Protein AF-A0A2B4RDD8-F1 (afdb_monomer_lite)

Organism: Stylophora pistillata (NCBI:txid50429)

pLDDT: mean 72.05, std 30.5, range [23.44, 98.94]

Sequence (584 aa):
MAAVLSEESHFKDTNEIQEEGDDEIEDIQEAGGDPVSKKKKKKKKKKKDAEDLQNGENTNGTSAKKKKKKKKKPAGAKTGEGESQSNQKINYLQPDKLKMLRFKGRGIIIIDSMEHLARLRESYSDLVDWTLVQVQALATHCVVFFGNTLNSGNVLLHPAANCQGSLTKMCKWDGSSSMNKQQTDPPTVAVSELFPDGNFPIGQIMSYKDYNLWRETSEEKRALDRAQSDMYSDVRQAAEAHRQVLRPDRQVLRPDRQVLRPDRQVLRPDRQVLRPDRQVLRPDRQVLRPDRQVSRPDRQVSRPDRQEASRKLINENKLEAGLAFPTGCSLNHCAAHYTPNAGDKTVLRYDDVCKIDFGTHVNGRIIDCAFTVSFNPKYDNLLAAVKDATNTGIREAGIDVRLCDVGEAIQEVMESYEVELDGKTYQVKPIRNLNGHSVAPYRIHAGKTVPIVKGGEAIKMEENEFFAIETFGSTGKGMVHDDMDCSHYMKNFEVGHVPLRVPRAKQLLNVINENFGTLAFCRRWLDRLGQTKYLLALKNLCDAGVVDSYPPLCDIKGCYTAQFEHTILLRPTVKEVISRGDDY

Radius of gyration: 38.6 Å; chains: 1; bounding box: 143×100×100 Å

InterPro domains:
  IPR000994 Peptidase M24 [PF00557] (320-473)
  IPR001714 Peptidase M24, methionine aminopeptidase [PR00599] (327-340)
  IPR001714 Peptidase M24, methionine aminopeptidase [PR00599] (352-368)
  IPR001714 Peptidase M24, methionine aminopeptidase [PR00599] (428-440)
  IPR001714 Peptidase M24, methionine aminopeptidase [PR00599] (459-471)
  IPR002468 Peptidase M24A, methionine aminopeptidase, subfamily 2 [MF_03175] (19-584)
  IPR002468 Peptidase M24A, methionine aminopeptidase, subfamily 2 [TIGR00501] (321-579)
  IPR002468 Peptidase M24A, methionine aminopeptidase, subfamily 2 [cd01088] (232-580)
  IPR018349 Peptidase M24A, methionine aminopeptidase, subfamily 2, binding site [PS01202] (352-368)
  IPR036005 Creatinase/aminopeptidase-like [G3DSA:3.90.230.10] (181-584)
  IPR036005 Creatinase/aminopeptidase-like [SSF55920] (183-583)
  IPR036388 Winged helix-like DNA-binding domain superfamily [G3DSA:1.10.10.10] (479-556)
  IPR036390 Winged helix DNA-binding domain superfamily [SSF46785] (481-554)
  IPR050247 Methionine Aminopeptidase Type 2 [PTHR45777] (14-584)

Foldseek 3Di:
DDDDDDDDDDDDDDDDDDDDDDDDDDDDDDDDDDDDDDDDDDDDDDDDDDDDDDDDDDDDDDDDDDDDDDDDDDDDDDDDDDDDDDDDDDDDDDDDDWDWDDDPQKIKTKAQDVVVVVVCCVVCVPPADPVQWDWDDDPGIIIIIHDRDPPDDDDDDDDDDDDDDDDDDDDDDDPDDPPQDDADVLGQAALCSNCVVLPADFFDFFFDDDVQQCLQVDPVLVVQLVVCVVVRSFLSLFLVLVQSLVVVVVPVDDFFADLFDFPCDDDDDDDDDDDDDDDDDDDDDDDDDDDPPPPPPPPCPPRDTSQVSSCSHQVDDFQQWHWQADWAWAWFQFADQDDDAPPDDDTHHQAIWTKTWTWIGGQQNIWTWIFIDHNDCLCVQVRVLQVVLLVQLLNQAAFFGFLLVSLASSQVSNQVTWGDDPRDIARWAWLQPDFKAWGDRLRRHPDGTRGNHHPDDRDGDHAFIKIKRKTKIKSFPSHWDFDDDFWKKFFDPVDDDDDDPDVLLVVVVVVCCRRRNGGMYTNSVCVVVVDPPCPVSVVSCCVRNGMPIDGGIGGDPPMGMTMGIFIWTHRSRTIGSSNDDPPD

Secondary structure (DSSP, 8-state):
-----------------------------------------------------------------------------------------PPP--S----EEEETTEEEEEES-HHHHHHHHHHTTTTS-GGGEEEEE-SS-EEEEE-S---S-----PPPP--------PPP------PPPPPPSS--S-HHHH-TTS-PPP-EEEPPPGGGGGGGT-HHHHHHHHTTHHHHHHHHHHHHHHHHHHTTGGGT--TTEESS-------PPP------------------PPP-----------PPPHHHHHHHHHT-BTTTEEEEEEEEEEETTEEES--PPTT---EE-TT--EEEEEEEEETTEEEP-EEEE-SSGGGHHHHHHHHHHHHHHHHH--TT-BHHHHHHHHHHHHHT-EEEETTEEEE-EE-TT--EEEEBTTBS--S-EE-SSTT---PBP-TT-EEEEEEEEESS-S--EE-S---EEEE-TT-------SHHHHHHHHHHHHHTTTSEEEHHHHHHTT--S-HHHHHHHHTTTSEEEE--EE-SBTB-EEEEEEEEEE-SS-EEETT--S--

Structure (mmCIF, N/CA/C/O backbone):
data_AF-A0A2B4RDD8-F1
#
_entry.id   AF-A0A2B4RDD8-F1
#
loop_
_atom_site.group_PDB
_atom_site.id
_atom_site.type_symbol
_atom_site.label_atom_id
_atom_site.label_alt_id
_atom_site.label_comp_id
_atom_site.label_asym_id
_atom_site.label_entity_id
_atom_site.label_seq_id
_atom_site.pdbx_PDB_ins_code
_atom_site.Cartn_x
_atom_site.Cartn_y
_atom_site.Cartn_z
_atom_site.occupancy
_atom_site.B_iso_or_equiv
_atom_site.auth_seq_id
_atom_site.auth_comp_id
_atom_site.auth_asym_id
_atom_site.auth_atom_id
_atom_site.pdbx_PDB_model_num
ATOM 1 N N . MET A 1 1 ? -70.885 -24.812 17.408 1.00 31.91 1 MET A N 1
ATOM 2 C CA . MET A 1 1 ? -70.340 -26.145 17.061 1.00 31.91 1 MET A CA 1
ATOM 3 C C . MET A 1 1 ? -68.833 -26.053 17.286 1.00 31.91 1 MET A C 1
ATOM 5 O O . MET A 1 1 ? -68.261 -25.072 16.839 1.00 31.91 1 MET A O 1
ATOM 9 N N . ALA A 1 2 ? -68.302 -26.772 18.282 1.00 31.30 2 ALA A N 1
ATOM 10 C CA . ALA A 1 2 ? -67.505 -28.001 18.089 1.00 31.30 2 ALA A CA 1
ATOM 11 C C . ALA A 1 2 ? -66.156 -27.696 17.381 1.00 31.30 2 ALA A C 1
ATOM 13 O O . ALA A 1 2 ? -66.201 -27.425 16.187 1.00 31.30 2 ALA A O 1
ATOM 14 N N . ALA A 1 3 ? -64.975 -27.549 18.014 1.00 31.55 3 ALA A N 1
ATOM 15 C CA . ALA A 1 3 ? -64.325 -28.114 19.231 1.00 31.55 3 ALA A CA 1
ATOM 16 C C . ALA A 1 3 ? -63.527 -29.423 18.993 1.00 31.55 3 ALA A C 1
ATOM 18 O O . ALA A 1 3 ? -63.803 -30.091 18.003 1.00 31.55 3 ALA A O 1
ATOM 19 N N . VAL A 1 4 ? -62.628 -29.785 19.944 1.00 31.38 4 VAL A N 1
ATOM 20 C CA . VAL A 1 4 ? -61.870 -31.075 20.069 1.00 31.38 4 VAL A CA 1
ATOM 21 C C . VAL A 1 4 ? -60.728 -31.281 19.035 1.00 31.38 4 VAL A C 1
ATOM 23 O O . VAL A 1 4 ? -60.937 -30.941 17.877 1.00 31.38 4 VAL A O 1
ATOM 26 N N . LEU A 1 5 ? -59.513 -31.826 19.279 1.00 31.44 5 LEU A N 1
ATOM 27 C CA . LEU A 1 5 ? -58.561 -32.138 20.405 1.00 31.44 5 LEU A CA 1
ATOM 28 C C . LEU A 1 5 ? -57.138 -32.174 19.732 1.00 31.44 5 LEU A C 1
ATOM 30 O O . LEU A 1 5 ? -57.090 -32.327 18.514 1.00 31.44 5 LEU A O 1
ATOM 34 N N . SER A 1 6 ? -55.946 -31.883 20.288 1.00 29.84 6 SER A N 1
ATOM 35 C CA . SER A 1 6 ? -55.178 -32.229 21.515 1.00 29.84 6 SER A CA 1
ATOM 36 C C . SER A 1 6 ? -54.492 -33.614 21.552 1.00 29.84 6 SER A C 1
ATOM 38 O O . SER A 1 6 ? -55.196 -34.612 21.603 1.00 29.84 6 SER A O 1
ATOM 40 N N . GLU A 1 7 ? -53.149 -33.628 21.614 1.00 31.08 7 GLU A N 1
ATOM 41 C CA . GLU A 1 7 ? -52.206 -34.607 22.232 1.00 31.08 7 GLU A CA 1
ATOM 42 C C . GLU A 1 7 ? -50.776 -34.139 21.836 1.00 31.08 7 GLU A C 1
ATOM 44 O O . GLU A 1 7 ? -50.572 -33.810 20.670 1.00 31.08 7 GLU A O 1
ATOM 49 N N . GLU A 1 8 ? -49.740 -33.890 22.653 1.00 33.06 8 GLU A N 1
ATOM 50 C CA . GLU A 1 8 ? -49.274 -34.220 24.023 1.00 33.06 8 GLU A CA 1
ATOM 51 C C . GLU A 1 8 ? -48.470 -35.520 24.258 1.00 33.06 8 GLU A C 1
ATOM 53 O O . GLU A 1 8 ? -49.013 -36.615 24.312 1.00 33.06 8 GLU A O 1
ATOM 58 N N . SER A 1 9 ? -47.171 -35.342 24.560 1.00 31.41 9 SER A N 1
ATOM 59 C CA . SER A 1 9 ? -46.384 -36.134 25.528 1.00 31.41 9 SER A CA 1
ATOM 60 C C . SER A 1 9 ? -45.128 -35.325 25.936 1.00 31.41 9 SER A C 1
ATOM 62 O O . SER A 1 9 ? -44.251 -35.099 25.107 1.00 31.41 9 SER A O 1
ATOM 64 N N . HIS A 1 10 ? -45.100 -34.653 27.092 1.00 32.22 10 HIS A N 1
ATOM 65 C CA . HIS A 1 10 ? -44.707 -35.178 28.415 1.00 32.22 10 HIS A CA 1
ATOM 66 C C . HIS A 1 10 ? -43.215 -35.551 28.581 1.00 32.22 10 HIS A C 1
ATOM 68 O O . HIS A 1 10 ? -42.804 -36.646 28.212 1.00 32.22 10 HIS A O 1
ATOM 74 N N . PHE A 1 11 ? -42.454 -34.701 29.287 1.00 27.23 11 PHE A N 1
ATOM 75 C CA . PHE A 1 11 ? -42.032 -34.984 30.674 1.00 27.23 11 PHE A CA 1
ATOM 76 C C . PHE A 1 11 ? -41.749 -33.661 31.430 1.00 27.23 11 PHE A C 1
ATOM 78 O O . PHE A 1 11 ? -41.699 -32.604 30.799 1.00 27.23 11 PHE A O 1
ATOM 85 N N . LYS A 1 12 ? -41.625 -33.697 32.764 1.00 32.91 12 LYS A N 1
ATOM 86 C CA . LYS A 1 12 ? -41.454 -32.528 33.658 1.00 32.91 12 LYS A CA 1
ATOM 87 C C . LYS A 1 12 ? -40.328 -32.758 34.697 1.00 32.91 12 LYS A C 1
ATOM 89 O O . LYS A 1 12 ? -39.667 -33.789 34.655 1.00 32.91 12 LYS A O 1
ATOM 94 N N . ASP A 1 13 ? -40.220 -31.812 35.638 1.00 30.89 13 ASP A N 1
ATOM 95 C CA . ASP A 1 13 ? -39.716 -31.951 37.018 1.00 30.89 13 ASP A CA 1
ATOM 96 C C . ASP A 1 13 ? -38.188 -31.854 37.239 1.00 30.89 13 ASP A C 1
ATOM 98 O O . ASP A 1 13 ? -37.417 -32.466 36.508 1.00 30.89 13 ASP A O 1
ATOM 102 N N . THR A 1 14 ? -37.655 -31.150 38.260 1.00 31.36 14 THR A N 1
ATOM 103 C CA . THR A 1 14 ? -38.072 -29.912 38.994 1.00 31.36 14 THR A CA 1
ATOM 104 C C . THR A 1 14 ? -36.918 -29.445 39.925 1.00 31.36 14 THR A C 1
ATOM 106 O O . THR A 1 14 ? -35.969 -30.200 40.117 1.00 31.36 14 THR A O 1
ATOM 109 N N . ASN A 1 15 ? -37.069 -28.268 40.564 1.00 30.94 15 ASN A N 1
ATOM 110 C CA . ASN A 1 15 ? -36.268 -27.688 41.673 1.00 30.94 15 ASN A CA 1
ATOM 111 C C . ASN A 1 15 ? -34.892 -27.108 41.257 1.00 30.94 15 ASN A C 1
ATOM 113 O O . ASN A 1 15 ? -34.145 -27.740 40.518 1.00 30.94 15 ASN A O 1
ATOM 117 N N . GLU A 1 16 ? -34.560 -25.833 41.517 1.00 32.12 16 GLU A N 1
ATOM 118 C CA . GLU A 1 16 ? -34.458 -25.072 42.795 1.00 32.12 16 GLU A CA 1
ATOM 119 C C . GLU A 1 16 ? -33.207 -25.486 43.598 1.00 32.12 16 GLU A C 1
ATOM 121 O O . GLU A 1 16 ? -33.097 -26.628 44.027 1.00 32.12 16 GLU A O 1
ATOM 126 N N . ILE A 1 17 ? -32.123 -24.693 43.571 1.00 34.94 17 ILE A N 1
ATOM 127 C CA . ILE A 1 17 ? -31.852 -23.429 44.309 1.00 34.94 17 ILE A CA 1
ATOM 128 C C . ILE A 1 17 ? -31.482 -23.681 45.779 1.00 34.94 17 ILE A C 1
ATOM 130 O O . ILE A 1 17 ? -32.344 -24.033 46.577 1.00 34.94 17 ILE A O 1
ATOM 134 N N . GLN A 1 18 ? -30.231 -23.360 46.135 1.00 29.47 18 GLN A N 1
ATOM 135 C CA . GLN A 1 18 ? -29.892 -22.556 47.320 1.00 29.47 18 GLN A CA 1
ATOM 136 C C . GLN A 1 18 ? -28.464 -21.983 47.211 1.00 29.47 18 GLN A C 1
ATOM 138 O O . GLN A 1 18 ? -27.670 -22.450 46.393 1.00 29.47 18 GLN A O 1
ATOM 143 N N . GLU A 1 19 ? -28.201 -20.917 47.970 1.00 35.78 19 GLU A N 1
ATOM 144 C CA . GLU A 1 19 ? -26.936 -20.165 48.028 1.00 35.78 19 GLU A CA 1
ATOM 145 C C . GLU A 1 19 ? -26.158 -20.512 49.323 1.00 35.78 19 GLU A C 1
ATOM 147 O O . GLU A 1 19 ? -26.447 -21.530 49.947 1.00 35.78 19 GLU A O 1
ATOM 152 N N . GLU A 1 20 ? -25.222 -19.641 49.731 1.00 31.05 20 GLU A N 1
ATOM 153 C CA . GLU A 1 20 ? -24.336 -19.740 50.912 1.00 31.05 20 GLU A CA 1
ATOM 154 C C . GLU A 1 20 ? -23.203 -20.794 50.785 1.00 31.05 20 GLU A C 1
ATOM 156 O O . GLU A 1 20 ? -23.366 -21.852 50.184 1.00 31.05 20 GLU A O 1
ATOM 161 N N . GLY A 1 21 ? -21.988 -20.551 51.289 1.00 30.67 21 GLY A N 1
ATOM 162 C CA . GLY A 1 21 ? -21.450 -19.353 51.950 1.00 30.67 21 GLY A CA 1
ATOM 163 C C . GLY A 1 21 ? -19.913 -19.396 52.019 1.00 30.67 21 GLY A C 1
ATOM 164 O O . GLY A 1 21 ? -19.303 -20.376 51.587 1.00 30.67 21 GLY A O 1
ATOM 165 N N . ASP A 1 22 ? -19.295 -18.324 52.513 1.00 34.75 22 ASP A N 1
ATOM 166 C CA . ASP A 1 22 ? -17.836 -18.183 52.632 1.00 34.75 22 ASP A CA 1
ATOM 167 C C . ASP A 1 22 ? -17.225 -19.090 53.719 1.00 34.75 22 ASP A C 1
ATOM 169 O O . ASP A 1 22 ? -17.889 -19.395 54.707 1.00 34.75 22 ASP A O 1
ATOM 173 N N . ASP A 1 23 ? -15.940 -19.446 53.577 1.00 34.34 23 ASP A N 1
ATOM 174 C CA . ASP A 1 23 ? -14.963 -19.328 54.677 1.00 34.34 23 ASP A CA 1
ATOM 175 C C . ASP A 1 23 ? -13.503 -19.452 54.176 1.00 34.34 23 ASP A C 1
ATOM 177 O O . ASP A 1 23 ? -13.244 -19.735 53.001 1.00 34.34 23 ASP A O 1
ATOM 181 N N . GLU A 1 24 ? -12.545 -19.151 55.056 1.00 35.78 24 GLU A N 1
ATOM 182 C CA . GLU A 1 24 ? -11.187 -18.685 54.717 1.00 35.78 24 GLU A CA 1
ATOM 183 C C . GLU A 1 24 ? -10.046 -19.676 55.108 1.00 35.78 24 GLU A C 1
ATOM 185 O O . GLU A 1 24 ? -10.283 -20.758 55.640 1.00 35.78 24 GLU A O 1
ATOM 190 N N . ILE A 1 25 ? -8.790 -19.229 54.921 1.00 33.75 25 ILE A N 1
ATOM 191 C CA . ILE A 1 25 ? -7.595 -19.518 55.755 1.00 33.75 25 ILE A CA 1
ATOM 192 C C . ILE A 1 25 ? -6.594 -20.671 55.412 1.00 33.75 25 ILE A C 1
ATOM 194 O O . ILE A 1 25 ? -6.899 -21.859 55.375 1.00 33.75 25 ILE A O 1
ATOM 198 N N . GLU A 1 26 ? -5.334 -20.209 55.309 1.00 30.89 26 GLU A N 1
ATOM 199 C CA . GLU A 1 26 ? -4.005 -20.792 55.621 1.00 30.89 26 GLU A CA 1
ATOM 200 C C . GLU A 1 26 ? -3.138 -21.657 54.672 1.00 30.89 26 GLU A C 1
ATOM 202 O O . GLU A 1 26 ? -3.561 -22.534 53.920 1.00 30.89 26 GLU A O 1
ATOM 207 N N . ASP A 1 27 ? -1.839 -21.331 54.770 1.00 36.41 27 ASP A N 1
ATOM 208 C CA . ASP A 1 27 ? -0.660 -21.915 54.129 1.00 36.41 27 ASP A CA 1
ATOM 209 C C . ASP A 1 27 ? -0.299 -23.316 54.657 1.00 36.41 27 ASP A C 1
ATOM 211 O O . ASP A 1 27 ? -0.648 -23.694 55.771 1.00 36.41 27 ASP A O 1
ATOM 215 N N . ILE A 1 28 ? 0.596 -24.007 53.937 1.00 33.19 28 ILE A N 1
ATOM 216 C CA . ILE A 1 28 ? 1.720 -24.715 54.574 1.00 33.19 28 ILE A CA 1
ATOM 217 C C . ILE A 1 28 ? 2.930 -24.749 53.627 1.00 33.19 28 ILE A C 1
ATOM 219 O O . ILE A 1 28 ? 2.812 -25.019 52.431 1.00 33.19 28 ILE A O 1
ATOM 223 N N . GLN A 1 29 ? 4.112 -24.478 54.179 1.00 32.00 29 GLN A N 1
ATOM 224 C CA . GLN A 1 29 ? 5.408 -24.644 53.513 1.00 32.00 29 GLN A CA 1
ATOM 225 C C . GLN A 1 29 ? 5.980 -26.027 53.849 1.00 32.00 29 GLN A C 1
ATOM 227 O O . GLN A 1 29 ? 5.830 -26.457 54.986 1.00 32.00 29 GLN A O 1
ATOM 232 N N . GLU A 1 30 ? 6.723 -26.663 52.933 1.00 32.88 30 GLU A N 1
ATOM 233 C CA . GLU A 1 30 ? 8.101 -27.119 53.214 1.00 32.88 30 GLU A CA 1
ATOM 234 C C . GLU A 1 30 ? 8.819 -27.671 51.963 1.00 32.88 30 GLU A C 1
ATOM 236 O O . GLU A 1 30 ? 8.282 -27.657 50.854 1.00 32.88 30 GLU A O 1
ATOM 241 N N . ALA A 1 31 ? 10.089 -28.065 52.117 1.00 31.67 31 ALA A N 1
ATOM 242 C CA . ALA A 1 31 ? 11.038 -28.289 51.027 1.00 31.67 31 ALA A CA 1
ATOM 243 C C . ALA A 1 31 ? 11.600 -29.724 50.951 1.00 31.67 31 ALA A C 1
ATOM 245 O O . ALA A 1 31 ? 11.681 -30.430 51.952 1.00 31.67 31 ALA A O 1
ATOM 246 N N . GLY A 1 32 ? 12.158 -30.083 49.784 1.00 28.05 32 GLY A N 1
ATOM 247 C CA . GLY A 1 32 ? 13.335 -30.964 49.710 1.00 28.05 32 GLY A CA 1
ATOM 248 C C . GLY A 1 32 ? 13.289 -32.167 48.752 1.00 28.05 32 GLY A C 1
ATOM 249 O O . GLY A 1 32 ? 12.265 -32.812 48.574 1.00 28.05 32 GLY A O 1
ATOM 250 N N . GLY A 1 33 ? 14.467 -32.526 48.218 1.00 26.83 33 GLY A N 1
ATOM 251 C CA . GLY A 1 33 ? 14.812 -33.931 47.924 1.00 26.83 33 GLY A CA 1
ATOM 252 C C . GLY A 1 33 ? 14.659 -34.470 46.490 1.00 26.83 33 GLY A C 1
ATOM 253 O O . GLY A 1 33 ? 13.816 -35.321 46.232 1.00 26.83 33 GLY A O 1
ATOM 254 N N . ASP A 1 34 ? 15.573 -34.099 45.591 1.00 28.66 34 ASP A N 1
ATOM 255 C CA . ASP A 1 34 ? 15.957 -34.899 44.399 1.00 28.66 34 ASP A CA 1
ATOM 256 C C . ASP A 1 34 ? 16.951 -36.030 44.844 1.00 28.66 34 ASP A C 1
ATOM 258 O O . ASP A 1 34 ? 17.437 -35.933 45.979 1.00 28.66 34 ASP A O 1
ATOM 262 N N . PRO A 1 35 ? 17.400 -37.046 44.046 1.00 54.00 35 PRO A N 1
ATOM 263 C CA . PRO A 1 35 ? 17.024 -37.482 42.683 1.00 54.00 35 PRO A CA 1
ATOM 264 C C . PRO A 1 35 ? 16.955 -39.041 42.468 1.00 54.00 35 PRO A C 1
ATOM 266 O O . PRO A 1 35 ? 17.085 -39.841 43.388 1.00 54.00 35 PRO A O 1
ATOM 269 N N . VAL A 1 36 ? 16.930 -39.478 41.187 1.00 32.50 36 VAL A N 1
ATOM 270 C CA . VAL A 1 36 ? 17.495 -40.756 40.630 1.00 32.50 36 VAL A CA 1
ATOM 271 C C . VAL A 1 36 ? 16.603 -42.032 40.557 1.00 32.50 36 VAL A C 1
ATOM 273 O O . VAL A 1 36 ? 16.660 -42.896 41.426 1.00 32.50 36 VAL A O 1
ATOM 276 N N . SER A 1 37 ? 16.040 -42.369 39.372 1.00 29.56 37 SER A N 1
ATOM 277 C CA . SER A 1 37 ? 16.716 -43.266 38.380 1.00 29.56 37 SER A CA 1
ATOM 278 C C . SER A 1 37 ? 15.906 -43.868 37.195 1.00 29.56 37 SER A C 1
ATOM 280 O O . SER A 1 37 ? 14.907 -44.544 37.373 1.00 29.56 37 SER A O 1
ATOM 282 N N . LYS A 1 38 ? 16.549 -43.847 36.005 1.00 29.31 38 LYS A N 1
ATOM 283 C CA . LYS A 1 38 ? 16.664 -44.926 34.970 1.00 29.31 38 LYS A CA 1
ATOM 284 C C . LYS A 1 38 ? 15.347 -45.555 34.429 1.00 29.31 38 LYS A C 1
ATOM 286 O O . LYS A 1 38 ? 14.663 -46.295 35.119 1.00 29.31 38 LYS A O 1
ATOM 291 N N . LYS A 1 39 ? 15.132 -45.583 33.103 1.00 28.38 39 LYS A N 1
ATOM 292 C CA . LYS A 1 39 ? 15.902 -46.430 32.151 1.00 28.38 39 LYS A CA 1
ATOM 293 C C . LYS A 1 39 ? 15.709 -46.009 30.668 1.00 28.38 39 LYS A C 1
ATOM 295 O O . LYS A 1 39 ? 14.583 -46.038 30.212 1.00 28.38 39 LYS A O 1
ATOM 300 N N . LYS A 1 40 ? 16.838 -45.863 29.931 1.00 30.88 40 LYS A N 1
ATOM 301 C CA . LYS A 1 40 ? 17.223 -46.538 28.638 1.00 30.88 40 LYS A CA 1
ATOM 302 C C . LYS A 1 40 ? 16.296 -46.359 27.403 1.00 30.88 40 LYS A C 1
ATOM 304 O O . LYS A 1 40 ? 15.097 -46.331 27.554 1.00 30.88 40 LYS A O 1
ATOM 309 N N . LYS A 1 41 ? 16.703 -46.371 26.119 1.00 30.61 41 LYS A N 1
ATOM 310 C CA . LYS A 1 41 ? 17.912 -46.588 25.249 1.00 30.61 41 LYS A CA 1
ATOM 311 C C . LYS A 1 41 ? 17.470 -46.024 23.856 1.00 30.61 41 LYS A C 1
ATOM 313 O O . LYS A 1 41 ? 16.273 -45.997 23.629 1.00 30.61 41 LYS A O 1
ATOM 318 N N . LYS A 1 42 ? 18.236 -45.666 22.810 1.00 29.73 42 LYS A N 1
ATOM 319 C CA . LYS A 1 42 ? 19.656 -45.504 22.369 1.00 29.73 42 LYS A CA 1
ATOM 320 C C . LYS A 1 42 ? 19.565 -44.512 21.144 1.00 29.73 42 LYS A C 1
ATOM 322 O O . LYS A 1 42 ? 18.470 -44.053 20.868 1.00 29.73 42 LYS A O 1
ATOM 327 N N . LYS A 1 43 ? 20.556 -44.110 20.329 1.00 28.30 43 LYS A N 1
ATOM 328 C CA . LYS A 1 43 ? 21.964 -44.481 20.057 1.00 28.30 43 LYS A CA 1
ATOM 329 C C . LYS A 1 43 ? 22.849 -43.210 20.019 1.00 28.30 43 LYS A C 1
ATOM 331 O O . LYS A 1 43 ? 22.414 -42.172 19.546 1.00 28.30 43 LYS A O 1
ATOM 336 N N . LYS A 1 44 ? 24.123 -43.334 20.415 1.00 29.98 44 LYS A N 1
ATOM 337 C CA . LYS A 1 44 ? 25.218 -42.365 20.174 1.00 29.98 44 LYS A CA 1
ATOM 338 C C . LYS A 1 44 ? 26.509 -43.137 19.843 1.00 29.98 44 LYS A C 1
ATOM 340 O O . LYS A 1 44 ? 26.795 -44.124 20.520 1.00 29.98 44 LYS A O 1
ATOM 345 N N . LYS A 1 45 ? 27.314 -42.643 18.898 1.00 29.25 45 LYS A N 1
ATOM 346 C CA . LYS A 1 45 ? 28.796 -42.718 18.845 1.00 29.25 45 LYS A CA 1
ATOM 347 C C . LYS A 1 45 ? 29.246 -41.442 18.100 1.00 29.25 45 LYS A C 1
ATOM 349 O O . LYS A 1 45 ? 28.614 -41.127 17.104 1.00 29.25 45 LYS A O 1
ATOM 354 N N . LYS A 1 46 ? 30.087 -40.550 18.654 1.00 32.81 46 LYS A N 1
ATOM 355 C CA . LYS A 1 46 ? 31.492 -40.665 19.148 1.00 32.81 46 LYS A CA 1
ATOM 356 C C . LYS A 1 46 ? 32.494 -40.733 17.980 1.00 32.81 46 LYS A C 1
ATOM 358 O O . LYS A 1 46 ? 32.228 -41.496 17.063 1.00 32.81 46 LYS A O 1
ATOM 363 N N . LYS A 1 47 ? 33.655 -40.058 18.012 1.00 31.88 47 LYS A N 1
ATOM 364 C CA . LYS A 1 47 ? 34.323 -39.201 19.040 1.00 31.88 47 LYS A CA 1
ATOM 365 C C . LYS A 1 47 ? 35.266 -38.210 18.288 1.00 31.88 47 LYS A C 1
ATOM 367 O O . LYS A 1 47 ? 35.740 -38.589 17.230 1.00 31.88 47 LYS A O 1
ATOM 372 N N . LYS A 1 48 ? 35.358 -36.926 18.668 1.00 29.91 48 LYS A N 1
ATOM 373 C CA . LYS A 1 48 ? 36.374 -36.259 19.538 1.00 29.91 48 LYS A CA 1
ATOM 374 C C . LYS A 1 48 ? 37.831 -36.172 19.020 1.00 29.91 48 LYS A C 1
ATOM 376 O O . LYS A 1 48 ? 38.477 -37.205 18.904 1.00 29.91 48 LYS A O 1
ATOM 381 N N . ASP A 1 49 ? 38.263 -34.914 18.852 1.00 29.53 49 ASP A N 1
ATOM 382 C CA . ASP A 1 49 ? 39.532 -34.230 19.210 1.00 29.53 49 ASP A CA 1
ATOM 383 C C . ASP A 1 49 ? 40.901 -34.947 19.232 1.00 29.53 49 ASP A C 1
ATOM 385 O O . ASP A 1 49 ? 41.063 -35.959 19.912 1.00 29.53 49 ASP A O 1
ATOM 389 N N . ALA A 1 50 ? 41.913 -34.284 18.640 1.00 30.02 50 ALA A N 1
ATOM 390 C CA . ALA A 1 50 ? 43.042 -33.646 19.354 1.00 30.02 50 ALA A CA 1
ATOM 391 C C . ALA A 1 50 ? 43.871 -32.727 18.412 1.00 30.02 50 ALA A C 1
ATOM 393 O O . ALA A 1 50 ? 43.815 -32.886 17.192 1.00 30.02 50 ALA A O 1
ATOM 394 N N . GLU A 1 51 ? 44.625 -31.782 18.979 1.00 30.53 51 GLU A N 1
ATOM 395 C CA . GLU A 1 51 ? 45.630 -30.931 18.309 1.00 30.53 51 GLU A CA 1
ATOM 396 C C . GLU A 1 51 ? 47.038 -31.550 18.490 1.00 30.53 51 GLU A C 1
ATOM 398 O O . GLU A 1 51 ? 47.241 -32.248 19.483 1.00 30.53 51 GLU A O 1
ATOM 403 N N . ASP A 1 52 ? 47.996 -31.347 17.566 1.00 30.77 52 ASP A N 1
ATOM 404 C CA . ASP A 1 52 ? 49.114 -30.399 17.788 1.00 30.77 52 ASP A CA 1
ATOM 405 C C . ASP A 1 52 ? 50.131 -30.264 16.612 1.00 30.77 52 ASP A C 1
ATOM 407 O O . ASP A 1 52 ? 50.134 -31.015 15.639 1.00 30.77 52 ASP A O 1
ATOM 411 N N . LEU A 1 53 ? 50.969 -29.237 16.761 1.00 29.66 53 LEU A N 1
ATOM 412 C CA . LEU A 1 53 ? 52.050 -28.612 15.978 1.00 29.66 53 LEU A CA 1
ATOM 413 C C . LEU A 1 53 ? 53.105 -29.410 15.143 1.00 29.66 53 LEU A C 1
ATOM 415 O O . LEU A 1 53 ? 53.564 -30.489 15.497 1.00 29.66 53 LEU A O 1
ATOM 419 N N . GLN A 1 54 ? 53.652 -28.652 14.165 1.00 29.42 54 GLN A N 1
ATOM 420 C CA . GLN A 1 54 ? 55.052 -28.568 13.655 1.00 29.42 54 GLN A CA 1
ATOM 421 C C . GLN A 1 54 ? 55.582 -29.358 12.419 1.00 29.42 54 GLN A C 1
ATOM 423 O O . GLN A 1 54 ? 55.781 -30.563 12.432 1.00 29.42 54 GLN A O 1
ATOM 428 N N . ASN A 1 55 ? 55.994 -28.546 11.425 1.00 26.64 55 ASN A N 1
ATOM 429 C CA . ASN A 1 55 ? 57.249 -28.542 10.637 1.00 26.64 55 ASN A CA 1
ATOM 430 C C . ASN A 1 55 ? 57.703 -29.758 9.789 1.00 26.64 55 ASN A C 1
ATOM 432 O O . ASN A 1 55 ? 58.027 -30.824 10.299 1.00 26.64 55 ASN A O 1
ATOM 436 N N . GLY A 1 56 ? 57.942 -29.504 8.491 1.00 26.89 56 GLY A N 1
ATOM 437 C CA . GLY A 1 56 ? 58.726 -30.361 7.585 1.00 26.89 56 GLY A CA 1
ATOM 438 C C . GLY A 1 56 ? 58.868 -29.757 6.176 1.00 26.89 56 GLY A C 1
ATOM 439 O O . GLY A 1 56 ? 57.867 -29.439 5.539 1.00 26.89 56 GLY A O 1
ATOM 440 N N . GLU A 1 57 ? 60.098 -29.560 5.690 1.00 29.03 57 GLU A N 1
ATOM 441 C CA . GLU A 1 57 ? 60.401 -28.876 4.417 1.00 29.03 57 GLU A CA 1
ATOM 442 C C . GLU A 1 57 ? 60.600 -29.841 3.230 1.00 29.03 57 GLU A C 1
ATOM 444 O O . GLU A 1 57 ? 61.134 -30.933 3.416 1.00 29.03 57 GLU A O 1
ATOM 449 N N . ASN A 1 58 ? 60.253 -29.398 2.007 1.00 28.31 58 ASN A N 1
ATOM 450 C CA . ASN A 1 58 ? 61.062 -29.434 0.758 1.00 28.31 58 ASN A CA 1
ATOM 451 C C . ASN A 1 58 ? 60.160 -29.082 -0.457 1.00 28.31 58 ASN A C 1
ATOM 453 O O . ASN A 1 58 ? 59.129 -29.718 -0.639 1.00 28.31 58 ASN A O 1
ATOM 457 N N . THR A 1 59 ? 60.317 -27.970 -1.195 1.00 29.00 59 THR A N 1
ATOM 458 C CA . THR A 1 59 ? 61.403 -27.464 -2.086 1.00 29.00 59 THR A CA 1
ATOM 459 C C . THR A 1 59 ? 61.276 -27.900 -3.561 1.00 29.00 59 THR A C 1
ATOM 461 O O . THR A 1 59 ? 60.649 -28.902 -3.888 1.00 29.00 59 THR A O 1
ATOM 464 N N . ASN A 1 60 ? 61.897 -27.099 -4.443 1.00 29.70 60 ASN A N 1
ATOM 465 C CA . ASN A 1 60 ? 61.865 -27.084 -5.920 1.00 29.70 60 ASN A CA 1
ATOM 466 C C . ASN A 1 60 ? 60.659 -26.368 -6.583 1.00 29.70 60 ASN A C 1
ATOM 468 O O . ASN A 1 60 ? 59.510 -26.620 -6.253 1.00 29.70 60 ASN A O 1
ATOM 472 N N . GLY A 1 61 ? 60.857 -25.477 -7.568 1.00 28.83 61 GLY A N 1
ATOM 473 C CA . GLY A 1 61 ? 62.132 -24.887 -8.001 1.00 28.83 61 GLY A CA 1
ATOM 474 C C . GLY A 1 61 ? 62.132 -24.253 -9.400 1.00 28.83 61 GLY A C 1
ATOM 475 O O . GLY A 1 61 ? 61.949 -24.947 -10.392 1.00 28.83 61 GLY A O 1
ATOM 476 N N . THR A 1 62 ? 62.527 -22.973 -9.471 1.00 29.23 62 THR A N 1
ATOM 477 C CA . THR A 1 62 ? 62.879 -22.197 -10.690 1.00 29.23 62 THR A CA 1
ATOM 478 C C . THR A 1 62 ? 61.701 -21.740 -11.588 1.00 29.23 62 THR A C 1
ATOM 480 O O . THR A 1 62 ? 60.633 -22.330 -11.566 1.00 29.23 62 THR A O 1
ATOM 483 N N . SER A 1 63 ? 61.791 -20.647 -12.365 1.00 28.47 63 SER A N 1
ATOM 484 C CA . SER A 1 63 ? 62.902 -19.692 -12.553 1.00 28.47 63 SER A CA 1
ATOM 485 C C . SER A 1 63 ? 62.410 -18.255 -12.821 1.00 28.47 63 SER A C 1
ATOM 487 O O . SER A 1 63 ? 61.247 -18.039 -13.146 1.00 28.47 63 SER A O 1
ATOM 489 N N . ALA A 1 64 ? 63.290 -17.253 -12.697 1.00 33.66 64 ALA A N 1
ATOM 490 C CA . ALA A 1 64 ? 62.924 -15.827 -12.691 1.00 33.66 64 ALA A CA 1
ATOM 491 C C . ALA A 1 64 ? 63.652 -14.980 -13.754 1.00 33.66 64 ALA A C 1
ATOM 493 O O . ALA A 1 64 ? 64.725 -15.346 -14.231 1.00 33.66 64 ALA A O 1
ATOM 494 N N . LYS A 1 65 ? 63.135 -13.771 -14.043 1.00 27.69 65 LYS A N 1
ATOM 495 C CA . LYS A 1 65 ? 63.896 -12.676 -14.686 1.00 27.69 65 LYS A CA 1
ATOM 496 C C . LYS A 1 65 ? 63.445 -11.292 -14.188 1.00 27.69 65 LYS A C 1
ATOM 498 O O . LYS A 1 65 ? 62.295 -10.903 -14.341 1.00 27.69 65 LYS A O 1
ATOM 503 N N . LYS A 1 66 ? 64.387 -10.527 -13.619 1.00 31.77 66 LYS A N 1
ATOM 504 C CA . LYS A 1 66 ? 64.268 -9.102 -13.235 1.00 31.77 66 LYS A CA 1
ATOM 505 C C . LYS A 1 66 ? 65.300 -8.284 -14.021 1.00 31.77 66 LYS A C 1
ATOM 507 O O . LYS A 1 66 ? 66.425 -8.746 -14.192 1.00 31.77 66 LYS A O 1
ATOM 512 N N . LYS A 1 67 ? 64.992 -7.029 -14.370 1.00 27.17 67 LYS A N 1
ATOM 513 C CA . LYS A 1 67 ? 66.002 -5.980 -14.634 1.00 27.17 67 LYS A CA 1
ATOM 514 C C . LYS A 1 67 ? 65.583 -4.649 -13.995 1.00 27.17 67 LYS A C 1
ATOM 516 O O . LYS A 1 67 ? 64.401 -4.343 -13.901 1.00 27.17 67 LYS A O 1
ATOM 521 N N . LYS A 1 68 ? 66.570 -3.889 -13.504 1.00 31.17 68 LYS A N 1
ATOM 522 C CA . LYS A 1 68 ? 66.420 -2.597 -12.804 1.00 31.17 68 LYS A CA 1
ATOM 523 C C . LYS A 1 68 ? 67.736 -1.808 -12.925 1.00 31.17 68 LYS A C 1
ATOM 525 O O . LYS A 1 68 ? 68.784 -2.395 -12.672 1.00 31.17 68 LYS A O 1
ATOM 530 N N . LYS A 1 69 ? 67.693 -0.508 -13.245 1.00 29.31 69 LYS A N 1
ATOM 531 C CA . LYS A 1 69 ? 68.733 0.539 -13.021 1.00 29.31 69 LYS A CA 1
ATOM 532 C C . LYS A 1 69 ? 68.031 1.907 -13.244 1.00 29.31 69 LYS A C 1
ATOM 534 O O . LYS A 1 69 ? 67.172 1.959 -14.110 1.00 29.31 69 LYS A O 1
ATOM 539 N N . LYS A 1 70 ? 68.124 2.954 -12.397 1.00 29.86 70 LYS A N 1
ATOM 540 C CA . LYS A 1 70 ? 69.279 3.728 -11.849 1.00 29.86 70 LYS A CA 1
ATOM 541 C C . LYS A 1 70 ? 69.984 4.556 -12.950 1.00 29.86 70 LYS A C 1
ATOM 543 O O . LYS A 1 70 ? 70.297 3.969 -13.973 1.00 29.86 70 LYS A O 1
ATOM 548 N N . LYS A 1 71 ? 70.338 5.850 -12.787 1.00 30.28 71 LYS A N 1
ATOM 549 C CA . LYS A 1 71 ? 70.236 6.836 -11.662 1.00 30.28 71 LYS A CA 1
ATOM 550 C C . LYS A 1 71 ? 70.687 8.240 -12.167 1.00 30.28 71 LYS A C 1
ATOM 552 O O . LYS A 1 71 ? 71.568 8.236 -13.017 1.00 30.28 71 LYS A O 1
ATOM 557 N N . LYS A 1 72 ? 70.241 9.372 -11.570 1.00 27.27 72 LYS A N 1
ATOM 558 C CA . LYS A 1 72 ? 71.046 10.567 -11.120 1.00 27.27 72 LYS A CA 1
ATOM 559 C C . LYS A 1 72 ? 70.240 11.894 -11.013 1.00 27.27 72 LYS A C 1
ATOM 561 O O . LYS A 1 72 ? 69.374 12.156 -11.833 1.00 27.27 72 LYS A O 1
ATOM 566 N N . LYS A 1 73 ? 70.611 12.730 -10.025 1.00 30.73 73 LYS A N 1
ATOM 567 C CA . LYS A 1 73 ? 70.488 14.213 -9.962 1.00 30.73 73 LYS A CA 1
ATOM 568 C C . LYS A 1 73 ? 71.917 14.810 -9.935 1.00 30.73 73 LYS A C 1
ATOM 570 O O . LYS A 1 73 ? 72.855 14.041 -9.689 1.00 30.73 73 LYS A O 1
ATOM 575 N N . PRO A 1 74 ? 72.091 16.122 -10.179 1.00 41.06 74 PRO A N 1
ATOM 576 C CA . PRO A 1 74 ? 72.452 17.069 -9.098 1.00 41.06 74 PRO A CA 1
ATOM 577 C C . PRO A 1 74 ? 71.668 18.410 -9.211 1.00 41.06 74 PRO A C 1
ATOM 579 O O . PRO A 1 74 ? 70.607 18.419 -9.824 1.00 41.06 74 PRO A O 1
ATOM 582 N N . ALA A 1 75 ? 72.130 19.545 -8.662 1.00 29.55 75 ALA A N 1
ATOM 583 C CA . ALA A 1 75 ? 72.086 19.912 -7.231 1.00 29.55 75 ALA A CA 1
ATOM 584 C C . ALA A 1 75 ? 72.397 21.422 -7.010 1.00 29.55 75 ALA A C 1
ATOM 586 O O . ALA A 1 75 ? 73.212 21.978 -7.738 1.00 29.55 75 ALA A O 1
ATOM 587 N N . GLY A 1 76 ? 71.833 22.036 -5.956 1.00 28.08 76 GLY A N 1
ATOM 588 C CA . GLY A 1 76 ? 72.152 23.402 -5.476 1.00 28.08 76 GLY A CA 1
ATOM 589 C C . GLY A 1 76 ? 71.231 24.527 -5.995 1.00 28.08 76 GLY A C 1
ATOM 590 O O . GLY A 1 76 ? 70.570 24.336 -7.008 1.00 28.08 76 GLY A O 1
ATOM 591 N N . ALA A 1 77 ? 71.130 25.700 -5.348 1.00 28.89 77 ALA A N 1
ATOM 592 C CA . ALA A 1 77 ? 71.536 26.108 -3.985 1.00 28.89 77 ALA A CA 1
ATOM 593 C C . ALA A 1 77 ? 70.845 27.445 -3.573 1.00 28.89 77 ALA A C 1
ATOM 595 O O . ALA A 1 77 ? 70.363 28.135 -4.458 1.00 28.89 77 ALA A O 1
ATOM 596 N N . LYS A 1 78 ? 70.822 27.754 -2.253 1.00 26.86 78 LYS A N 1
ATOM 597 C CA . LYS A 1 78 ? 70.870 29.068 -1.522 1.00 26.86 78 LYS A CA 1
ATOM 598 C C . LYS A 1 78 ? 70.471 30.395 -2.238 1.00 26.86 78 LYS A C 1
ATOM 600 O O . LYS A 1 78 ? 70.811 30.571 -3.393 1.00 26.86 78 LYS A O 1
ATOM 605 N N . THR A 1 79 ? 69.934 31.464 -1.625 1.00 26.08 79 THR A N 1
ATOM 606 C CA . THR A 1 79 ? 69.466 31.883 -0.265 1.00 26.08 79 THR A CA 1
ATOM 607 C C . THR A 1 79 ? 68.841 33.288 -0.423 1.00 26.08 79 THR A C 1
ATOM 609 O O . THR A 1 79 ? 69.263 33.996 -1.334 1.00 26.08 79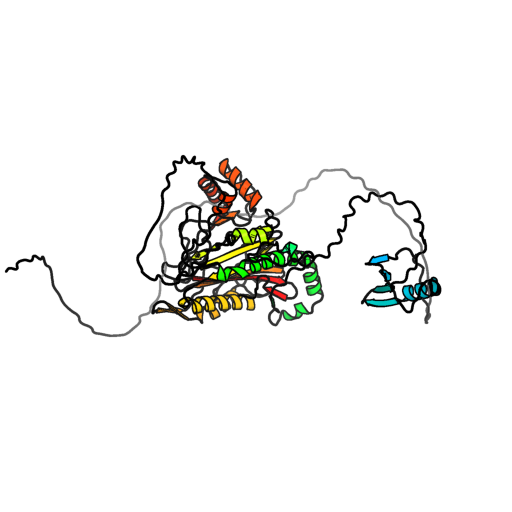 THR A O 1
ATOM 612 N N . GLY A 1 80 ? 67.963 33.756 0.476 1.00 27.31 80 GLY A N 1
ATOM 613 C CA . GLY A 1 80 ? 67.624 35.190 0.553 1.00 27.31 80 GLY A CA 1
ATOM 614 C C . GLY A 1 80 ? 66.345 35.518 1.330 1.00 27.31 80 GLY A C 1
ATOM 615 O O . GLY A 1 80 ? 65.352 34.807 1.208 1.00 27.31 80 GLY A O 1
ATOM 616 N N . GLU A 1 81 ? 66.390 36.599 2.107 1.00 26.23 81 GLU A N 1
ATOM 617 C CA . GLU A 1 81 ? 65.260 37.232 2.804 1.00 26.23 81 GLU A CA 1
ATOM 618 C C . GLU A 1 81 ? 64.799 38.476 2.015 1.00 26.23 81 GLU A C 1
ATOM 620 O O . GLU A 1 81 ? 65.555 38.993 1.189 1.00 26.23 81 GLU A O 1
ATOM 625 N N . GLY A 1 82 ? 63.588 38.984 2.265 1.00 25.59 82 GLY A N 1
ATOM 626 C CA . GLY A 1 82 ? 63.117 40.246 1.677 1.00 25.59 82 GLY A CA 1
ATOM 627 C C . GLY A 1 82 ? 61.594 40.383 1.647 1.00 25.59 82 GLY A C 1
ATOM 628 O O . GLY A 1 82 ? 60.884 39.426 1.344 1.00 25.59 82 GLY A O 1
ATOM 629 N N . GLU A 1 83 ? 61.092 41.573 1.975 1.00 25.78 83 GLU A N 1
ATOM 630 C CA . GLU A 1 83 ? 59.660 41.873 2.095 1.00 25.78 83 GLU A CA 1
ATOM 631 C C . GLU A 1 83 ? 59.037 42.477 0.817 1.00 25.78 83 GLU A C 1
ATOM 633 O O . GLU A 1 83 ? 59.724 42.840 -0.138 1.00 25.78 83 GLU A O 1
ATOM 638 N N . SER A 1 84 ? 57.726 42.735 0.914 1.00 24.81 84 SER A N 1
ATOM 639 C CA . SER A 1 84 ? 56.938 43.733 0.170 1.00 24.81 84 SER A CA 1
ATOM 640 C C . SER A 1 84 ? 56.255 43.311 -1.143 1.00 24.81 84 SER A C 1
ATOM 642 O O . SER A 1 84 ? 56.437 42.225 -1.687 1.00 24.81 84 SER A O 1
ATOM 644 N N . GLN A 1 85 ? 55.299 44.151 -1.545 1.00 28.94 85 GLN A N 1
ATOM 645 C CA . GLN A 1 85 ? 54.135 43.816 -2.368 1.00 28.94 85 GLN A CA 1
ATOM 646 C C . GLN A 1 85 ? 54.358 44.120 -3.859 1.00 28.94 85 GLN A C 1
ATOM 648 O O . GLN A 1 85 ? 54.966 45.135 -4.190 1.00 28.94 85 GLN A O 1
ATOM 653 N N . SER A 1 86 ? 53.739 43.341 -4.761 1.00 27.70 86 SER A N 1
ATOM 654 C CA . SER A 1 86 ? 52.728 43.832 -5.736 1.00 27.70 86 SER A CA 1
ATOM 655 C C . SER A 1 86 ? 52.530 42.922 -6.969 1.00 27.70 86 SER A C 1
ATOM 657 O O . SER A 1 86 ? 53.387 42.126 -7.336 1.00 27.70 86 SER A O 1
ATOM 659 N N . ASN A 1 87 ? 51.374 43.094 -7.626 1.00 25.27 87 ASN A N 1
ATOM 660 C CA . ASN A 1 87 ? 51.096 42.817 -9.045 1.00 25.27 87 ASN A CA 1
ATOM 661 C C . ASN A 1 87 ? 51.382 41.405 -9.603 1.00 25.27 87 ASN A C 1
ATOM 663 O O . ASN A 1 87 ? 52.372 41.161 -10.294 1.00 25.27 87 ASN A O 1
ATOM 667 N N . GLN A 1 88 ? 50.391 40.515 -9.474 1.00 27.45 88 GLN A N 1
ATOM 668 C CA . GLN A 1 88 ? 50.260 39.362 -10.372 1.00 27.45 88 GLN A CA 1
ATOM 669 C C . GLN A 1 88 ? 49.986 39.828 -11.814 1.00 27.45 88 GLN A C 1
ATOM 671 O O . GLN A 1 88 ? 48.969 40.465 -12.084 1.00 27.45 88 GLN A O 1
ATOM 676 N N . LYS A 1 89 ? 50.846 39.449 -12.767 1.00 25.92 89 LYS A N 1
ATOM 677 C CA . LYS A 1 89 ? 50.504 39.481 -14.199 1.00 25.92 89 LYS A CA 1
ATOM 678 C C . LYS A 1 89 ? 49.685 38.240 -14.551 1.00 25.92 89 LYS A C 1
ATOM 680 O O . LYS A 1 89 ? 50.209 37.129 -14.528 1.00 25.92 89 LYS A O 1
ATOM 685 N N . ILE A 1 90 ? 48.417 38.439 -14.902 1.00 24.14 90 ILE A N 1
ATOM 686 C CA . ILE A 1 90 ? 47.553 37.390 -15.459 1.00 24.14 90 ILE A CA 1
ATOM 687 C C . ILE A 1 90 ? 47.988 37.116 -16.905 1.00 24.14 90 ILE A C 1
ATOM 689 O O . ILE A 1 90 ? 48.172 38.052 -17.682 1.00 24.14 90 ILE A O 1
ATOM 693 N N . ASN A 1 91 ? 48.139 35.840 -17.270 1.00 25.78 91 ASN A N 1
ATOM 694 C CA . ASN A 1 91 ? 48.367 35.422 -18.656 1.00 25.78 91 ASN A CA 1
ATOM 695 C C . ASN A 1 91 ? 47.049 35.024 -19.341 1.00 25.78 91 ASN A C 1
ATOM 697 O O . ASN A 1 91 ? 46.146 34.469 -18.721 1.00 25.78 91 ASN A O 1
ATOM 701 N N . TYR A 1 92 ? 46.979 35.341 -20.632 1.00 26.84 92 TYR A N 1
ATOM 702 C CA . TYR A 1 92 ? 45.791 35.347 -21.488 1.00 26.84 92 TYR A CA 1
ATOM 703 C C . TYR A 1 92 ? 45.040 34.011 -21.627 1.00 26.84 92 TYR A C 1
ATOM 705 O O . TYR A 1 92 ? 45.636 32.936 -21.659 1.00 26.84 92 TYR A O 1
ATOM 713 N N . LEU A 1 93 ? 43.730 34.125 -21.877 1.00 24.83 93 LEU A N 1
ATOM 714 C CA . LEU A 1 93 ? 42.871 33.111 -22.502 1.00 24.83 93 LEU A CA 1
ATOM 715 C C . LEU A 1 93 ? 42.092 33.748 -23.673 1.00 24.83 93 LEU A C 1
ATOM 717 O O . LEU A 1 93 ? 41.904 34.964 -23.702 1.00 24.83 93 LEU A O 1
ATOM 721 N N . GLN A 1 94 ? 41.709 32.939 -24.667 1.00 27.97 94 GLN A N 1
ATOM 722 C CA . GLN A 1 94 ? 41.276 33.397 -26.002 1.00 27.97 94 GLN A CA 1
ATOM 723 C C . GLN A 1 94 ? 39.748 33.630 -26.137 1.00 27.97 94 GLN A C 1
ATOM 725 O O . GLN A 1 94 ? 38.971 33.017 -25.399 1.00 27.97 94 GLN A O 1
ATOM 730 N N . PRO A 1 95 ? 39.294 34.501 -27.067 1.00 36.75 95 PRO A N 1
ATOM 731 C CA . PRO A 1 95 ? 37.933 35.057 -27.083 1.00 36.75 95 PRO A CA 1
ATOM 732 C C . PRO A 1 95 ? 36.899 34.247 -27.905 1.00 36.75 95 PRO A C 1
ATOM 734 O O . PRO A 1 95 ? 36.181 34.811 -28.726 1.00 36.75 95 PRO A O 1
ATOM 737 N N . ASP A 1 96 ? 36.773 32.935 -27.674 1.00 36.94 96 ASP A N 1
ATOM 738 C CA . ASP A 1 96 ? 36.021 32.016 -28.563 1.00 36.94 96 ASP A CA 1
ATOM 739 C C . ASP A 1 96 ? 34.721 31.407 -27.972 1.00 36.94 96 ASP A C 1
ATOM 741 O O . ASP A 1 96 ? 34.306 30.312 -28.360 1.00 36.94 96 ASP A O 1
ATOM 745 N N . LYS A 1 97 ? 34.055 32.063 -27.003 1.00 39.62 97 LYS A N 1
ATOM 746 C CA . LYS A 1 97 ? 32.837 31.517 -26.345 1.00 39.62 97 LYS A CA 1
ATOM 747 C C . LYS A 1 97 ? 31.724 32.534 -26.045 1.00 39.62 97 LYS A C 1
ATOM 749 O O . LYS A 1 97 ? 31.324 32.702 -24.901 1.00 39.62 97 LYS A O 1
ATOM 754 N N . LEU A 1 98 ? 31.134 33.136 -27.079 1.00 39.78 98 LEU A N 1
ATOM 755 C CA . LEU A 1 98 ? 29.843 33.835 -26.959 1.00 39.78 98 LEU A CA 1
ATOM 756 C C . LEU A 1 98 ? 28.691 32.943 -27.451 1.00 39.78 98 LEU A C 1
ATOM 758 O O . LEU A 1 98 ? 28.580 32.651 -28.641 1.00 39.78 98 LEU A O 1
ATOM 762 N N . LYS A 1 99 ? 27.804 32.518 -26.539 1.00 41.12 99 LYS A N 1
ATOM 763 C CA . LYS A 1 99 ? 26.556 31.818 -26.891 1.00 41.12 99 LYS A CA 1
ATOM 764 C C . LYS A 1 99 ? 25.441 32.834 -27.145 1.00 41.12 99 LYS A C 1
ATOM 766 O O . LYS A 1 99 ? 24.876 33.391 -26.208 1.00 41.12 99 LYS A O 1
ATOM 771 N N . MET A 1 100 ? 25.109 33.045 -28.417 1.00 38.84 100 MET A N 1
ATOM 772 C CA . MET A 1 100 ? 24.010 33.916 -28.839 1.00 38.84 100 MET A CA 1
ATOM 773 C C . MET A 1 100 ? 22.714 33.113 -29.023 1.00 38.84 100 MET A C 1
ATOM 775 O O . MET A 1 100 ? 22.678 32.157 -29.798 1.00 38.84 100 MET A O 1
ATOM 779 N N . LEU A 1 101 ? 21.636 33.529 -28.353 1.00 35.41 101 LEU A N 1
ATOM 780 C CA . LEU A 1 101 ? 20.300 32.938 -28.481 1.00 35.41 101 LEU A CA 1
ATOM 781 C C . LEU A 1 101 ? 19.320 33.986 -29.027 1.00 35.41 101 LEU A C 1
ATOM 783 O O . LEU A 1 101 ? 19.236 35.102 -28.518 1.00 35.41 101 LEU A O 1
ATOM 787 N N . ARG A 1 102 ? 18.559 33.638 -30.072 1.00 33.38 102 ARG A N 1
ATOM 788 C CA . ARG A 1 102 ? 17.479 34.484 -30.612 1.00 33.38 102 ARG A CA 1
ATOM 789 C C . ARG A 1 102 ? 16.130 34.019 -30.078 1.00 33.38 102 ARG A C 1
ATOM 791 O O . ARG A 1 102 ? 15.796 32.846 -30.212 1.00 33.38 102 ARG A O 1
ATOM 798 N N . PHE A 1 103 ? 15.324 34.947 -29.566 1.00 33.47 103 PHE A N 1
ATOM 799 C CA . PHE A 1 103 ? 13.966 34.663 -29.101 1.00 33.47 103 PHE A CA 1
ATOM 800 C C . PHE A 1 103 ? 12.992 35.749 -29.575 1.00 33.47 103 PHE A C 1
ATOM 802 O O . PHE A 1 103 ? 13.136 36.917 -29.223 1.00 33.47 103 PHE A O 1
ATOM 809 N N . LYS A 1 104 ? 12.009 35.372 -30.409 1.00 33.34 104 LYS A N 1
ATOM 810 C CA . LYS A 1 104 ? 10.934 36.247 -30.939 1.00 33.34 104 LYS A CA 1
ATOM 811 C C . LYS A 1 104 ? 11.396 37.660 -31.368 1.00 33.34 104 LYS A C 1
ATOM 813 O O . LYS A 1 104 ? 10.798 38.663 -30.995 1.00 33.34 104 LYS A O 1
ATOM 818 N N . GLY A 1 105 ? 12.471 37.731 -32.155 1.00 40.84 105 GLY A N 1
ATOM 819 C CA . GLY A 1 105 ? 13.012 38.986 -32.700 1.00 40.84 105 GLY A CA 1
ATOM 820 C C . GLY A 1 105 ? 13.994 39.738 -31.793 1.00 40.84 105 GLY A C 1
ATOM 821 O O . GLY A 1 105 ? 14.649 40.657 -32.274 1.00 40.84 105 GLY A O 1
ATOM 822 N N . ARG A 1 106 ? 14.164 39.327 -30.529 1.00 44.16 106 ARG A N 1
ATOM 823 C CA . ARG A 1 106 ? 15.196 39.857 -29.624 1.00 44.16 106 ARG A CA 1
ATOM 824 C C . ARG A 1 106 ? 16.424 38.953 -29.606 1.00 44.16 106 ARG A C 1
ATOM 826 O O . ARG A 1 106 ? 16.312 37.723 -29.658 1.00 44.16 106 ARG A O 1
ATOM 833 N N . GLY A 1 107 ? 17.598 39.573 -29.542 1.00 50.41 107 GLY A N 1
ATOM 834 C CA . GLY A 1 107 ? 18.856 38.892 -29.255 1.00 50.41 107 GLY A CA 1
ATOM 835 C C . GLY A 1 107 ? 19.086 38.833 -27.749 1.00 50.41 107 GLY A C 1
ATOM 836 O O . GLY A 1 107 ? 18.929 39.846 -27.066 1.00 50.41 107 GLY A O 1
ATOM 837 N N . ILE A 1 108 ? 19.462 37.658 -27.251 1.00 50.41 108 ILE A N 1
ATOM 838 C CA . ILE A 1 108 ? 19.967 37.458 -25.895 1.00 50.41 108 ILE A CA 1
ATOM 839 C C . ILE A 1 108 ? 21.424 37.020 -26.013 1.00 50.41 108 ILE A C 1
ATOM 841 O O . ILE A 1 108 ? 21.737 36.044 -26.705 1.00 50.41 108 ILE A O 1
ATOM 845 N N . ILE A 1 109 ? 22.306 37.743 -25.328 1.00 55.69 109 ILE A N 1
ATOM 846 C CA . ILE A 1 109 ? 23.708 37.363 -25.159 1.00 55.69 109 ILE A CA 1
ATOM 847 C C . ILE A 1 109 ? 23.928 37.073 -23.676 1.00 55.69 109 ILE A C 1
ATOM 849 O O . ILE A 1 109 ? 23.605 37.892 -22.814 1.00 55.69 109 ILE A O 1
ATOM 853 N N . ILE A 1 110 ? 24.460 35.887 -23.389 1.00 51.75 110 ILE A N 1
ATOM 854 C CA . ILE A 1 110 ? 24.941 35.515 -22.057 1.00 51.75 110 ILE A CA 1
ATOM 855 C C . ILE A 1 110 ? 26.432 35.846 -22.012 1.00 51.75 110 ILE A C 1
ATOM 857 O O . ILE A 1 110 ? 27.163 35.522 -22.950 1.00 51.75 110 ILE A O 1
ATOM 861 N N . ILE A 1 111 ? 26.859 36.507 -20.939 1.00 58.09 111 ILE A N 1
ATOM 862 C CA . ILE A 1 111 ? 28.247 36.913 -20.710 1.00 58.09 111 ILE A CA 1
ATOM 863 C C . ILE A 1 111 ? 28.704 36.518 -19.308 1.00 58.09 111 ILE A C 1
ATOM 865 O O . ILE A 1 111 ? 28.026 36.760 -18.306 1.00 58.09 111 ILE A O 1
ATOM 869 N N . ASP A 1 112 ? 29.906 35.957 -19.257 1.00 50.09 112 ASP A N 1
ATOM 870 C CA . ASP A 1 112 ? 30.459 35.327 -18.057 1.00 50.09 112 ASP A CA 1
ATOM 871 C C . ASP A 1 112 ? 31.045 36.349 -17.058 1.00 50.09 112 ASP A C 1
ATOM 873 O O . ASP A 1 112 ? 31.399 35.993 -15.937 1.00 50.09 112 ASP A O 1
ATOM 877 N N . SER A 1 113 ? 31.154 37.634 -17.432 1.00 62.25 113 SER A N 1
ATOM 878 C CA . SER A 1 113 ? 31.553 38.714 -16.518 1.00 62.25 113 SER A CA 1
ATOM 879 C C . SER A 1 113 ? 31.071 40.102 -16.965 1.00 62.25 113 SER A C 1
ATOM 881 O O . SER A 1 113 ? 30.888 40.372 -18.155 1.00 62.25 113 SER A O 1
ATOM 883 N N . MET A 1 114 ? 30.944 41.023 -16.003 1.00 59.09 114 MET A N 1
ATOM 884 C CA . MET A 1 114 ? 30.707 42.455 -16.264 1.00 59.09 114 MET A CA 1
ATOM 885 C C . MET A 1 114 ? 31.881 43.129 -16.996 1.00 59.09 114 MET A C 1
ATOM 887 O O . MET A 1 114 ? 31.698 44.147 -17.659 1.00 59.09 114 MET A O 1
ATOM 891 N N . GLU A 1 115 ? 33.083 42.554 -16.929 1.00 60.50 115 GLU A N 1
ATOM 892 C CA . GLU A 1 115 ? 34.251 43.071 -17.644 1.00 60.50 115 GLU A CA 1
ATOM 893 C C . GLU A 1 115 ? 34.144 42.821 -19.159 1.00 60.50 115 GLU A C 1
ATOM 895 O O . GLU A 1 115 ? 34.492 43.688 -19.962 1.00 60.50 115 GLU A O 1
ATOM 900 N N . HIS A 1 116 ? 33.568 41.682 -19.569 1.00 60.47 116 HIS A N 1
ATOM 901 C CA . HIS A 1 116 ? 33.208 41.448 -20.971 1.00 60.47 116 HIS A CA 1
ATOM 902 C C . HIS A 1 116 ? 32.101 42.396 -21.456 1.00 60.47 116 HIS A C 1
ATOM 904 O O . HIS A 1 116 ? 32.149 42.827 -22.608 1.00 60.47 116 HIS A O 1
ATOM 910 N N . LEU A 1 117 ? 31.143 42.776 -20.598 1.00 65.50 117 LEU A N 1
ATOM 911 C CA . LEU A 1 117 ? 30.116 43.765 -20.954 1.00 65.50 117 LEU A CA 1
ATOM 912 C C . LEU A 1 117 ? 30.723 45.130 -21.293 1.00 65.50 117 LEU A C 1
ATOM 914 O O . LEU A 1 117 ? 30.342 45.734 -22.293 1.00 65.50 117 LEU A O 1
ATOM 918 N N . ALA A 1 118 ? 31.673 45.603 -20.479 1.00 63.84 118 ALA A N 1
ATOM 919 C CA . ALA A 1 118 ? 32.347 46.879 -20.707 1.00 63.84 118 ALA A CA 1
ATOM 920 C C . ALA A 1 118 ? 33.070 46.894 -22.065 1.00 63.84 118 ALA A C 1
ATOM 922 O O . ALA A 1 118 ? 32.835 47.786 -22.877 1.00 63.84 118 ALA A O 1
ATOM 923 N N . ARG A 1 119 ? 33.856 45.848 -22.356 1.00 60.91 119 ARG A N 1
ATOM 924 C CA . ARG A 1 119 ? 34.594 45.716 -23.625 1.00 60.91 119 ARG A CA 1
ATOM 925 C C . ARG A 1 119 ? 33.668 45.571 -24.840 1.00 60.91 119 ARG A C 1
ATOM 927 O O . ARG A 1 119 ? 33.984 46.094 -25.904 1.00 60.91 119 ARG A O 1
ATOM 934 N N . LEU A 1 120 ? 32.512 44.910 -24.701 1.00 62.59 120 LEU A N 1
ATOM 935 C CA . LEU A 1 120 ? 31.484 44.861 -25.753 1.00 62.59 120 LEU A CA 1
ATOM 936 C C . LEU A 1 120 ? 30.845 46.235 -26.001 1.00 62.59 120 LEU A C 1
ATOM 938 O O . LEU A 1 120 ? 30.628 46.600 -27.153 1.00 62.59 120 LEU A O 1
ATOM 942 N N . ARG A 1 121 ? 30.579 47.008 -24.942 1.00 63.66 121 ARG A N 1
ATOM 943 C CA . ARG A 1 121 ? 30.028 48.366 -25.056 1.00 63.66 121 ARG A CA 1
ATOM 944 C C . ARG A 1 121 ? 30.996 49.340 -25.726 1.00 63.66 121 ARG A C 1
ATOM 946 O O . ARG A 1 121 ? 30.557 50.203 -26.474 1.00 63.66 121 ARG A O 1
ATOM 953 N N . GLU A 1 122 ? 32.291 49.170 -25.483 1.00 60.59 122 GLU A N 1
ATOM 954 C CA . GLU A 1 122 ? 33.372 49.931 -26.117 1.00 60.59 122 GLU A CA 1
ATOM 955 C C . GLU A 1 122 ? 33.612 49.500 -27.577 1.00 60.59 122 GLU A C 1
ATOM 957 O O . GLU A 1 122 ? 33.743 50.343 -28.455 1.00 60.59 122 GLU A O 1
ATOM 962 N N . SER A 1 123 ? 33.584 48.194 -27.873 1.00 56.78 123 SER A N 1
ATOM 963 C CA . SER A 1 123 ? 33.839 47.664 -29.230 1.00 56.78 123 SER A CA 1
ATOM 964 C C . SER A 1 123 ? 32.682 47.865 -30.221 1.00 56.78 123 SER A C 1
ATOM 966 O O . SER A 1 123 ? 32.879 47.725 -31.427 1.00 56.78 123 SER A O 1
ATOM 968 N N . TYR A 1 124 ? 31.470 48.135 -29.726 1.00 57.19 124 TYR A N 1
ATOM 969 C CA . TYR A 1 124 ? 30.244 48.264 -30.526 1.00 57.19 124 TYR A CA 1
ATOM 970 C C . TYR A 1 124 ? 29.403 49.485 -30.101 1.00 57.19 124 TYR A C 1
ATOM 972 O O . TYR A 1 124 ? 28.173 49.455 -30.188 1.00 57.19 124 TYR A O 1
ATOM 980 N N . SER A 1 125 ? 30.045 50.559 -29.626 1.00 53.78 125 SER A N 1
ATOM 981 C CA . SER A 1 125 ? 29.383 51.818 -29.236 1.00 53.78 125 SER A CA 1
ATOM 982 C C . SER A 1 125 ? 28.550 52.423 -30.368 1.00 53.78 125 SER A C 1
ATOM 984 O O . SER A 1 125 ? 27.430 52.875 -30.144 1.00 53.78 125 SER A O 1
ATOM 986 N N . ASP A 1 126 ? 29.086 52.368 -31.586 1.00 44.91 126 ASP A N 1
ATOM 987 C CA . ASP A 1 126 ? 28.581 53.099 -32.755 1.00 44.91 126 ASP A CA 1
ATOM 988 C C . ASP A 1 126 ? 27.603 52.255 -33.597 1.00 44.91 126 ASP A C 1
ATOM 990 O O . ASP A 1 126 ? 27.010 52.735 -34.562 1.00 44.91 126 ASP A O 1
ATOM 994 N N . LEU A 1 127 ? 27.449 50.974 -33.242 1.00 44.59 127 LEU A N 1
ATOM 995 C CA . LEU A 1 127 ? 26.660 49.974 -33.970 1.00 44.59 127 LEU A CA 1
ATOM 996 C C . LEU A 1 127 ? 25.393 49.538 -33.221 1.00 44.59 127 LEU A C 1
ATOM 998 O O . LEU A 1 127 ? 24.555 48.844 -33.798 1.00 44.59 127 LEU A O 1
ATOM 1002 N N . VAL A 1 128 ? 25.252 49.905 -31.943 1.00 53.41 128 VAL A N 1
ATOM 1003 C CA . VAL A 1 128 ? 24.144 49.477 -31.080 1.00 53.41 128 VAL A CA 1
ATOM 1004 C C . VAL A 1 128 ? 23.717 50.617 -30.159 1.00 53.41 128 VAL A C 1
ATOM 1006 O O . VAL A 1 128 ? 24.538 51.190 -29.450 1.00 53.41 128 VAL A O 1
ATOM 1009 N N . ASP A 1 129 ? 22.415 50.905 -30.099 1.00 58.09 129 ASP A N 1
ATOM 1010 C CA . ASP A 1 129 ? 21.872 51.830 -29.101 1.00 58.09 129 ASP A CA 1
ATOM 1011 C C . ASP A 1 129 ? 21.850 51.172 -27.711 1.00 58.09 129 ASP A C 1
ATOM 1013 O O . ASP A 1 129 ? 20.921 50.451 -27.336 1.00 58.09 129 ASP A O 1
ATOM 1017 N N . TRP A 1 130 ? 22.895 51.449 -26.932 1.00 62.47 130 TRP A N 1
ATOM 1018 C CA . TRP A 1 130 ? 23.065 50.952 -25.567 1.00 62.47 130 TRP A CA 1
ATOM 1019 C C . TRP A 1 130 ? 22.063 51.523 -24.549 1.00 62.47 130 TRP A C 1
ATOM 1021 O O . TRP A 1 130 ? 22.058 51.062 -23.408 1.00 62.47 130 TRP A O 1
ATOM 1031 N N . THR A 1 131 ? 21.206 52.486 -24.915 1.00 53.50 131 THR A N 1
ATOM 1032 C CA . THR A 1 131 ? 20.100 52.941 -24.047 1.00 53.50 131 THR A CA 1
ATOM 1033 C C . THR A 1 131 ? 18.908 51.978 -24.071 1.00 53.50 131 THR A C 1
ATOM 1035 O O . THR A 1 131 ? 18.162 51.893 -23.097 1.00 53.50 131 THR A O 1
ATOM 1038 N N . LEU A 1 132 ? 18.776 51.180 -25.139 1.00 50.81 132 LEU A N 1
ATOM 1039 C CA . LEU A 1 132 ? 17.729 50.168 -25.329 1.00 50.81 132 LEU A CA 1
ATOM 1040 C C . LEU A 1 132 ? 18.154 48.761 -24.862 1.00 50.81 132 LEU A C 1
ATOM 1042 O O . LEU A 1 132 ? 17.526 47.763 -25.229 1.00 50.81 132 LEU A O 1
ATOM 1046 N N . VAL A 1 133 ? 19.230 48.670 -24.073 1.00 56.94 133 VAL A N 1
ATOM 1047 C CA . VAL A 1 133 ? 19.825 47.410 -23.609 1.00 56.94 133 VAL A CA 1
ATOM 1048 C C . VAL A 1 133 ? 19.555 47.209 -22.122 1.00 56.94 133 VAL A C 1
ATOM 1050 O O . VAL A 1 133 ? 20.072 47.939 -21.279 1.00 56.94 133 VAL A O 1
ATOM 1053 N N . GLN A 1 134 ? 18.772 46.182 -21.788 1.00 54.03 134 GLN A N 1
ATOM 1054 C CA . GLN A 1 134 ? 18.571 45.770 -20.398 1.00 54.03 134 GLN A CA 1
ATOM 1055 C C . GLN A 1 134 ? 19.592 44.698 -20.012 1.00 54.03 134 GLN A C 1
ATOM 1057 O O . GLN A 1 134 ? 19.798 43.724 -20.736 1.00 54.03 134 GLN A O 1
ATOM 1062 N N . VAL A 1 135 ? 20.216 44.876 -18.849 1.00 56.09 135 VAL A N 1
ATOM 1063 C CA . VAL A 1 135 ? 21.211 43.956 -18.289 1.00 56.09 135 VAL A CA 1
ATOM 1064 C C . VAL A 1 135 ? 20.690 43.455 -16.953 1.00 56.09 135 VAL A C 1
ATOM 1066 O O . VAL A 1 135 ? 20.377 44.254 -16.072 1.00 56.09 135 VAL A O 1
ATOM 1069 N N . GLN A 1 136 ? 20.605 42.137 -16.799 1.00 49.78 136 GLN A N 1
ATOM 1070 C CA . GLN A 1 136 ? 20.150 41.502 -15.568 1.00 49.78 136 GLN A CA 1
ATOM 1071 C C . GLN A 1 136 ? 21.264 40.605 -15.023 1.00 49.78 136 GLN A C 1
ATOM 1073 O O . GLN A 1 136 ? 21.714 39.669 -15.688 1.00 49.78 136 GLN A O 1
ATOM 1078 N N . ALA A 1 137 ? 21.742 40.929 -13.821 1.00 46.97 137 ALA A N 1
ATOM 1079 C CA . ALA A 1 137 ? 22.772 40.160 -13.137 1.00 46.97 137 ALA A CA 1
ATOM 1080 C C . ALA A 1 137 ? 22.139 38.978 -12.392 1.00 46.97 137 ALA A C 1
ATOM 1082 O O . ALA A 1 137 ? 21.203 39.153 -11.611 1.00 46.97 137 ALA A O 1
ATOM 1083 N N . LEU A 1 138 ? 22.674 37.782 -12.621 1.00 49.97 138 LEU A N 1
ATOM 1084 C CA . LEU A 1 138 ? 22.419 36.585 -11.824 1.00 49.97 138 LEU A CA 1
ATOM 1085 C C . LEU A 1 138 ? 23.707 36.225 -11.071 1.00 49.97 138 LEU A C 1
ATOM 1087 O O . LEU A 1 138 ? 24.787 36.693 -11.421 1.00 49.97 138 LEU A O 1
ATOM 1091 N N . ALA A 1 139 ? 23.609 35.380 -10.042 1.00 43.03 139 ALA A N 1
ATOM 1092 C CA . ALA A 1 139 ? 24.682 35.160 -9.061 1.00 43.03 139 ALA A CA 1
ATOM 1093 C C . ALA A 1 139 ? 26.040 34.669 -9.622 1.00 43.03 139 ALA A C 1
ATOM 1095 O O . ALA A 1 139 ? 27.027 34.669 -8.891 1.00 43.03 139 ALA A O 1
ATOM 1096 N N . THR A 1 140 ? 26.108 34.246 -10.889 1.00 41.69 140 THR A N 1
ATOM 1097 C CA . THR A 1 140 ? 27.344 33.794 -11.557 1.00 41.69 140 THR A CA 1
ATOM 1098 C C . THR A 1 140 ? 27.544 34.314 -12.987 1.00 41.69 140 THR A C 1
ATOM 1100 O O . THR A 1 140 ? 28.629 34.135 -13.525 1.00 41.69 140 THR A O 1
ATOM 1103 N N . HIS A 1 141 ? 26.537 34.928 -13.621 1.00 45.94 141 HIS A N 1
ATOM 1104 C CA . HIS A 1 141 ? 26.568 35.350 -15.033 1.00 45.94 141 HIS A CA 1
ATOM 1105 C C . HIS A 1 141 ? 25.669 36.576 -15.247 1.00 45.94 141 HIS A C 1
ATOM 1107 O O . HIS A 1 141 ? 24.707 36.783 -14.505 1.00 45.94 141 HIS A O 1
ATOM 1113 N N . CYS A 1 142 ? 25.924 37.358 -16.298 1.00 47.28 142 CYS A N 1
ATOM 1114 C CA . CYS A 1 142 ? 25.046 38.457 -16.708 1.00 47.28 142 CYS A CA 1
ATOM 1115 C C . CYS A 1 142 ? 24.292 38.110 -17.999 1.00 47.28 142 CYS A C 1
ATOM 1117 O O . CYS A 1 142 ? 24.843 37.502 -18.921 1.00 47.28 142 CYS A O 1
ATOM 1119 N N . VAL A 1 143 ? 23.021 38.507 -18.068 1.00 48.12 143 VAL A N 1
ATOM 1120 C CA . VAL A 1 143 ? 22.157 38.313 -19.241 1.00 48.12 143 VAL A CA 1
ATOM 1121 C C . VAL A 1 143 ? 21.843 39.674 -19.851 1.00 48.12 143 VAL A C 1
ATOM 1123 O O . VAL A 1 143 ? 21.389 40.581 -19.152 1.00 48.12 143 VAL A O 1
ATOM 1126 N N . VAL A 1 144 ? 22.106 39.816 -21.150 1.00 49.03 144 VAL A N 1
ATOM 1127 C CA . VAL A 1 144 ? 21.963 41.071 -21.898 1.00 49.03 144 VAL A CA 1
ATOM 1128 C C . VAL A 1 144 ? 20.853 40.924 -22.935 1.00 49.03 144 VAL A C 1
ATOM 1130 O O . VAL A 1 144 ? 20.908 40.039 -23.793 1.00 49.03 144 VAL A O 1
ATOM 1133 N N . PHE A 1 145 ? 19.857 41.805 -22.857 1.00 46.50 145 PHE A N 1
ATOM 1134 C CA . PHE A 1 145 ? 18.693 41.852 -23.738 1.00 46.50 145 PHE A CA 1
ATOM 1135 C C . PHE A 1 145 ? 18.751 43.089 -24.636 1.00 46.50 145 PHE A C 1
ATOM 1137 O O . PHE A 1 145 ? 18.796 44.213 -24.134 1.00 46.50 145 PHE A O 1
ATOM 1144 N N . PHE A 1 146 ? 18.673 42.895 -25.954 1.00 49.53 146 PHE A N 1
ATOM 1145 C CA . PHE A 1 146 ? 18.596 43.995 -26.921 1.00 49.53 146 PHE A CA 1
ATOM 1146 C C . PHE A 1 146 ? 17.142 44.304 -27.314 1.00 49.53 146 PHE A C 1
ATOM 1148 O O . PHE A 1 146 ? 16.359 43.393 -27.608 1.00 49.53 146 PHE A O 1
ATOM 1155 N N . GLY A 1 147 ? 16.792 45.595 -27.335 1.00 38.03 147 GLY A N 1
ATOM 1156 C CA . GLY A 1 147 ? 15.518 46.108 -27.846 1.00 38.03 147 GLY A CA 1
ATOM 1157 C C . GLY A 1 147 ? 15.301 45.872 -29.351 1.00 38.03 147 GLY A C 1
ATOM 1158 O O . GLY A 1 147 ? 16.217 45.521 -30.094 1.00 38.03 147 GLY A O 1
ATOM 1159 N N . ASN A 1 148 ? 14.058 46.044 -29.813 1.00 44.19 148 ASN A N 1
ATOM 1160 C CA . ASN A 1 148 ? 13.631 45.693 -31.176 1.00 44.19 148 ASN A CA 1
ATOM 1161 C C . ASN A 1 148 ? 14.044 46.730 -32.252 1.00 44.19 148 ASN A C 1
ATOM 1163 O O . ASN A 1 148 ? 13.167 47.345 -32.854 1.00 44.19 148 ASN A O 1
ATOM 1167 N N . THR A 1 149 ? 15.334 46.878 -32.568 1.00 34.62 149 THR A N 1
ATOM 1168 C CA . THR A 1 149 ? 15.793 47.636 -33.759 1.00 34.62 149 THR A CA 1
ATOM 1169 C C . THR A 1 149 ? 17.094 47.083 -34.360 1.00 34.62 149 THR A C 1
ATOM 1171 O O . THR A 1 149 ? 18.141 47.720 -34.337 1.00 34.62 149 THR A O 1
ATOM 1174 N N . LEU A 1 150 ? 17.019 45.911 -35.001 1.00 37.88 150 LEU A N 1
ATOM 1175 C CA . LEU A 1 150 ? 17.932 45.589 -36.107 1.00 37.88 150 LEU A CA 1
ATOM 1176 C C . LEU A 1 150 ? 17.231 45.954 -37.418 1.00 37.88 150 LEU A C 1
ATOM 1178 O O . LEU A 1 150 ? 16.408 45.188 -37.919 1.00 37.88 150 LEU A O 1
ATOM 1182 N N . ASN A 1 151 ? 17.533 47.144 -37.943 1.00 28.42 151 ASN A N 1
ATOM 1183 C CA . ASN A 1 151 ? 17.045 47.567 -39.256 1.00 28.42 151 ASN A CA 1
ATOM 1184 C C . ASN A 1 151 ? 17.603 46.659 -40.364 1.00 28.42 151 ASN A C 1
ATOM 1186 O O . ASN A 1 151 ? 18.673 46.065 -40.236 1.00 28.42 151 ASN A O 1
ATOM 1190 N N . SER A 1 152 ? 16.855 46.539 -41.460 1.00 40.38 152 SER A N 1
ATOM 1191 C CA . SER A 1 152 ? 17.132 45.595 -42.545 1.00 40.38 152 SER A CA 1
ATOM 1192 C C . SER A 1 152 ? 18.466 45.871 -43.253 1.00 40.38 152 SER A C 1
ATOM 1194 O O . SER A 1 152 ? 18.557 46.778 -44.079 1.00 40.38 152 SER A O 1
ATOM 1196 N N . GLY A 1 153 ? 19.475 45.041 -42.980 1.00 27.91 153 GLY A N 1
ATOM 1197 C CA . GLY A 1 153 ? 20.775 45.053 -43.651 1.00 27.91 153 GLY A CA 1
ATOM 1198 C C . GLY A 1 153 ? 21.497 43.713 -43.493 1.00 27.91 153 GLY A C 1
ATOM 1199 O O . GLY A 1 153 ? 21.439 43.087 -42.434 1.00 27.91 153 GLY A O 1
ATOM 1200 N N . ASN A 1 154 ? 22.157 43.243 -44.554 1.00 36.31 154 ASN A N 1
ATOM 1201 C CA . ASN A 1 154 ? 22.872 41.966 -44.539 1.00 36.31 154 ASN A CA 1
ATOM 1202 C C . ASN A 1 154 ? 24.206 42.086 -43.788 1.00 36.31 154 ASN A C 1
ATOM 1204 O O . ASN A 1 154 ? 25.136 42.711 -44.290 1.00 36.31 154 ASN A O 1
ATOM 1208 N N . VAL A 1 155 ? 24.332 41.397 -42.652 1.00 26.58 155 VAL A N 1
ATOM 1209 C CA . VAL A 1 155 ? 25.629 41.100 -42.022 1.00 26.58 155 VAL A CA 1
ATOM 1210 C C . VAL A 1 155 ? 25.761 39.585 -41.874 1.00 26.58 155 VAL A C 1
ATOM 1212 O O . VAL A 1 155 ? 25.262 38.983 -40.924 1.00 26.58 155 VAL A O 1
ATOM 1215 N N . LEU A 1 156 ? 26.417 38.961 -42.854 1.00 26.48 156 LEU A N 1
ATOM 1216 C CA . LEU A 1 156 ? 26.834 37.562 -42.796 1.00 26.48 156 LEU A CA 1
ATOM 1217 C C . LEU A 1 156 ? 28.238 37.489 -42.189 1.00 26.48 156 LEU A C 1
ATOM 1219 O O . LEU A 1 156 ? 29.223 37.784 -42.862 1.00 26.48 156 LEU A O 1
ATOM 1223 N N . LEU A 1 157 ? 28.337 37.061 -40.930 1.00 26.50 157 LEU A N 1
ATOM 1224 C CA . LEU A 1 157 ? 29.614 36.612 -40.377 1.00 26.50 157 LEU A CA 1
ATOM 1225 C C . LEU A 1 157 ? 29.937 35.233 -40.965 1.00 26.50 157 LEU A C 1
ATOM 1227 O O . LEU A 1 157 ? 29.198 34.269 -40.762 1.00 26.50 157 LEU A O 1
ATOM 1231 N N . HIS A 1 158 ? 31.022 35.159 -41.737 1.00 23.44 158 HIS A N 1
ATOM 1232 C CA . HIS A 1 158 ? 31.462 33.932 -42.399 1.00 23.44 158 HIS A CA 1
ATOM 1233 C C . HIS A 1 158 ? 31.900 32.864 -41.377 1.00 23.44 158 HIS A C 1
ATOM 1235 O O . HIS A 1 158 ? 32.657 33.185 -40.459 1.00 23.44 158 HIS A O 1
ATOM 1241 N N . PRO A 1 159 ? 31.516 31.586 -41.550 1.00 26.56 159 PRO A N 1
ATOM 1242 C CA . PRO A 1 159 ? 32.089 30.499 -40.767 1.00 26.56 159 PRO A CA 1
ATOM 1243 C C . PRO A 1 159 ? 33.517 30.193 -41.244 1.00 26.56 159 PRO A C 1
ATOM 1245 O O . PRO A 1 159 ? 33.744 29.936 -42.429 1.00 26.56 159 PRO A O 1
ATOM 1248 N N . ALA A 1 160 ? 34.474 30.171 -40.315 1.00 25.56 160 ALA A N 1
ATOM 1249 C CA . ALA A 1 160 ? 35.779 29.557 -40.551 1.00 25.56 160 ALA A CA 1
ATOM 1250 C C . ALA A 1 160 ? 35.635 28.022 -40.650 1.00 25.56 160 ALA A C 1
ATOM 1252 O O . ALA A 1 160 ? 34.727 27.429 -40.066 1.00 25.56 160 ALA A O 1
ATOM 1253 N N . ALA A 1 161 ? 36.499 27.382 -41.438 1.00 30.14 161 ALA A N 1
ATOM 1254 C CA . ALA A 1 161 ? 36.308 26.000 -41.881 1.00 30.14 161 ALA A CA 1
ATOM 1255 C C . ALA A 1 161 ? 36.799 24.920 -40.889 1.00 30.14 161 ALA A C 1
ATOM 1257 O O . ALA A 1 161 ? 37.529 25.194 -39.942 1.00 30.14 161 ALA A O 1
ATOM 1258 N N . ASN A 1 162 ? 36.463 23.665 -41.219 1.00 30.45 162 ASN A N 1
ATOM 1259 C CA . ASN A 1 162 ? 36.971 22.405 -40.654 1.00 30.45 162 ASN A CA 1
ATOM 1260 C C . ASN A 1 162 ? 36.534 22.012 -39.230 1.00 30.45 162 ASN A C 1
ATOM 1262 O O . ASN A 1 162 ? 37.324 22.022 -38.293 1.00 30.45 162 ASN A O 1
ATOM 1266 N N . CYS A 1 163 ? 35.333 21.431 -39.144 1.00 26.22 163 CYS A N 1
ATOM 1267 C CA . CYS A 1 163 ? 35.048 20.307 -38.243 1.00 26.22 163 CYS A CA 1
ATOM 1268 C C . CYS A 1 163 ? 34.177 19.269 -38.974 1.00 26.22 163 CYS A C 1
ATOM 1270 O O . CYS A 1 163 ? 32.972 19.459 -39.125 1.00 26.22 163 CYS A O 1
ATOM 1272 N N . GLN A 1 164 ? 34.775 18.168 -39.444 1.00 31.48 164 GLN A N 1
ATOM 1273 C CA . GLN A 1 164 ? 34.020 17.020 -39.963 1.00 31.48 164 GLN A CA 1
ATOM 1274 C C . GLN A 1 164 ? 33.568 16.136 -38.791 1.00 31.48 164 GLN A C 1
ATOM 1276 O O . GLN A 1 164 ? 34.369 15.411 -38.208 1.00 31.48 164 GLN A O 1
ATOM 1281 N N . GLY A 1 165 ? 32.280 16.191 -38.449 1.00 27.34 165 GLY A N 1
ATOM 1282 C CA . GLY A 1 165 ? 31.664 15.368 -37.406 1.00 27.34 165 GLY A CA 1
ATOM 1283 C C . GLY A 1 165 ? 30.158 15.237 -37.635 1.00 27.34 165 GLY A C 1
ATOM 1284 O O . GLY A 1 165 ? 29.496 16.219 -37.961 1.00 27.34 165 GLY A O 1
ATOM 1285 N N . SER A 1 166 ? 29.616 14.023 -37.521 1.00 27.58 166 SER A N 1
ATOM 1286 C CA . SER A 1 166 ? 28.228 13.738 -37.911 1.00 27.58 166 SER A CA 1
ATOM 1287 C C . SER A 1 166 ? 27.211 14.261 -36.890 1.00 27.58 166 SER A C 1
ATOM 1289 O O . SER A 1 166 ? 27.041 13.684 -35.817 1.00 27.58 166 SER A O 1
ATOM 1291 N N . LEU A 1 167 ? 26.501 15.335 -37.247 1.00 26.72 167 LEU A N 1
ATOM 1292 C CA . LEU A 1 167 ? 25.324 15.834 -36.530 1.00 26.72 167 LEU A CA 1
ATOM 1293 C C . LEU A 1 167 ? 24.037 15.362 -37.222 1.00 26.72 167 LEU A C 1
ATOM 1295 O O . LEU A 1 167 ? 23.461 16.060 -38.055 1.00 26.72 167 LEU A O 1
ATOM 1299 N N . THR A 1 168 ? 23.558 14.177 -36.847 1.00 29.67 168 THR A N 1
ATOM 1300 C CA . THR A 1 168 ? 22.209 13.695 -37.198 1.00 29.67 168 THR A CA 1
ATOM 1301 C C . THR A 1 168 ? 21.243 13.821 -36.020 1.00 29.67 168 THR A C 1
ATOM 1303 O O . THR A 1 168 ? 21.614 13.532 -34.888 1.00 29.67 168 THR A O 1
ATOM 1306 N N . LYS A 1 169 ? 19.983 14.178 -36.322 1.00 28.81 169 LYS A N 1
ATOM 1307 C CA . LYS A 1 169 ? 18.881 14.508 -35.389 1.00 28.81 169 LYS A CA 1
ATOM 1308 C C . LYS A 1 169 ? 19.010 15.852 -34.649 1.00 28.81 169 LYS A C 1
ATOM 1310 O O . LYS A 1 169 ? 19.073 15.908 -33.427 1.00 28.81 169 LYS A O 1
ATOM 1315 N N . MET A 1 170 ? 18.854 16.949 -35.394 1.00 26.09 170 MET A N 1
ATOM 1316 C CA . MET A 1 170 ? 18.084 18.078 -34.856 1.00 26.09 170 MET A CA 1
ATOM 1317 C C . MET A 1 170 ? 16.611 17.656 -34.766 1.00 26.09 170 MET A C 1
ATOM 1319 O O . MET A 1 170 ? 16.020 17.285 -35.783 1.00 26.09 170 MET A O 1
ATOM 1323 N N . CYS A 1 171 ? 16.002 17.729 -33.583 1.00 27.58 171 CYS A N 1
ATOM 1324 C CA . CYS A 1 171 ? 14.544 17.684 -33.477 1.00 27.58 171 CYS A CA 1
ATOM 1325 C C . CYS A 1 171 ? 13.954 18.955 -34.103 1.00 27.58 171 CYS A C 1
ATOM 1327 O O . CYS A 1 171 ? 14.486 20.051 -33.915 1.00 27.58 171 CYS A O 1
ATOM 1329 N N . LYS A 1 172 ? 12.844 18.826 -34.838 1.00 25.33 172 LYS A N 1
ATOM 1330 C CA . LYS A 1 172 ? 12.040 19.994 -35.213 1.00 25.33 172 LYS A CA 1
ATOM 1331 C C . LYS A 1 172 ? 11.380 20.522 -33.943 1.00 25.33 172 LYS A C 1
ATOM 1333 O O . LYS A 1 172 ? 10.706 19.755 -33.269 1.00 25.33 172 LYS A O 1
ATOM 1338 N N . TRP A 1 173 ? 11.569 21.803 -33.639 1.00 26.66 173 TRP A N 1
ATOM 1339 C CA . TRP A 1 173 ? 10.784 22.487 -32.615 1.00 26.66 173 TRP A CA 1
ATOM 1340 C C . TRP A 1 173 ? 9.522 23.037 -33.277 1.00 26.66 173 TRP A C 1
ATOM 1342 O O . TRP A 1 173 ? 9.568 24.039 -33.995 1.00 26.66 173 TRP A O 1
ATOM 1352 N N . ASP A 1 174 ? 8.411 22.329 -33.115 1.00 26.61 174 ASP A N 1
ATOM 1353 C CA . ASP A 1 174 ? 7.093 22.790 -33.518 1.00 26.61 174 ASP A CA 1
ATOM 1354 C C . ASP A 1 174 ? 6.603 23.860 -32.535 1.00 26.61 174 ASP A C 1
ATOM 1356 O O . ASP A 1 174 ? 6.513 23.647 -31.331 1.00 26.61 174 ASP A O 1
ATOM 1360 N N . GLY A 1 175 ? 6.324 25.054 -33.064 1.00 30.19 175 GLY A N 1
ATOM 1361 C CA . GLY A 1 175 ? 6.107 26.279 -32.288 1.00 30.19 175 GLY A CA 1
ATOM 1362 C C . GLY A 1 175 ? 4.784 26.360 -31.522 1.00 30.19 175 GLY A C 1
ATOM 1363 O O . GLY A 1 175 ? 4.237 27.456 -31.395 1.00 30.19 175 GLY A O 1
ATOM 1364 N N . SER A 1 176 ? 4.255 25.240 -31.024 1.00 33.41 176 SER A N 1
ATOM 1365 C CA . SER A 1 176 ? 3.197 25.283 -30.021 1.00 33.41 176 SER A CA 1
ATOM 1366 C C . SER A 1 176 ? 3.798 25.739 -28.690 1.00 33.41 176 SER A C 1
ATOM 1368 O O . SER A 1 176 ? 4.749 25.159 -28.169 1.00 33.41 176 SER A O 1
ATOM 1370 N N . SER A 1 177 ? 3.251 26.808 -28.116 1.00 38.69 177 SER A N 1
ATOM 1371 C CA . SER A 1 177 ? 3.365 26.993 -26.674 1.00 38.69 177 SER A CA 1
ATOM 1372 C C . SER A 1 177 ? 2.545 25.884 -26.029 1.00 38.69 177 SER A C 1
ATOM 1374 O O . SER A 1 177 ? 1.327 25.856 -26.233 1.00 38.69 177 SER A O 1
ATOM 1376 N N . SER A 1 178 ? 3.179 24.996 -25.266 1.00 44.25 178 SER A N 1
ATOM 1377 C CA . SER A 1 178 ? 2.466 24.019 -24.450 1.00 44.25 178 SER A CA 1
ATOM 1378 C C . SER A 1 178 ? 1.598 24.765 -23.438 1.00 44.25 178 SER A C 1
ATOM 1380 O O . SER A 1 178 ? 2.072 25.193 -22.387 1.00 44.25 178 SER A O 1
ATOM 1382 N N . MET A 1 179 ? 0.316 24.943 -23.759 1.00 48.59 179 MET A N 1
ATOM 1383 C CA . MET A 1 179 ? -0.690 25.166 -22.730 1.00 48.59 179 MET A CA 1
ATOM 1384 C C . MET A 1 179 ? -0.614 23.942 -21.821 1.00 48.59 179 MET A C 1
ATOM 1386 O O . MET A 1 179 ? -0.800 22.829 -22.319 1.00 48.59 179 MET A O 1
ATOM 1390 N N . ASN A 1 180 ? -0.291 24.130 -20.538 1.00 57.38 180 ASN A N 1
ATOM 1391 C CA . ASN A 1 180 ? -0.252 23.027 -19.579 1.00 57.38 180 ASN A CA 1
ATOM 1392 C C . ASN A 1 180 ? -1.579 22.274 -19.683 1.00 57.38 180 ASN A C 1
ATOM 1394 O O . ASN A 1 180 ? -2.644 22.877 -19.507 1.00 57.38 180 ASN A O 1
ATOM 1398 N N . LYS A 1 181 ? -1.522 20.988 -20.052 1.00 80.75 181 LYS A N 1
ATOM 1399 C CA . LYS A 1 181 ? -2.739 20.209 -20.263 1.00 80.75 181 LYS A CA 1
ATOM 1400 C C . LYS A 1 181 ? -3.498 20.171 -18.944 1.00 80.75 181 LYS A C 1
ATOM 1402 O O . LYS A 1 181 ? -2.921 19.892 -17.900 1.00 80.75 181 LYS A O 1
ATOM 1407 N N . GLN A 1 182 ? -4.786 20.479 -18.995 1.00 88.81 182 GLN A N 1
ATOM 1408 C CA . GLN A 1 182 ? -5.663 20.321 -17.844 1.00 88.81 182 GLN A CA 1
ATOM 1409 C C . GLN A 1 182 ? -6.208 18.893 -17.832 1.00 88.81 182 GLN A C 1
ATOM 1411 O O . GLN A 1 182 ? -6.459 18.311 -18.890 1.00 88.81 182 GLN A O 1
ATOM 1416 N N . GLN A 1 183 ? -6.386 18.332 -16.637 1.00 90.94 183 GLN A N 1
ATOM 1417 C CA . GLN A 1 183 ? -7.025 17.030 -16.481 1.00 90.94 183 GLN A CA 1
ATOM 1418 C C . GLN A 1 183 ? -8.519 17.113 -16.844 1.00 90.94 183 GLN A C 1
ATOM 1420 O O . GLN A 1 183 ? -9.167 18.145 -16.671 1.00 90.94 183 GLN A O 1
ATOM 1425 N N . THR A 1 184 ? -9.062 16.014 -17.357 1.00 89.06 184 THR A N 1
ATOM 1426 C CA . THR A 1 184 ? -10.466 15.850 -17.760 1.00 89.06 184 THR A CA 1
ATOM 1427 C C . THR A 1 184 ? -11.361 15.351 -16.610 1.00 89.06 184 THR A C 1
ATOM 1429 O O . THR A 1 184 ? -10.871 14.825 -15.613 1.00 89.06 184 THR A O 1
ATOM 1432 N N . ASP A 1 185 ? -12.692 15.469 -16.749 1.00 83.50 185 ASP A N 1
ATOM 1433 C CA . ASP A 1 185 ? -13.676 14.707 -15.950 1.00 83.50 185 ASP A CA 1
ATOM 1434 C C . ASP A 1 185 ? -14.467 13.757 -16.877 1.00 83.50 185 ASP A C 1
ATOM 1436 O O . ASP A 1 185 ? -15.175 14.235 -17.772 1.00 83.50 185 ASP A O 1
ATOM 1440 N N . PRO A 1 186 ? -14.371 12.423 -16.698 1.00 84.25 186 PRO A N 1
ATOM 1441 C CA . PRO A 1 186 ? -13.443 11.733 -15.797 1.00 84.25 186 PRO A CA 1
ATOM 1442 C C . PRO A 1 186 ? -11.975 11.874 -16.261 1.00 84.25 186 PRO A C 1
ATOM 1444 O O . PRO A 1 186 ? -11.749 12.069 -17.458 1.00 84.25 186 PRO A O 1
ATOM 1447 N N . PRO A 1 187 ? -10.984 11.721 -15.359 1.00 88.06 187 PRO A N 1
ATOM 1448 C CA . PRO A 1 187 ? -9.564 11.816 -15.700 1.00 88.06 187 PRO A CA 1
ATOM 1449 C C . PRO A 1 187 ? -9.122 10.822 -16.782 1.00 88.06 187 PRO A C 1
ATOM 1451 O O . PRO A 1 187 ? -9.418 9.626 -16.710 1.00 88.06 187 PRO A O 1
ATOM 1454 N N . THR A 1 188 ? -8.389 11.317 -17.783 1.00 90.25 188 THR A N 1
ATOM 1455 C CA . THR A 1 188 ? -7.849 10.513 -18.897 1.00 90.25 188 THR A CA 1
ATOM 1456 C C . THR A 1 188 ? -6.480 10.961 -19.413 1.00 90.25 188 THR A C 1
ATOM 1458 O O . THR A 1 188 ? -5.911 10.252 -20.238 1.00 90.25 188 THR A O 1
ATOM 1461 N N . VAL A 1 189 ? -5.961 12.118 -18.993 1.00 93.62 189 VAL A N 1
ATOM 1462 C CA . VAL A 1 189 ? -4.643 12.629 -19.413 1.00 93.62 189 VAL A CA 1
ATOM 1463 C C . VAL A 1 189 ? -3.566 12.047 -18.496 1.00 93.62 189 VAL A C 1
ATOM 1465 O O . VAL A 1 189 ? -3.709 12.136 -17.278 1.00 93.62 189 VAL A O 1
ATOM 1468 N N . ALA A 1 190 ? -2.502 11.459 -19.050 1.00 96.19 190 ALA A N 1
ATOM 1469 C CA . ALA A 1 190 ? -1.405 10.917 -18.248 1.00 96.19 190 ALA A CA 1
ATOM 1470 C C . ALA A 1 190 ? -0.697 12.016 -17.436 1.00 96.19 190 ALA A C 1
ATOM 1472 O O . ALA A 1 190 ? -0.526 13.138 -17.912 1.00 96.19 190 ALA A O 1
ATOM 1473 N N . VAL A 1 191 ? -0.233 11.696 -16.226 1.00 96.44 191 VAL A N 1
ATOM 1474 C CA . VAL A 1 191 ? 0.408 12.675 -15.327 1.00 96.44 191 VAL A CA 1
ATOM 1475 C C . VAL A 1 191 ? 1.677 13.273 -15.945 1.00 96.44 191 VAL A C 1
ATOM 1477 O O . VAL A 1 191 ? 1.894 14.480 -15.855 1.00 96.44 191 VAL A O 1
ATOM 1480 N N . SER A 1 192 ? 2.461 12.476 -16.670 1.00 96.00 192 SER A N 1
ATOM 1481 C CA . SER A 1 192 ? 3.623 12.936 -17.448 1.00 96.00 192 SER A CA 1
ATOM 1482 C C . SER A 1 192 ? 3.277 13.905 -18.592 1.00 96.00 192 SER A C 1
ATOM 1484 O O . SER A 1 192 ? 4.143 14.649 -19.043 1.00 96.00 192 SER A O 1
ATOM 1486 N N . GLU A 1 193 ? 2.019 13.961 -19.044 1.00 95.62 193 GLU A N 1
ATOM 1487 C CA . GLU A 1 193 ? 1.545 14.961 -20.012 1.00 95.62 193 GLU A CA 1
ATOM 1488 C C . GLU A 1 193 ? 1.012 16.249 -19.356 1.00 95.62 193 GLU A C 1
ATOM 1490 O O . GLU A 1 193 ? 0.882 17.270 -20.038 1.00 95.62 193 GLU A O 1
ATOM 1495 N N . LEU A 1 194 ? 0.692 16.213 -18.055 1.00 94.69 194 LEU A N 1
ATOM 1496 C CA . LEU A 1 194 ? 0.320 17.391 -17.259 1.00 94.69 194 LEU A CA 1
ATOM 1497 C C . LEU A 1 194 ? 1.565 18.180 -16.815 1.00 94.69 194 LEU A C 1
ATOM 1499 O O . LEU A 1 194 ? 1.534 19.410 -16.790 1.00 94.69 194 LEU A O 1
ATOM 1503 N N . PHE A 1 195 ? 2.659 17.467 -16.517 1.00 95.56 195 PHE A N 1
ATOM 1504 C CA . PHE A 1 195 ? 3.950 18.004 -16.066 1.00 95.56 195 PHE A CA 1
ATOM 1505 C C . PHE A 1 195 ? 5.066 17.675 -17.086 1.00 95.56 195 PHE A C 1
ATOM 1507 O O . PHE A 1 195 ? 5.939 16.851 -16.808 1.00 95.56 195 PHE A O 1
ATOM 1514 N N . PRO A 1 196 ? 5.048 18.281 -18.294 1.00 91.69 196 PRO A N 1
ATOM 1515 C CA . PRO A 1 196 ? 5.965 17.947 -19.394 1.00 91.69 196 PRO A CA 1
ATOM 1516 C C . PRO A 1 196 ? 7.430 18.358 -19.151 1.00 91.69 196 PRO A C 1
ATOM 1518 O O . PRO A 1 196 ? 8.290 18.106 -19.993 1.00 91.69 196 PRO A O 1
ATOM 1521 N N . ASP A 1 197 ? 7.713 19.013 -18.027 1.00 90.94 197 ASP A N 1
ATOM 1522 C CA . ASP A 1 197 ? 9.039 19.383 -17.534 1.00 90.94 197 ASP A CA 1
ATOM 1523 C C . ASP A 1 197 ? 9.588 18.410 -16.467 1.00 90.94 197 ASP A C 1
ATOM 1525 O O . ASP A 1 197 ? 10.724 18.576 -16.027 1.00 90.94 197 ASP A O 1
ATOM 1529 N N . GLY A 1 198 ? 8.805 17.403 -16.054 1.00 90.69 198 GLY A N 1
ATOM 1530 C CA . GLY A 1 198 ? 9.166 16.434 -15.011 1.00 90.69 198 GLY A CA 1
ATOM 1531 C C . GLY A 1 198 ? 9.030 16.949 -13.570 1.00 90.69 198 GLY A C 1
ATOM 1532 O O . GLY A 1 198 ? 9.395 16.238 -12.628 1.00 90.69 198 GLY A O 1
ATOM 1533 N N . ASN A 1 199 ? 8.498 18.162 -13.370 1.00 92.69 199 ASN A N 1
ATOM 1534 C CA . ASN A 1 199 ? 8.338 18.778 -12.049 1.00 92.69 199 ASN A CA 1
ATOM 1535 C C . ASN A 1 199 ? 7.008 18.369 -11.394 1.00 92.69 199 ASN A C 1
ATOM 1537 O O . ASN A 1 199 ? 6.101 19.181 -11.202 1.00 92.69 199 ASN A O 1
ATOM 1541 N N . PHE A 1 200 ? 6.889 17.086 -11.049 1.00 96.69 200 PHE A N 1
ATOM 1542 C CA . PHE A 1 200 ? 5.700 16.542 -10.387 1.00 96.69 200 PHE A CA 1
ATOM 1543 C C . PHE A 1 200 ? 5.489 17.125 -8.972 1.00 96.69 200 PHE A C 1
ATOM 1545 O O . PHE A 1 200 ? 6.472 17.420 -8.282 1.00 96.69 200 PHE A O 1
ATOM 1552 N N . PRO A 1 201 ? 4.230 17.258 -8.499 1.00 96.81 201 PRO A N 1
ATOM 1553 C CA . PRO A 1 201 ? 3.927 17.855 -7.199 1.00 96.81 201 PRO A CA 1
ATOM 1554 C C . PRO A 1 201 ? 4.604 17.135 -6.029 1.00 96.81 201 PRO A C 1
ATOM 1556 O O . PRO A 1 201 ? 4.550 15.907 -5.918 1.00 96.81 201 PRO A O 1
ATOM 1559 N N . ILE A 1 202 ? 5.215 17.916 -5.135 1.00 97.44 202 ILE A N 1
ATOM 1560 C CA . ILE A 1 202 ? 5.806 17.412 -3.889 1.00 97.44 202 ILE A CA 1
ATOM 1561 C C . ILE A 1 202 ? 4.725 16.887 -2.937 1.00 97.44 202 ILE A C 1
ATOM 1563 O O . ILE A 1 202 ? 3.601 17.390 -2.927 1.00 97.44 202 ILE A O 1
ATOM 1567 N N . GLY A 1 203 ? 5.078 15.896 -2.119 1.00 97.50 203 GLY A N 1
ATOM 1568 C CA . GLY A 1 203 ? 4.245 15.485 -0.990 1.00 97.50 203 GLY A CA 1
ATOM 1569 C C . GLY A 1 203 ? 4.265 16.497 0.156 1.00 97.50 203 GLY A C 1
ATOM 1570 O O . GLY A 1 203 ? 4.967 17.511 0.116 1.00 97.50 203 GLY A O 1
ATOM 1571 N N . GLN A 1 204 ? 3.539 16.189 1.231 1.00 98.44 204 GLN A N 1
ATOM 1572 C CA . GLN A 1 204 ? 3.616 16.982 2.458 1.00 98.44 204 GLN A CA 1
ATOM 1573 C C . GLN A 1 204 ? 5.010 16.833 3.078 1.00 98.44 204 GLN A C 1
ATOM 1575 O O . GLN A 1 204 ? 5.393 15.752 3.529 1.00 98.44 204 GLN A O 1
ATOM 1580 N N . ILE A 1 205 ? 5.756 17.935 3.120 1.00 98.25 205 ILE A N 1
ATOM 1581 C CA . ILE A 1 205 ? 7.044 18.017 3.809 1.00 98.25 205 ILE A CA 1
ATOM 1582 C C . ILE A 1 205 ? 6.805 18.137 5.317 1.00 98.25 205 ILE A C 1
ATOM 1584 O O . ILE A 1 205 ? 5.978 18.931 5.764 1.00 98.25 205 ILE A O 1
ATOM 1588 N N . MET A 1 206 ? 7.549 17.357 6.095 1.00 97.75 206 MET A N 1
ATOM 1589 C CA . MET A 1 206 ? 7.573 17.391 7.552 1.00 97.75 206 MET A CA 1
ATOM 1590 C C . MET A 1 206 ? 9.022 17.420 8.040 1.00 97.75 206 MET A C 1
ATOM 1592 O O . MET A 1 206 ? 9.855 16.622 7.603 1.00 97.75 206 MET A O 1
ATOM 1596 N N . SER A 1 207 ? 9.309 18.293 9.000 1.00 96.69 207 SER A N 1
ATOM 1597 C CA . SER A 1 207 ? 10.554 18.246 9.765 1.00 96.69 207 SER A CA 1
ATOM 1598 C C . SER A 1 207 ? 10.687 16.920 10.522 1.00 96.69 207 SER A C 1
ATOM 1600 O O . SER A 1 207 ? 9.693 16.298 10.913 1.00 96.69 207 SER A O 1
ATOM 1602 N N . TYR A 1 208 ? 11.925 16.483 10.751 1.00 95.19 208 TYR A N 1
ATOM 1603 C CA . TYR A 1 208 ? 12.204 15.414 11.711 1.00 95.19 208 TYR A CA 1
ATOM 1604 C C . TYR A 1 208 ? 12.059 15.919 13.151 1.00 95.19 208 TYR A C 1
ATOM 1606 O O . TYR A 1 208 ? 12.127 17.120 13.405 1.00 95.19 208 TYR A O 1
ATOM 1614 N N . LYS A 1 209 ? 11.892 15.000 14.109 1.00 89.50 209 LYS A N 1
ATOM 1615 C CA . LYS A 1 209 ? 11.853 15.354 15.531 1.00 89.50 209 LYS A CA 1
ATOM 1616 C C . LYS A 1 209 ? 13.193 15.909 16.019 1.00 89.50 209 LYS A C 1
ATOM 1618 O O . LYS A 1 209 ? 14.251 15.373 15.685 1.00 89.50 209 LYS A O 1
ATOM 1623 N N . ASP A 1 210 ? 13.104 16.943 16.848 1.00 82.12 210 ASP A N 1
ATOM 1624 C CA . ASP A 1 210 ? 14.095 17.434 17.810 1.00 82.12 210 ASP A CA 1
ATOM 1625 C C . ASP A 1 210 ? 15.567 17.323 17.361 1.00 82.12 210 ASP A C 1
ATOM 1627 O O . ASP A 1 210 ? 16.103 18.192 16.672 1.00 82.12 210 ASP A O 1
ATOM 1631 N N . TYR A 1 211 ? 16.228 16.225 17.734 1.00 84.44 211 TYR A N 1
ATOM 1632 C CA . TYR A 1 211 ? 17.652 15.968 17.524 1.00 84.44 211 TYR A CA 1
ATOM 1633 C C . TYR A 1 211 ? 18.059 15.802 16.050 1.00 84.44 211 TYR A C 1
ATOM 1635 O O . TYR A 1 211 ? 19.252 15.807 15.755 1.00 84.44 211 TYR A O 1
ATOM 1643 N N . ASN A 1 212 ? 17.104 15.675 15.123 1.00 92.31 212 ASN A N 1
ATOM 1644 C CA . ASN A 1 212 ? 17.351 15.544 13.686 1.00 92.31 212 ASN A CA 1
ATOM 1645 C C . ASN A 1 212 ? 17.024 16.820 12.872 1.00 92.31 212 ASN A C 1
ATOM 1647 O O . ASN A 1 212 ? 17.223 16.826 11.659 1.00 92.31 212 ASN A O 1
ATOM 1651 N N . LEU A 1 213 ? 16.625 17.933 13.509 1.00 93.19 213 LEU A N 1
ATOM 1652 C CA . LEU A 1 213 ? 16.321 19.213 12.831 1.00 93.19 213 LEU A CA 1
ATOM 1653 C C . LEU A 1 213 ? 17.521 19.850 12.094 1.00 93.19 213 LEU A C 1
ATOM 1655 O O . LEU A 1 213 ? 17.345 20.549 11.097 1.00 93.19 213 LEU A O 1
ATOM 1659 N N . TRP A 1 214 ? 18.758 19.575 12.522 1.00 95.25 214 TRP A N 1
ATOM 1660 C CA . TRP A 1 214 ? 19.990 20.067 11.872 1.00 95.25 214 TRP A CA 1
ATOM 1661 C C . TRP A 1 214 ? 20.144 19.611 10.406 1.00 95.25 214 TRP A C 1
ATOM 1663 O O . TRP A 1 214 ? 20.899 20.205 9.631 1.00 95.25 214 TRP A O 1
ATOM 1673 N N . ARG A 1 215 ? 19.418 18.560 10.006 1.00 96.75 215 ARG A N 1
ATOM 1674 C CA . ARG A 1 215 ? 19.416 18.005 8.646 1.00 96.75 215 ARG A CA 1
ATOM 1675 C C . ARG A 1 215 ? 18.894 18.990 7.600 1.00 96.75 215 ARG A C 1
ATOM 1677 O O . ARG A 1 215 ? 19.366 18.968 6.466 1.00 96.75 215 ARG A O 1
ATOM 1684 N N . GLU A 1 216 ? 17.987 19.888 7.980 1.00 94.69 216 GLU A N 1
ATOM 1685 C CA . GLU A 1 216 ? 17.419 20.901 7.080 1.00 94.69 216 GLU A CA 1
ATOM 1686 C C . GLU A 1 216 ? 18.431 21.993 6.695 1.00 94.69 216 GLU A C 1
ATOM 1688 O O . GLU A 1 216 ? 18.318 22.609 5.630 1.00 94.69 216 GLU A O 1
ATOM 1693 N N . THR A 1 217 ? 19.433 22.240 7.546 1.00 95.69 217 THR A N 1
ATOM 1694 C CA . THR A 1 217 ? 20.453 23.287 7.366 1.00 95.69 217 THR A CA 1
ATOM 1695 C C . THR A 1 217 ? 21.825 22.757 6.949 1.00 95.69 217 THR A C 1
ATOM 1697 O O . THR A 1 217 ? 22.614 23.520 6.393 1.00 95.69 217 THR A O 1
ATOM 1700 N N . SER A 1 218 ? 22.099 21.462 7.131 1.00 97.81 218 SER A N 1
ATOM 1701 C CA . SER A 1 218 ? 23.337 20.818 6.674 1.00 97.81 218 SER A CA 1
ATOM 1702 C C . SER A 1 218 ? 23.475 20.816 5.146 1.00 97.81 218 SER A C 1
ATOM 1704 O O . SER A 1 218 ? 22.689 20.186 4.435 1.00 97.81 218 SER A O 1
ATOM 1706 N N . GLU A 1 219 ? 24.530 21.450 4.619 1.00 97.75 219 GLU A N 1
ATOM 1707 C CA . GLU A 1 219 ? 24.838 21.398 3.181 1.00 97.75 219 GLU A CA 1
ATOM 1708 C C . GLU A 1 219 ? 25.251 20.005 2.689 1.00 97.75 219 GLU A C 1
ATOM 1710 O O . GLU A 1 219 ? 25.038 19.699 1.517 1.00 97.75 219 GLU A O 1
ATOM 1715 N N . GLU A 1 220 ? 25.762 19.131 3.563 1.00 97.94 220 GLU A N 1
ATOM 1716 C CA . GLU A 1 220 ? 25.993 17.719 3.229 1.00 97.94 220 GLU A CA 1
ATOM 1717 C C . GLU A 1 220 ? 24.659 17.024 2.932 1.00 97.94 220 GLU A C 1
ATOM 1719 O O . GLU A 1 220 ? 24.485 16.425 1.870 1.00 97.94 220 GLU A O 1
ATOM 1724 N N . LYS A 1 221 ? 23.675 17.170 3.830 1.00 98.19 221 LYS A N 1
ATOM 1725 C CA . LYS A 1 221 ? 22.358 16.548 3.658 1.00 98.19 221 LYS A CA 1
ATOM 1726 C C . LYS A 1 221 ? 21.603 17.164 2.488 1.00 98.19 221 LYS A C 1
ATOM 1728 O O . LYS A 1 221 ? 21.039 16.423 1.691 1.00 98.19 221 LYS A O 1
ATOM 1733 N N . ARG A 1 222 ? 21.701 18.480 2.277 1.00 97.75 222 ARG A N 1
ATOM 1734 C CA . ARG A 1 222 ? 21.187 19.142 1.064 1.00 97.75 222 ARG A CA 1
ATOM 1735 C C . ARG A 1 222 ? 21.881 18.654 -0.212 1.00 97.75 222 ARG A C 1
ATOM 1737 O O . ARG A 1 222 ? 21.230 18.559 -1.246 1.00 97.75 222 ARG A O 1
ATOM 1744 N N . ALA A 1 223 ? 23.179 18.343 -0.188 1.00 97.94 223 ALA A N 1
ATOM 1745 C CA . ALA A 1 223 ? 23.884 17.789 -1.346 1.00 97.94 223 ALA A CA 1
ATOM 1746 C C . ALA A 1 223 ? 23.435 16.355 -1.668 1.00 97.94 223 ALA A C 1
ATOM 1748 O O . ALA A 1 223 ? 23.168 16.065 -2.833 1.00 97.94 223 ALA A O 1
ATOM 1749 N N . LEU A 1 224 ? 23.284 15.499 -0.652 1.00 97.75 224 LEU A N 1
ATOM 1750 C CA . LEU A 1 224 ? 22.734 14.146 -0.796 1.00 97.75 224 LEU A CA 1
ATOM 1751 C C . LEU A 1 224 ? 21.289 14.177 -1.321 1.00 97.75 224 LEU A C 1
ATOM 1753 O O . LEU A 1 224 ? 20.961 13.468 -2.266 1.00 97.75 224 LEU A O 1
ATOM 1757 N N . ASP A 1 225 ? 20.455 15.056 -0.767 1.00 96.75 225 ASP A N 1
ATOM 1758 C CA . ASP A 1 225 ? 19.051 15.254 -1.146 1.00 96.75 225 ASP A CA 1
ATOM 1759 C C . ASP A 1 225 ? 18.909 15.764 -2.596 1.00 96.75 225 ASP A C 1
ATOM 1761 O O . ASP A 1 225 ? 18.103 15.242 -3.364 1.00 96.75 225 ASP A O 1
ATOM 1765 N N . ARG A 1 226 ? 19.766 16.704 -3.029 1.00 95.94 226 ARG A N 1
ATOM 1766 C CA . ARG A 1 226 ? 19.863 17.138 -4.440 1.00 95.94 226 ARG A CA 1
ATOM 1767 C C . ARG A 1 226 ? 20.288 16.003 -5.384 1.00 95.94 226 ARG A C 1
ATOM 1769 O O . ARG A 1 226 ? 19.848 15.985 -6.530 1.00 95.94 226 ARG A O 1
ATOM 1776 N N . ALA A 1 227 ? 21.109 15.056 -4.926 1.00 96.44 227 ALA A N 1
ATOM 1777 C CA . ALA A 1 227 ? 21.580 13.931 -5.740 1.00 96.44 227 ALA A CA 1
ATOM 1778 C C . ALA A 1 227 ? 20.518 12.836 -5.983 1.00 96.44 227 ALA A C 1
ATOM 1780 O O . ALA A 1 227 ? 20.743 11.958 -6.811 1.00 96.44 227 ALA A O 1
ATOM 1781 N N . GLN A 1 228 ? 19.368 12.887 -5.300 1.00 95.44 228 GLN A N 1
ATOM 1782 C CA . GLN A 1 228 ? 18.255 11.939 -5.460 1.00 95.44 228 GLN A CA 1
ATOM 1783 C C . GLN A 1 228 ? 17.102 12.474 -6.337 1.00 95.44 228 GLN A C 1
ATOM 1785 O O . GLN A 1 228 ? 16.043 11.850 -6.410 1.00 95.44 228 GLN A O 1
ATOM 1790 N N . SER A 1 229 ? 17.288 13.616 -7.015 1.00 92.06 229 SER A N 1
ATOM 1791 C CA . SER A 1 229 ? 16.220 14.325 -7.745 1.00 92.06 229 SER A CA 1
ATOM 1792 C C . SER A 1 229 ? 15.438 13.449 -8.735 1.00 92.06 229 SER A C 1
ATOM 1794 O O . SER A 1 229 ? 14.214 13.560 -8.804 1.00 92.06 229 SER A O 1
ATOM 1796 N N . ASP A 1 230 ? 16.113 12.555 -9.462 1.00 93.31 230 ASP A N 1
ATOM 1797 C CA . ASP A 1 230 ? 15.481 11.677 -10.457 1.00 93.31 230 ASP A CA 1
ATOM 1798 C C . ASP A 1 230 ? 14.517 10.679 -9.786 1.00 93.31 230 ASP A C 1
ATOM 1800 O O . ASP A 1 230 ? 13.363 10.544 -10.188 1.00 93.31 230 ASP A O 1
ATOM 1804 N N . MET A 1 231 ? 14.949 10.061 -8.677 1.00 96.19 231 MET A N 1
ATOM 1805 C CA . MET A 1 231 ? 14.112 9.171 -7.861 1.00 96.19 231 MET A CA 1
ATOM 1806 C C . MET A 1 231 ? 12.900 9.907 -7.278 1.00 96.19 231 MET A C 1
ATOM 1808 O O . MET A 1 231 ? 11.820 9.325 -7.167 1.00 96.19 231 MET A O 1
ATOM 1812 N N . TYR A 1 232 ? 13.071 11.175 -6.897 1.00 96.69 232 TYR A N 1
ATOM 1813 C CA . TYR A 1 232 ? 11.975 11.997 -6.387 1.00 96.69 232 TYR A CA 1
ATOM 1814 C C . TYR A 1 232 ? 10.962 12.357 -7.482 1.00 96.69 232 TYR A C 1
ATOM 1816 O O . TYR A 1 232 ? 9.778 12.479 -7.180 1.00 96.69 232 TYR A O 1
ATOM 1824 N N . SER A 1 233 ? 11.399 12.513 -8.737 1.00 96.81 233 SER A N 1
ATOM 1825 C CA . SER A 1 233 ? 10.508 12.732 -9.883 1.00 96.81 233 SER A CA 1
ATOM 1826 C C . SER A 1 233 ? 9.645 11.487 -10.141 1.00 96.81 233 SER A C 1
ATOM 1828 O O . SER A 1 233 ? 8.418 11.583 -10.067 1.00 96.81 233 SER A O 1
ATOM 1830 N N . ASP A 1 234 ? 10.267 10.307 -10.290 1.00 97.38 234 ASP A N 1
ATOM 1831 C CA . ASP A 1 234 ? 9.581 9.015 -10.493 1.00 97.38 234 ASP A CA 1
ATOM 1832 C C . ASP A 1 234 ? 8.455 8.776 -9.469 1.00 97.38 234 ASP A C 1
ATOM 1834 O O . ASP A 1 234 ? 7.303 8.500 -9.816 1.00 97.38 234 ASP A O 1
ATOM 1838 N N . VAL A 1 235 ? 8.778 8.897 -8.177 1.00 97.81 235 VAL A N 1
ATOM 1839 C CA . VAL A 1 235 ? 7.836 8.551 -7.103 1.00 97.81 235 VAL A CA 1
ATOM 1840 C C . VAL A 1 235 ? 6.742 9.609 -6.903 1.00 97.81 235 VAL A C 1
ATOM 1842 O O . VAL A 1 235 ? 5.618 9.271 -6.525 1.00 97.81 235 VAL A O 1
ATOM 1845 N N . ARG A 1 236 ? 7.009 10.883 -7.230 1.00 98.56 236 ARG A N 1
ATOM 1846 C CA . ARG A 1 236 ? 5.977 11.935 -7.253 1.00 98.56 236 ARG A CA 1
ATOM 1847 C C . ARG A 1 236 ? 5.042 11.800 -8.455 1.00 98.56 236 ARG A C 1
ATOM 1849 O O . ARG A 1 236 ? 3.851 12.059 -8.294 1.00 98.56 236 ARG A O 1
ATOM 1856 N N . GLN A 1 237 ? 5.517 11.327 -9.614 1.00 98.31 237 GLN A N 1
ATOM 1857 C CA . GLN A 1 237 ? 4.636 10.961 -10.733 1.00 98.31 237 GLN A CA 1
ATOM 1858 C C . GLN A 1 237 ? 3.662 9.850 -10.315 1.00 98.31 237 GLN A C 1
ATOM 1860 O O . GLN A 1 237 ? 2.459 9.958 -10.565 1.00 98.31 237 GLN A O 1
ATOM 1865 N N . ALA A 1 238 ? 4.161 8.808 -9.638 1.00 98.38 238 ALA A N 1
ATOM 1866 C CA . ALA A 1 238 ? 3.325 7.728 -9.116 1.00 98.38 238 ALA A CA 1
ATOM 1867 C C . ALA A 1 238 ? 2.280 8.237 -8.105 1.00 98.38 238 ALA A C 1
ATOM 1869 O O . ALA A 1 238 ? 1.099 7.895 -8.223 1.00 98.38 238 ALA A O 1
ATOM 1870 N N . ALA A 1 239 ? 2.681 9.100 -7.166 1.00 98.31 239 ALA A N 1
ATOM 1871 C CA . ALA A 1 239 ? 1.786 9.648 -6.145 1.00 98.31 239 ALA A CA 1
ATOM 1872 C C . ALA A 1 239 ? 0.725 10.588 -6.721 1.00 98.31 239 ALA A C 1
ATOM 1874 O O . ALA A 1 239 ? -0.427 10.560 -6.295 1.00 98.31 239 ALA A O 1
ATOM 1875 N N . GLU A 1 240 ? 1.080 11.393 -7.720 1.00 97.88 240 GLU A N 1
ATOM 1876 C CA . GLU A 1 240 ? 0.118 12.259 -8.393 1.00 97.88 240 GLU A CA 1
ATOM 1877 C C . GLU A 1 240 ? -0.878 11.451 -9.239 1.00 97.88 240 GLU A C 1
ATOM 1879 O O . GLU A 1 240 ? -2.062 11.784 -9.274 1.00 97.88 240 GLU A O 1
ATOM 1884 N N . ALA A 1 241 ? -0.451 10.333 -9.839 1.00 96.69 241 ALA A N 1
ATOM 1885 C CA . ALA A 1 241 ? -1.373 9.402 -10.489 1.00 96.69 241 ALA A CA 1
ATOM 1886 C C . ALA A 1 241 ? -2.340 8.771 -9.474 1.00 96.69 241 ALA A C 1
ATOM 1888 O O . ALA A 1 241 ? -3.536 8.696 -9.750 1.00 96.69 241 ALA A O 1
ATOM 1889 N N . HIS A 1 242 ? -1.854 8.383 -8.289 1.00 96.25 242 HIS A N 1
ATOM 1890 C CA . HIS A 1 242 ? -2.689 7.878 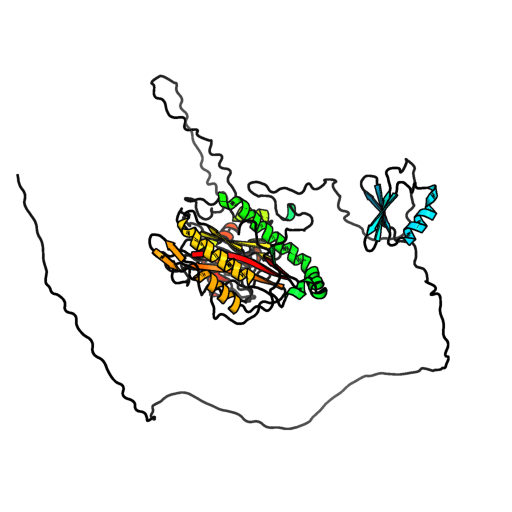-7.191 1.00 96.25 242 HIS A CA 1
ATOM 1891 C C . HIS A 1 242 ? -3.729 8.923 -6.750 1.00 96.25 242 HIS A C 1
ATOM 1893 O O . HIS A 1 242 ? -4.933 8.681 -6.872 1.00 96.25 242 HIS A O 1
ATOM 1899 N N . ARG A 1 243 ? -3.294 10.146 -6.408 1.00 94.62 243 ARG A N 1
ATOM 1900 C CA . ARG A 1 243 ? -4.181 11.280 -6.073 1.00 94.62 243 ARG A CA 1
ATOM 1901 C C . ARG A 1 243 ? -5.233 11.570 -7.142 1.00 94.62 243 ARG A C 1
ATOM 1903 O O . ARG A 1 243 ? -6.387 11.845 -6.816 1.00 94.62 243 ARG A O 1
ATOM 1910 N N . GLN A 1 244 ? -4.878 11.521 -8.425 1.00 91.12 244 GLN A N 1
ATOM 1911 C CA . GLN A 1 244 ? -5.836 11.797 -9.500 1.00 91.12 244 GLN A CA 1
ATOM 1912 C C . GLN A 1 244 ? -6.814 10.639 -9.770 1.00 91.12 244 GLN A C 1
ATOM 1914 O O . GLN A 1 244 ? -7.900 10.892 -10.293 1.00 91.12 244 GLN A O 1
ATOM 1919 N N . VAL A 1 245 ? -6.504 9.408 -9.343 1.00 85.44 245 VAL A N 1
ATOM 1920 C CA . VAL A 1 245 ? -7.493 8.319 -9.235 1.00 85.44 245 VAL A CA 1
ATOM 1921 C C . VAL A 1 245 ? -8.465 8.560 -8.070 1.00 85.44 245 VAL A C 1
ATOM 1923 O O . VAL A 1 245 ? -9.646 8.244 -8.198 1.00 85.44 245 VAL A O 1
ATOM 1926 N N . LEU A 1 246 ? -8.008 9.144 -6.955 1.00 71.38 246 LEU A N 1
ATOM 1927 C CA . LEU A 1 246 ? -8.844 9.428 -5.778 1.00 71.38 246 LEU A CA 1
ATOM 1928 C C . LEU A 1 246 ? -9.862 10.558 -6.010 1.00 71.38 246 LEU A C 1
ATOM 1930 O O . LEU A 1 246 ? -11.037 10.408 -5.663 1.00 71.38 246 LEU A O 1
ATOM 1934 N N . ARG A 1 247 ? -9.439 11.679 -6.620 1.00 65.44 247 ARG A N 1
ATOM 1935 C CA . ARG A 1 247 ? -10.241 12.922 -6.742 1.00 65.44 247 ARG A CA 1
ATOM 1936 C C . ARG A 1 247 ? -11.687 12.737 -7.270 1.00 65.44 247 ARG A C 1
ATOM 1938 O O . ARG A 1 247 ? -12.577 13.392 -6.727 1.00 65.44 247 ARG A O 1
ATOM 1945 N N . PRO A 1 248 ? -11.991 11.880 -8.270 1.00 51.12 248 PRO A N 1
ATOM 1946 C CA . PRO A 1 248 ? -13.372 11.634 -8.712 1.00 51.12 248 PRO A CA 1
ATOM 1947 C C . PRO A 1 248 ? -14.172 10.701 -7.788 1.00 51.12 248 PRO A C 1
ATOM 1949 O O . PRO A 1 248 ? -15.408 10.720 -7.789 1.00 51.12 248 PRO A O 1
ATOM 1952 N N . ASP A 1 249 ? -13.488 9.822 -7.055 1.00 49.66 249 ASP A N 1
ATOM 1953 C CA . ASP A 1 249 ? -14.034 8.513 -6.695 1.00 49.66 249 ASP A CA 1
ATOM 1954 C C . ASP A 1 249 ? -14.920 8.516 -5.446 1.00 49.66 249 ASP A C 1
ATOM 1956 O O . ASP A 1 249 ? -15.818 7.675 -5.333 1.00 49.66 249 ASP A O 1
ATOM 1960 N N . ARG A 1 250 ? -14.806 9.553 -4.602 1.00 46.50 250 ARG A N 1
ATOM 1961 C CA . ARG A 1 250 ? -15.754 9.842 -3.505 1.00 46.50 250 ARG A CA 1
ATOM 1962 C C . ARG A 1 250 ? -17.189 10.129 -4.003 1.00 46.50 250 ARG A C 1
ATOM 1964 O O . ARG A 1 250 ? -18.106 10.232 -3.199 1.00 46.50 250 ARG A O 1
ATOM 1971 N N . GLN A 1 251 ? -17.400 10.230 -5.325 1.00 38.25 251 GLN A N 1
ATOM 1972 C CA . GLN A 1 251 ? -18.717 10.306 -5.984 1.00 38.25 251 GLN A CA 1
ATOM 1973 C C . GLN A 1 251 ? -19.084 9.058 -6.827 1.00 38.25 251 GLN A C 1
ATOM 1975 O O . GLN A 1 251 ? -20.216 8.960 -7.329 1.00 38.25 251 GLN A O 1
ATOM 1980 N N . VAL A 1 252 ? -18.128 8.144 -7.057 1.00 49.56 252 VAL A N 1
ATOM 1981 C CA . VAL A 1 252 ? -18.230 7.004 -7.995 1.00 49.56 252 VAL A CA 1
ATOM 1982 C C . VAL A 1 252 ? -18.626 5.714 -7.287 1.00 49.56 252 VAL A C 1
ATOM 1984 O O . VAL A 1 252 ? -19.496 4.991 -7.795 1.00 49.56 252 VAL A O 1
ATOM 1987 N N . LEU A 1 253 ? -18.021 5.449 -6.125 1.00 58.25 253 LEU A N 1
ATOM 1988 C CA . LEU A 1 253 ? -18.440 4.372 -5.235 1.00 58.25 253 LEU A CA 1
ATOM 1989 C C . LEU A 1 253 ? -19.827 4.696 -4.676 1.00 58.25 253 LEU A C 1
ATOM 1991 O O . LEU A 1 253 ? -20.096 5.809 -4.227 1.00 58.25 253 LEU A O 1
ATOM 1995 N N . ARG A 1 254 ? -20.730 3.722 -4.781 1.00 61.03 254 ARG A N 1
ATOM 1996 C CA . ARG A 1 254 ? -22.123 3.793 -4.329 1.00 61.03 254 ARG A CA 1
ATOM 1997 C C . ARG A 1 254 ? -22.578 2.388 -3.934 1.00 61.03 254 ARG A C 1
ATOM 1999 O O . ARG A 1 254 ? -22.095 1.438 -4.560 1.00 61.03 254 ARG A O 1
ATOM 2006 N N . PRO A 1 255 ? -23.533 2.258 -2.998 1.00 62.38 255 PRO A N 1
ATOM 2007 C CA . PRO A 1 255 ? -24.220 0.999 -2.750 1.00 62.38 255 PRO A CA 1
ATOM 2008 C C . PRO A 1 255 ? -24.824 0.393 -4.026 1.00 62.38 255 PRO A C 1
ATOM 2010 O O . PRO A 1 255 ? -25.087 1.085 -5.015 1.00 62.38 255 PRO A O 1
ATOM 20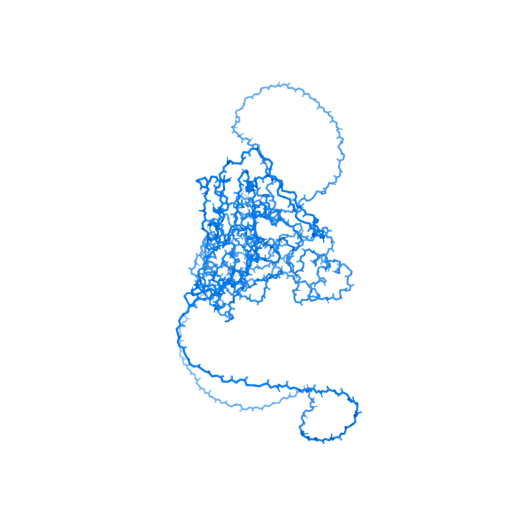13 N N . ASP A 1 256 ? -25.040 -0.918 -3.979 1.00 62.34 256 ASP A N 1
ATOM 2014 C CA . ASP A 1 256 ? -25.671 -1.740 -5.013 1.00 62.34 256 ASP A CA 1
ATOM 2015 C C . ASP A 1 256 ? -24.928 -1.767 -6.363 1.00 62.34 256 ASP A C 1
ATOM 2017 O O . ASP A 1 256 ? -25.500 -1.992 -7.433 1.00 62.34 256 ASP A O 1
ATOM 2021 N N . ARG A 1 257 ? -23.598 -1.615 -6.305 1.00 61.28 257 ARG A N 1
ATOM 2022 C CA . ARG A 1 257 ? -22.666 -1.891 -7.408 1.00 61.28 257 ARG A CA 1
ATOM 2023 C C . ARG A 1 257 ? -21.734 -3.053 -7.065 1.00 61.28 257 ARG A C 1
ATOM 2025 O O . ARG A 1 257 ? -21.359 -3.241 -5.914 1.00 61.28 257 ARG A O 1
ATOM 2032 N N . GLN A 1 258 ? -21.332 -3.821 -8.079 1.00 58.72 258 GLN A N 1
ATOM 2033 C CA . GLN A 1 258 ? -20.224 -4.776 -7.945 1.00 58.72 258 GLN A CA 1
ATOM 2034 C C . GLN A 1 258 ? -18.948 -4.030 -7.537 1.00 58.72 258 GLN A C 1
ATOM 2036 O O . GLN A 1 258 ? -18.678 -2.964 -8.095 1.00 58.72 258 GLN A O 1
ATOM 2041 N N . VAL A 1 259 ? -18.206 -4.583 -6.571 1.00 54.88 259 VAL A N 1
ATOM 2042 C CA . VAL A 1 259 ? -17.128 -3.876 -5.846 1.00 54.88 259 VAL A CA 1
ATOM 2043 C C . VAL A 1 259 ? -16.035 -3.357 -6.792 1.00 54.88 259 VAL A C 1
ATOM 2045 O O . VAL A 1 259 ? -15.632 -2.201 -6.706 1.00 54.88 259 VAL A O 1
ATOM 2048 N N . LEU A 1 260 ? -15.638 -4.185 -7.760 1.00 57.97 260 LEU A N 1
ATOM 2049 C CA . LEU A 1 260 ? -14.928 -3.785 -8.976 1.00 57.97 260 LEU A CA 1
ATOM 2050 C C . LEU A 1 260 ? -15.680 -4.359 -10.178 1.00 57.97 260 LEU A C 1
ATOM 2052 O O . LEU A 1 260 ? -16.286 -5.433 -10.088 1.00 57.97 260 LEU A O 1
ATOM 2056 N N . ARG A 1 261 ? -15.657 -3.660 -11.316 1.00 46.88 261 ARG A N 1
ATOM 2057 C CA . ARG A 1 261 ? -16.303 -4.159 -12.537 1.00 46.88 261 ARG A CA 1
ATOM 2058 C C . ARG A 1 261 ? -15.363 -5.126 -13.265 1.00 46.88 261 ARG A C 1
ATOM 2060 O O . ARG A 1 261 ? -14.193 -4.799 -13.442 1.00 46.88 261 ARG A O 1
ATOM 2067 N N . PRO A 1 262 ? -15.843 -6.286 -13.750 1.00 37.56 262 PRO A N 1
ATOM 2068 C CA . PRO A 1 262 ? -15.056 -7.110 -14.662 1.00 37.56 262 PRO A CA 1
ATOM 2069 C C . PRO A 1 262 ? -14.678 -6.322 -15.926 1.00 37.56 262 PRO A C 1
ATOM 2071 O O . PRO A 1 262 ? -15.546 -5.684 -16.528 1.00 37.56 262 PRO A O 1
ATOM 2074 N N . ASP A 1 263 ? -13.406 -6.401 -16.339 1.00 35.97 263 ASP A N 1
ATOM 2075 C CA . ASP A 1 263 ? -12.881 -5.816 -17.584 1.00 35.97 263 ASP A CA 1
ATOM 2076 C C . ASP A 1 263 ? -13.722 -6.305 -18.779 1.00 35.97 263 ASP A C 1
ATOM 2078 O O . ASP A 1 263 ? -13.574 -7.434 -19.254 1.00 35.97 263 ASP A O 1
ATOM 2082 N N . ARG A 1 264 ? -14.655 -5.474 -19.266 1.00 33.66 264 ARG A N 1
ATOM 2083 C CA . ARG A 1 264 ? -15.668 -5.889 -20.253 1.00 33.66 264 ARG A CA 1
ATOM 2084 C C . ARG A 1 264 ? -15.133 -5.857 -21.688 1.00 33.66 264 ARG A C 1
ATOM 2086 O O . ARG A 1 264 ? -15.709 -5.207 -22.562 1.00 33.66 264 ARG A O 1
ATOM 2093 N N . GLN A 1 265 ? -14.049 -6.588 -21.942 1.00 31.77 265 GLN A N 1
ATOM 2094 C CA . GLN A 1 265 ? -13.628 -6.879 -23.310 1.00 31.77 265 GLN A CA 1
ATOM 2095 C C . GLN A 1 265 ? -14.696 -7.719 -24.028 1.00 31.77 265 GLN A C 1
ATOM 2097 O O . GLN A 1 265 ? -15.380 -8.560 -23.441 1.00 31.77 265 GLN A O 1
ATOM 2102 N N . VAL A 1 266 ? -14.904 -7.418 -25.309 1.00 31.03 266 VAL A N 1
ATOM 2103 C CA . VAL A 1 266 ? -16.135 -7.784 -26.013 1.00 31.03 266 VAL A CA 1
ATOM 2104 C C . VAL A 1 266 ? -15.992 -9.128 -26.726 1.00 31.03 266 VAL A C 1
ATOM 2106 O O . VAL A 1 266 ? -15.565 -9.181 -27.877 1.00 31.03 266 VAL A O 1
ATOM 2109 N N . LEU A 1 267 ? -16.467 -10.207 -26.098 1.00 27.25 267 LEU A N 1
ATOM 2110 C CA . LEU A 1 267 ? -16.936 -11.366 -26.860 1.00 27.25 267 LEU A CA 1
ATOM 2111 C C . LEU A 1 267 ? -18.323 -11.063 -27.443 1.00 27.25 267 LEU A C 1
ATOM 2113 O O . LEU A 1 267 ? -19.303 -10.942 -26.706 1.00 27.25 267 LEU A O 1
ATOM 2117 N N . ARG A 1 268 ? -18.411 -10.978 -28.775 1.00 24.61 268 ARG A N 1
ATOM 2118 C CA . ARG A 1 268 ? -19.678 -11.102 -29.508 1.00 24.61 268 ARG A CA 1
ATOM 2119 C C . ARG A 1 268 ? -19.870 -12.560 -29.937 1.00 24.61 268 ARG A C 1
ATOM 2121 O O . ARG A 1 268 ? -19.046 -13.058 -30.697 1.00 24.61 268 ARG A O 1
ATOM 2128 N N . PRO A 1 269 ? -20.959 -13.225 -29.536 1.00 28.95 269 PRO A N 1
ATOM 2129 C CA . PRO A 1 269 ? -21.572 -14.274 -30.333 1.00 28.95 269 PRO A CA 1
ATOM 2130 C C . PRO A 1 269 ? -22.497 -13.603 -31.356 1.00 28.95 269 PRO A C 1
ATOM 2132 O O . PRO A 1 269 ? -23.411 -12.869 -30.969 1.00 28.95 269 PRO A O 1
ATOM 2135 N N . ASP A 1 270 ? -22.283 -13.840 -32.648 1.00 28.03 270 ASP A N 1
ATOM 2136 C CA . ASP A 1 270 ? -23.208 -13.359 -33.673 1.00 28.03 270 ASP A CA 1
ATOM 2137 C C . ASP A 1 270 ? -24.577 -14.031 -33.527 1.00 28.03 270 ASP A C 1
ATOM 2139 O O . ASP A 1 270 ? -24.682 -15.247 -33.343 1.00 28.03 270 ASP A O 1
ATOM 2143 N N . ARG A 1 271 ? -25.652 -13.245 -33.649 1.00 30.73 271 ARG A N 1
ATOM 2144 C CA . ARG A 1 271 ? -27.010 -13.784 -33.748 1.00 30.73 271 ARG A CA 1
ATOM 2145 C C . ARG A 1 271 ? -27.801 -13.042 -34.815 1.00 30.73 271 ARG A C 1
ATOM 2147 O O . ARG A 1 271 ? -28.136 -11.871 -34.662 1.00 30.73 271 ARG A O 1
ATOM 2154 N N . GLN A 1 272 ? -28.079 -13.754 -35.901 1.00 31.09 272 GLN A N 1
ATOM 2155 C CA . GLN A 1 272 ? -28.924 -13.288 -36.996 1.00 31.09 272 GLN A CA 1
ATOM 2156 C C . GLN A 1 272 ? -30.342 -12.996 -36.479 1.00 31.09 272 GLN A C 1
ATOM 2158 O O . GLN A 1 272 ? -30.864 -13.731 -35.638 1.00 31.09 272 GLN A O 1
ATOM 2163 N N . VAL A 1 273 ? -30.966 -11.936 -36.995 1.00 29.89 273 VAL A N 1
ATOM 2164 C CA . VAL A 1 273 ? -32.332 -11.528 -36.638 1.00 29.89 273 VAL A CA 1
ATOM 2165 C C . VAL A 1 273 ? -33.203 -11.591 -37.887 1.00 29.89 273 VAL A C 1
ATOM 2167 O O . VAL A 1 273 ? -33.069 -10.752 -38.778 1.00 29.89 273 VAL A O 1
ATOM 2170 N N . LEU A 1 274 ? -34.119 -12.561 -37.944 1.00 26.61 274 LEU A N 1
ATOM 2171 C CA . LEU A 1 274 ? -35.263 -12.475 -38.851 1.00 26.61 274 LEU A CA 1
ATOM 2172 C C . LEU A 1 274 ? -36.256 -11.439 -38.303 1.00 26.61 274 LEU A C 1
ATOM 2174 O O . LEU A 1 274 ? -36.524 -11.405 -37.101 1.00 26.61 274 LEU A O 1
ATOM 2178 N N . ARG A 1 275 ? -36.840 -10.636 -39.197 1.00 32.75 275 ARG A N 1
ATOM 2179 C CA . ARG A 1 275 ? -38.110 -9.934 -38.941 1.00 32.75 275 ARG A CA 1
ATOM 2180 C C . ARG A 1 275 ? -39.291 -10.855 -39.280 1.00 32.75 275 ARG A C 1
ATOM 2182 O O . ARG A 1 275 ? -39.107 -11.843 -39.991 1.00 32.75 275 ARG A O 1
ATOM 2189 N N . PRO A 1 276 ? -40.497 -10.527 -38.798 1.00 36.94 276 PRO A N 1
ATOM 2190 C CA . PRO A 1 276 ? -41.403 -9.807 -39.702 1.00 36.94 276 PRO A CA 1
ATOM 2191 C C . PRO A 1 276 ? -42.067 -8.573 -39.066 1.00 36.94 276 PRO A C 1
ATOM 2193 O O . PRO A 1 276 ? -42.155 -8.445 -37.847 1.00 36.94 276 PRO A O 1
ATOM 2196 N N . ASP A 1 277 ? -42.549 -7.664 -39.912 1.00 29.78 277 ASP A N 1
ATOM 2197 C CA . ASP A 1 277 ? -43.218 -6.420 -39.519 1.00 29.78 277 ASP A CA 1
ATOM 2198 C C . ASP A 1 277 ? -44.752 -6.581 -39.428 1.00 29.78 277 ASP A C 1
ATOM 2200 O O . ASP A 1 277 ? -45.352 -7.354 -40.179 1.00 29.78 277 ASP A O 1
ATOM 2204 N N . ARG A 1 278 ? -45.424 -5.761 -38.602 1.00 30.64 278 ARG A N 1
ATOM 2205 C CA . ARG A 1 278 ? -46.809 -5.332 -38.880 1.00 30.64 278 ARG A CA 1
ATOM 2206 C C . ARG A 1 278 ? -47.142 -3.975 -38.248 1.00 30.64 278 ARG A C 1
ATOM 2208 O O . ARG A 1 278 ? -46.624 -3.621 -37.195 1.00 30.64 278 ARG A O 1
ATOM 2215 N N . GLN A 1 279 ? -48.002 -3.219 -38.925 1.00 31.88 279 GLN A N 1
ATOM 2216 C CA . GLN A 1 279 ? -48.513 -1.894 -38.540 1.00 31.88 279 GLN A CA 1
ATOM 2217 C C . GLN A 1 279 ? -49.980 -2.000 -38.074 1.00 31.88 279 GLN A C 1
ATOM 2219 O O . GLN A 1 279 ? -50.619 -2.999 -38.404 1.00 31.88 279 GLN A O 1
ATOM 2224 N N . VAL A 1 280 ? -50.526 -0.961 -37.411 1.00 29.33 280 VAL A N 1
ATOM 2225 C CA . VAL A 1 280 ? -51.782 -0.229 -37.767 1.00 29.33 280 VAL A CA 1
ATOM 2226 C C . VAL A 1 280 ? -52.195 0.793 -36.667 1.00 29.33 280 VAL A C 1
ATOM 2228 O O . VAL A 1 280 ? -51.666 0.781 -35.564 1.00 29.33 280 VAL A O 1
ATOM 2231 N N . LEU A 1 281 ? -53.062 1.733 -37.068 1.00 26.52 281 LEU A N 1
ATOM 2232 C CA . LEU A 1 281 ? -53.494 3.060 -36.571 1.00 26.52 281 LEU A CA 1
ATOM 2233 C C . LEU A 1 281 ? -53.976 3.289 -35.100 1.00 26.52 281 LEU A C 1
ATOM 2235 O O . LEU A 1 281 ? -53.998 2.410 -34.249 1.00 26.52 281 LEU A O 1
ATOM 2239 N N . ARG A 1 282 ? -54.332 4.568 -34.852 1.00 24.23 282 ARG A N 1
ATOM 2240 C CA . ARG A 1 282 ? -54.823 5.262 -33.629 1.00 24.23 282 ARG A CA 1
ATOM 2241 C C . ARG A 1 282 ? -56.381 5.434 -33.642 1.00 24.23 282 ARG A C 1
ATOM 2243 O O . ARG A 1 282 ? -56.975 4.948 -34.600 1.00 24.23 282 ARG A O 1
ATOM 2250 N N . PRO A 1 283 ? -57.018 6.340 -32.847 1.00 47.47 283 PRO A N 1
ATOM 2251 C CA . PRO A 1 283 ? -57.014 6.617 -31.384 1.00 47.47 283 PRO A CA 1
ATOM 2252 C C . PRO A 1 283 ? -58.455 6.606 -30.767 1.00 47.47 283 PRO A C 1
ATOM 2254 O O . PRO A 1 283 ? -59.419 6.550 -31.518 1.00 47.47 283 PRO A O 1
ATOM 2257 N N . ASP A 1 284 ? -58.642 6.729 -29.436 1.00 24.97 284 ASP A N 1
ATOM 2258 C CA . ASP A 1 284 ? -59.037 8.001 -28.758 1.00 24.97 284 ASP A CA 1
ATOM 2259 C C . ASP A 1 284 ? -59.346 7.894 -27.236 1.00 24.97 284 ASP A C 1
ATOM 2261 O O . ASP A 1 284 ? -59.595 6.818 -26.705 1.00 24.97 284 ASP A O 1
ATOM 2265 N N . ARG A 1 285 ? -59.304 9.056 -26.556 1.00 28.36 285 ARG A N 1
ATOM 2266 C CA . ARG A 1 285 ? -59.818 9.427 -25.205 1.00 28.36 285 ARG A CA 1
ATOM 2267 C C . ARG A 1 285 ? -60.144 8.342 -24.146 1.00 28.36 285 ARG A C 1
ATOM 2269 O O . ARG A 1 285 ? -61.192 7.709 -24.208 1.00 28.36 285 ARG A O 1
ATOM 2276 N N . GLN A 1 286 ? -59.496 8.467 -22.977 1.00 27.91 286 GLN A N 1
ATOM 2277 C CA . GLN A 1 286 ? -60.119 9.157 -21.821 1.00 27.91 286 GLN A CA 1
ATOM 2278 C C . GLN A 1 286 ? -59.083 9.662 -20.789 1.00 27.91 286 GLN A C 1
ATOM 2280 O O . GLN A 1 286 ? -57.880 9.512 -20.990 1.00 27.91 286 GLN A O 1
ATOM 2285 N N . VAL A 1 287 ? -59.542 10.394 -19.765 1.00 33.47 287 VAL A N 1
ATOM 2286 C CA . VAL A 1 287 ? -58.720 11.296 -18.932 1.00 33.47 287 VAL A CA 1
ATOM 2287 C C . VAL A 1 287 ? -58.170 10.623 -17.673 1.00 33.47 287 VAL A C 1
ATOM 2289 O O . VAL A 1 287 ? -58.940 10.159 -16.840 1.00 33.47 287 VAL A O 1
ATOM 2292 N N . LEU A 1 288 ? -56.859 10.752 -17.449 1.00 27.09 288 LEU A N 1
ATOM 2293 C CA . LEU A 1 288 ? -56.280 10.914 -16.110 1.00 27.09 288 LEU A CA 1
ATOM 2294 C C . LEU A 1 288 ? -54.994 11.754 -16.209 1.00 27.09 288 LEU A C 1
ATOM 2296 O O . LEU A 1 288 ? -54.318 11.719 -17.237 1.00 27.09 288 LEU A O 1
ATOM 2300 N N . ARG A 1 289 ? -54.654 12.528 -15.169 1.00 30.69 289 ARG A N 1
ATOM 2301 C CA . ARG A 1 289 ? -53.354 13.219 -15.078 1.00 30.69 289 ARG A CA 1
ATOM 2302 C C . ARG A 1 289 ? -52.315 12.261 -14.476 1.00 30.69 289 ARG A C 1
ATOM 2304 O O . ARG A 1 289 ? -52.544 11.817 -13.355 1.00 30.69 289 ARG A O 1
ATOM 2311 N N . PRO A 1 290 ? -51.174 11.999 -15.133 1.00 33.12 290 PRO A N 1
ATOM 2312 C CA . PRO A 1 290 ? -49.977 11.503 -14.467 1.00 33.12 290 PRO A CA 1
ATOM 2313 C C . PRO A 1 290 ? -49.147 12.684 -13.953 1.00 33.12 290 PRO A C 1
ATOM 2315 O O . PRO A 1 290 ? -49.062 13.726 -14.611 1.00 33.12 290 PRO A O 1
ATOM 2318 N N . ASP A 1 291 ? -48.492 12.511 -12.809 1.00 25.64 291 ASP A N 1
ATOM 2319 C CA . ASP A 1 291 ? -47.518 13.481 -12.317 1.00 25.64 291 ASP A CA 1
ATOM 2320 C C . ASP A 1 291 ? -46.327 13.644 -13.262 1.00 25.64 291 ASP A C 1
ATOM 2322 O O . ASP A 1 291 ? -45.954 12.749 -14.026 1.00 25.64 291 ASP A O 1
ATOM 2326 N N . ARG A 1 292 ? -45.689 14.815 -13.176 1.00 28.92 292 ARG A N 1
ATOM 2327 C CA . ARG A 1 292 ? -44.520 15.182 -13.979 1.00 28.92 292 ARG A CA 1
ATOM 2328 C C . ARG A 1 292 ? -43.267 14.452 -13.484 1.00 28.92 292 ARG A C 1
ATOM 2330 O O . ARG A 1 292 ? -42.331 15.086 -12.999 1.00 28.92 292 ARG A O 1
ATOM 2337 N N . GLN A 1 293 ? -43.220 13.129 -13.655 1.00 27.08 293 GLN A N 1
ATOM 2338 C CA . GLN A 1 293 ? -41.960 12.394 -13.632 1.00 27.08 293 GLN A CA 1
ATOM 2339 C C . GLN A 1 293 ? -41.065 12.963 -14.734 1.00 27.08 293 GLN A C 1
ATOM 2341 O O . GLN A 1 293 ? -41.214 12.660 -15.918 1.00 27.08 293 GLN A O 1
ATOM 2346 N N . VAL A 1 294 ? -40.132 13.831 -14.341 1.00 28.78 294 VAL A N 1
ATOM 2347 C CA . VAL A 1 294 ? -39.060 14.281 -15.221 1.00 28.78 294 VAL A CA 1
ATOM 2348 C C . VAL A 1 294 ? -38.116 13.100 -15.382 1.00 28.78 294 VAL A C 1
ATOM 2350 O O . VAL A 1 294 ? -37.156 12.950 -14.627 1.00 28.78 294 VAL A O 1
ATOM 2353 N N . SER A 1 295 ? -38.398 12.264 -16.381 1.00 25.61 295 SER A N 1
ATOM 2354 C CA . SER A 1 295 ? -37.481 11.257 -16.897 1.00 25.61 295 SER A CA 1
ATOM 2355 C C . SER A 1 295 ? -36.266 11.970 -17.494 1.00 25.61 295 SER A C 1
ATOM 2357 O O . SER A 1 295 ? -36.162 12.163 -18.708 1.00 25.61 295 SER A O 1
ATOM 2359 N N . ARG A 1 296 ? -35.355 12.418 -16.620 1.00 23.80 296 ARG A N 1
ATOM 2360 C CA . ARG A 1 296 ? -34.008 12.828 -17.009 1.00 23.80 296 ARG A CA 1
ATOM 2361 C C . ARG A 1 296 ? -33.431 11.649 -17.795 1.00 23.80 296 ARG A C 1
ATOM 2363 O O . ARG A 1 296 ? -33.396 10.554 -17.236 1.00 23.80 296 ARG A O 1
ATOM 2370 N N . PRO A 1 297 ? -33.041 11.823 -19.071 1.00 28.66 297 PRO A N 1
ATOM 2371 C CA . PRO A 1 297 ? -32.432 10.735 -19.811 1.00 28.66 297 PRO A CA 1
ATOM 2372 C C . PRO A 1 297 ? -31.171 10.336 -19.057 1.00 28.66 297 PRO A C 1
ATOM 2374 O O . PRO A 1 297 ? -30.320 11.186 -18.780 1.00 28.66 297 PRO A O 1
ATOM 2377 N N . ASP A 1 298 ? -31.094 9.062 -18.687 1.00 29.69 298 ASP A N 1
ATOM 2378 C CA . ASP A 1 298 ? -30.016 8.527 -17.871 1.00 29.69 298 ASP A CA 1
ATOM 2379 C C . ASP A 1 298 ? -28.745 8.498 -18.729 1.00 29.69 298 ASP A C 1
ATOM 2381 O O . ASP A 1 298 ? -28.428 7.520 -19.409 1.00 29.69 298 ASP A O 1
ATOM 2385 N N . ARG A 1 299 ? -28.054 9.646 -18.790 1.00 30.28 299 ARG A N 1
ATOM 2386 C CA . ARG A 1 299 ? -26.798 9.821 -19.518 1.00 30.28 299 ARG A CA 1
ATOM 2387 C C . ARG A 1 299 ? -25.725 9.083 -18.734 1.00 30.28 299 ARG A C 1
ATOM 2389 O O . ARG A 1 299 ? -24.940 9.695 -18.013 1.00 30.28 299 ARG A O 1
ATOM 2396 N N . GLN A 1 300 ? -25.718 7.761 -18.888 1.00 31.80 300 GLN A N 1
ATOM 2397 C CA . GLN A 1 300 ? -24.716 6.852 -18.353 1.00 31.80 300 GLN A CA 1
ATOM 2398 C C . GLN A 1 300 ? -23.374 7.134 -19.031 1.00 31.80 300 GLN A C 1
ATOM 2400 O O . GLN A 1 300 ? -22.918 6.401 -19.905 1.00 31.80 300 GLN A O 1
ATOM 2405 N N . VAL A 1 301 ? -22.734 8.226 -18.608 1.00 31.34 301 VAL A N 1
ATOM 2406 C CA . VAL A 1 301 ? -21.302 8.431 -18.769 1.00 31.34 301 VAL A CA 1
ATOM 2407 C C . VAL A 1 301 ? -20.656 7.279 -18.018 1.00 31.34 301 VAL A C 1
ATOM 2409 O O . VAL A 1 301 ? -20.629 7.251 -16.786 1.00 31.34 301 VAL A O 1
ATOM 2412 N N . SER A 1 302 ? -20.210 6.278 -18.769 1.00 34.09 302 SER A N 1
ATOM 2413 C CA . SER A 1 302 ? -19.476 5.139 -18.245 1.00 34.09 302 SER A CA 1
ATOM 2414 C C . SER A 1 302 ? -18.111 5.627 -17.773 1.00 34.09 302 SER A C 1
ATOM 2416 O O . SER A 1 302 ? -17.134 5.555 -18.517 1.00 34.09 302 SER A O 1
ATOM 2418 N N . ARG A 1 303 ? -18.062 6.169 -16.547 1.00 42.22 303 ARG A N 1
ATOM 2419 C CA . ARG A 1 303 ? -16.800 6.434 -15.853 1.00 42.22 303 ARG A CA 1
ATOM 2420 C C . ARG A 1 303 ? -15.972 5.130 -15.867 1.00 42.22 303 ARG A C 1
ATOM 2422 O O . ARG A 1 303 ? -16.570 4.066 -15.658 1.00 42.22 303 ARG A O 1
ATOM 2429 N N . PRO A 1 304 ? -14.670 5.204 -16.203 1.00 47.81 304 PRO A N 1
ATOM 2430 C CA . PRO A 1 304 ? -13.807 4.032 -16.344 1.00 47.81 304 PRO A CA 1
ATOM 2431 C C . PRO A 1 304 ? -13.709 3.249 -15.030 1.00 47.81 304 PRO A C 1
ATOM 2433 O O . PRO A 1 304 ? -14.000 3.787 -13.961 1.00 47.81 304 PRO A O 1
ATOM 2436 N N . ASP A 1 305 ? -13.296 1.983 -15.101 1.00 71.25 305 ASP A N 1
ATOM 2437 C CA . ASP A 1 305 ? -12.940 1.236 -13.888 1.00 71.25 305 ASP A CA 1
ATOM 2438 C C . ASP A 1 305 ? -11.709 1.869 -13.212 1.00 71.25 305 ASP A C 1
ATOM 2440 O O . ASP A 1 305 ? -10.863 2.452 -13.898 1.00 71.25 305 ASP A O 1
ATOM 2444 N N . ARG A 1 306 ? -11.565 1.732 -11.885 1.00 74.62 306 ARG A N 1
ATOM 2445 C CA . ARG A 1 306 ? -10.426 2.313 -11.153 1.00 74.62 306 ARG A CA 1
ATOM 2446 C C . ARG A 1 306 ? -9.085 1.845 -11.726 1.00 74.62 306 ARG A C 1
ATOM 2448 O O . ARG A 1 306 ? -8.162 2.649 -11.860 1.00 74.62 306 ARG A O 1
ATOM 2455 N N . GLN A 1 307 ? -8.983 0.575 -12.128 1.00 83.06 307 GLN A N 1
ATOM 2456 C CA . GLN A 1 307 ? -7.757 0.043 -12.725 1.00 83.06 307 GLN A CA 1
ATOM 2457 C C . GLN A 1 307 ? -7.532 0.574 -14.148 1.00 83.06 307 GLN A C 1
ATOM 2459 O O . GLN A 1 307 ? -6.390 0.737 -14.562 1.00 83.06 307 GLN A O 1
ATOM 2464 N N . GLU A 1 308 ? -8.587 0.886 -14.903 1.00 86.44 308 GLU A N 1
ATOM 2465 C CA . GLU A 1 308 ? -8.476 1.516 -16.226 1.00 86.44 308 GLU A CA 1
ATOM 2466 C C . GLU A 1 308 ? -8.068 2.998 -16.123 1.00 86.44 308 GLU A C 1
ATOM 2468 O O . GLU A 1 308 ? -7.237 3.462 -16.905 1.00 86.44 308 GLU A O 1
ATOM 2473 N N . ALA A 1 309 ? -8.608 3.731 -15.144 1.00 87.50 309 ALA A N 1
ATOM 2474 C CA . ALA A 1 309 ? -8.206 5.104 -14.845 1.00 87.50 309 ALA A CA 1
ATOM 2475 C C . ALA A 1 309 ? -6.732 5.162 -14.417 1.00 87.50 309 ALA A C 1
ATOM 2477 O O . ALA A 1 309 ? -5.938 5.862 -15.041 1.00 87.50 309 ALA A O 1
ATOM 2478 N N . SER A 1 310 ? -6.343 4.358 -13.423 1.00 91.56 310 SER A N 1
ATOM 2479 C CA . SER A 1 310 ? -4.971 4.321 -12.904 1.00 91.56 310 SER A CA 1
ATOM 2480 C C . SER A 1 310 ? -3.940 4.004 -13.997 1.00 91.56 310 SER A C 1
ATOM 2482 O O . SER A 1 310 ? -2.947 4.717 -14.121 1.00 91.56 310 SER A O 1
ATOM 2484 N N . ARG A 1 311 ? -4.229 3.041 -14.888 1.00 94.06 311 ARG A N 1
ATOM 2485 C CA . ARG A 1 311 ? -3.385 2.709 -16.055 1.00 94.06 311 ARG A CA 1
ATOM 2486 C C . ARG A 1 311 ? -3.193 3.860 -17.041 1.00 94.06 311 ARG A C 1
ATOM 2488 O O . ARG A 1 311 ? -2.106 4.000 -17.594 1.00 94.06 311 ARG A O 1
ATOM 2495 N N . LYS A 1 312 ? -4.225 4.678 -17.273 1.00 94.62 312 LYS A N 1
ATOM 2496 C CA . LYS A 1 312 ? -4.129 5.869 -18.136 1.00 94.62 312 LYS A CA 1
ATOM 2497 C C . LYS A 1 312 ? -3.324 6.977 -17.462 1.00 94.62 312 LYS A C 1
ATOM 2499 O O . LYS A 1 312 ? -2.469 7.575 -18.101 1.00 94.62 312 LYS A O 1
ATOM 2504 N N . LEU A 1 313 ? -3.566 7.218 -16.174 1.00 95.25 313 LEU A N 1
ATOM 2505 C CA . LEU A 1 313 ? -2.914 8.294 -15.425 1.00 95.25 313 LEU A CA 1
ATOM 2506 C C . LEU A 1 313 ? -1.420 8.027 -15.183 1.00 95.25 313 LEU A C 1
ATOM 2508 O O . LEU A 1 313 ? -0.622 8.954 -15.313 1.00 95.25 313 LEU A O 1
ATOM 2512 N N . ILE A 1 314 ? -1.029 6.775 -14.913 1.00 97.25 314 ILE A N 1
ATOM 2513 C CA . ILE A 1 314 ? 0.384 6.372 -14.782 1.00 97.25 314 ILE A CA 1
ATOM 2514 C C . ILE A 1 314 ? 1.094 6.177 -16.135 1.00 97.25 314 ILE A C 1
ATOM 2516 O O . ILE A 1 314 ? 2.320 6.142 -16.165 1.00 97.25 314 ILE A O 1
ATOM 2520 N N . ASN A 1 315 ? 0.335 6.071 -17.237 1.00 96.69 315 ASN A N 1
ATOM 2521 C CA . ASN A 1 315 ? 0.791 5.656 -18.570 1.00 96.69 315 ASN A CA 1
ATOM 2522 C C . ASN A 1 315 ? 1.420 4.238 -18.581 1.00 96.69 315 ASN A C 1
ATOM 2524 O O . ASN A 1 315 ? 2.624 4.093 -18.770 1.00 96.69 315 ASN A O 1
ATOM 2528 N N . GLU A 1 316 ? 0.591 3.201 -18.362 1.00 96.88 316 GLU A N 1
ATOM 2529 C CA . GLU A 1 316 ? 0.969 1.768 -18.274 1.00 96.88 316 GLU A CA 1
ATOM 2530 C C . GLU A 1 316 ? 1.938 1.327 -19.400 1.00 96.88 316 GLU A C 1
ATOM 2532 O O . GLU A 1 316 ? 1.526 1.091 -20.537 1.00 96.88 316 GLU A O 1
ATOM 2537 N N . ASN A 1 317 ? 3.222 1.154 -19.062 1.00 95.88 317 ASN A N 1
ATOM 2538 C CA . ASN A 1 317 ? 4.288 0.655 -19.933 1.00 95.88 317 ASN A CA 1
ATOM 2539 C C . ASN A 1 317 ? 5.066 -0.487 -19.251 1.00 95.88 317 ASN A C 1
ATOM 2541 O O . ASN A 1 317 ? 6.207 -0.328 -18.809 1.00 95.88 317 ASN A O 1
ATOM 2545 N N . LYS A 1 318 ? 4.434 -1.664 -19.168 1.00 91.62 318 LYS A N 1
ATOM 2546 C CA . LYS A 1 318 ? 4.994 -2.882 -18.551 1.00 91.62 318 LYS A CA 1
ATOM 2547 C C . LYS A 1 318 ? 5.535 -2.613 -17.135 1.00 91.62 318 LYS A C 1
ATOM 2549 O O . LYS A 1 318 ? 4.759 -2.299 -16.244 1.00 91.62 318 LYS A O 1
ATOM 2554 N N . LEU A 1 319 ? 6.849 -2.750 -16.936 1.00 96.69 319 LEU A N 1
ATOM 2555 C CA . LEU A 1 319 ? 7.534 -2.542 -15.658 1.00 96.69 319 LEU A CA 1
ATOM 2556 C C . LEU A 1 319 ? 8.047 -1.099 -15.487 1.00 96.69 319 LEU A C 1
ATOM 2558 O O . LEU A 1 319 ? 8.297 -0.679 -14.363 1.00 96.69 319 LEU A O 1
ATOM 2562 N N . GLU A 1 320 ? 8.170 -0.315 -16.564 1.00 97.94 320 GLU A N 1
ATOM 2563 C CA . GLU A 1 320 ? 8.653 1.074 -16.484 1.00 97.94 320 GLU A CA 1
ATOM 2564 C C . GLU A 1 320 ? 7.630 1.980 -15.785 1.00 97.94 320 GLU A C 1
ATOM 2566 O O . GLU A 1 320 ? 8.003 2.815 -14.968 1.00 97.94 320 GLU A O 1
ATOM 2571 N N . ALA A 1 321 ? 6.334 1.781 -16.035 1.00 98.12 321 ALA A N 1
ATOM 2572 C CA . ALA A 1 321 ? 5.253 2.484 -15.347 1.00 98.12 321 ALA A CA 1
ATOM 2573 C C . ALA A 1 321 ? 3.992 1.612 -15.299 1.00 98.12 321 ALA A C 1
ATOM 2575 O O . ALA A 1 321 ? 3.658 0.970 -16.297 1.00 98.12 321 ALA A O 1
ATOM 2576 N N . GLY A 1 322 ? 3.280 1.573 -14.170 1.00 98.06 322 GLY A N 1
ATOM 2577 C CA . GLY A 1 322 ? 2.173 0.626 -14.014 1.00 98.06 322 GLY A CA 1
ATOM 2578 C C . GLY A 1 322 ? 1.514 0.587 -12.636 1.00 98.06 322 GLY A C 1
ATOM 2579 O O . GLY A 1 322 ? 1.651 1.501 -11.821 1.00 98.06 322 GLY A O 1
ATOM 2580 N N . LEU A 1 323 ? 0.755 -0.488 -12.406 1.00 98.38 323 LEU A N 1
ATOM 2581 C CA . LEU A 1 323 ? 0.095 -0.792 -11.135 1.00 98.38 323 LEU A CA 1
ATOM 2582 C C . LEU A 1 323 ? 1.025 -1.679 -10.299 1.00 98.38 323 LEU A C 1
ATOM 2584 O O . LEU A 1 323 ? 1.432 -2.741 -10.767 1.00 98.38 323 LEU A O 1
ATOM 2588 N N . ALA A 1 324 ? 1.361 -1.259 -9.081 1.00 98.50 324 ALA A N 1
ATOM 2589 C CA . ALA A 1 324 ? 2.362 -1.947 -8.258 1.00 98.50 324 ALA A CA 1
ATOM 2590 C C . ALA A 1 324 ? 1.841 -3.251 -7.637 1.00 98.50 324 ALA A C 1
ATOM 2592 O O . ALA A 1 324 ? 2.604 -4.191 -7.412 1.00 98.50 324 ALA A O 1
ATOM 2593 N N . PHE A 1 325 ? 0.537 -3.298 -7.376 1.00 98.75 325 PHE A N 1
ATOM 2594 C CA . PHE A 1 325 ? -0.172 -4.453 -6.846 1.00 98.75 325 PHE A CA 1
ATOM 2595 C C . PHE A 1 325 ? -1.683 -4.325 -7.142 1.00 98.75 325 PHE A C 1
ATOM 2597 O O . PHE A 1 325 ? -2.150 -3.258 -7.564 1.00 98.75 325 PHE A O 1
ATOM 2604 N N . PRO A 1 326 ? -2.470 -5.408 -7.011 1.00 98.31 326 PRO A N 1
ATOM 2605 C CA . PRO A 1 326 ? -3.895 -5.393 -7.331 1.00 98.31 326 PRO A CA 1
ATOM 2606 C C . PRO A 1 326 ? -4.710 -4.509 -6.389 1.00 98.31 326 PRO A C 1
ATOM 2608 O O . PRO A 1 326 ? -4.447 -4.453 -5.201 1.00 98.31 326 PRO A O 1
ATOM 2611 N N . THR A 1 327 ? -5.767 -3.881 -6.909 1.00 97.75 327 THR A N 1
ATOM 2612 C CA . THR A 1 327 ? -6.700 -3.095 -6.084 1.00 97.75 327 THR A CA 1
ATOM 2613 C C . THR A 1 327 ? -7.394 -3.970 -5.040 1.00 97.75 327 THR A C 1
ATOM 2615 O O . THR A 1 327 ? -8.324 -4.710 -5.386 1.00 97.75 327 THR A O 1
ATOM 2618 N N . GLY A 1 328 ? -6.967 -3.858 -3.787 1.00 97.69 328 GLY A N 1
ATOM 2619 C CA . GLY A 1 328 ? -7.691 -4.326 -2.620 1.00 97.69 328 GLY A CA 1
ATOM 2620 C C . GLY A 1 328 ? -9.016 -3.577 -2.475 1.00 97.69 328 GLY A C 1
ATOM 2621 O O . GLY A 1 328 ? -9.124 -2.382 -2.762 1.00 97.69 328 GLY A O 1
ATOM 2622 N N . CYS A 1 329 ? -10.053 -4.309 -2.089 1.00 97.44 329 CYS A N 1
ATOM 2623 C CA . CYS A 1 329 ? -11.402 -3.793 -1.869 1.00 97.44 329 CYS A CA 1
ATOM 2624 C C . CYS A 1 329 ? -12.097 -4.544 -0.714 1.00 97.44 329 CYS A C 1
ATOM 2626 O O . CYS A 1 329 ? -13.241 -4.988 -0.832 1.00 97.44 329 CYS A O 1
ATOM 2628 N N . SER A 1 330 ? -11.347 -4.791 0.362 1.00 98.50 330 SER A N 1
ATOM 2629 C CA . SER A 1 330 ? -11.683 -5.699 1.467 1.00 98.50 330 SER A CA 1
ATOM 2630 C C . SER A 1 330 ? -12.892 -5.225 2.278 1.00 98.50 330 SER A C 1
ATOM 2632 O O . SER A 1 330 ? -12.949 -4.064 2.688 1.00 98.50 330 SER A O 1
ATOM 2634 N N . LEU A 1 331 ? -13.848 -6.121 2.551 1.00 98.62 331 LEU A N 1
ATOM 2635 C CA . LEU A 1 331 ? -15.135 -5.778 3.173 1.00 98.62 331 LEU A CA 1
ATOM 2636 C C . LEU A 1 331 ? -15.250 -6.233 4.638 1.00 98.62 331 LEU A C 1
ATOM 2638 O O . LEU A 1 331 ? -15.048 -7.404 4.972 1.00 98.62 331 LEU A O 1
ATOM 2642 N N . ASN A 1 332 ? -15.700 -5.318 5.500 1.00 98.62 332 ASN A N 1
ATOM 2643 C CA . ASN A 1 332 ? -16.098 -5.579 6.888 1.00 98.62 332 ASN A CA 1
ATOM 2644 C C . ASN A 1 332 ? -14.964 -6.229 7.699 1.00 98.62 332 ASN A C 1
ATOM 2646 O O . ASN A 1 332 ? -13.896 -5.633 7.827 1.00 98.62 332 ASN A O 1
ATOM 2650 N N . HIS A 1 333 ? -15.172 -7.434 8.230 1.00 98.81 333 HIS A N 1
ATOM 2651 C CA . HIS A 1 333 ? -14.163 -8.238 8.930 1.00 98.81 333 HIS A CA 1
ATOM 2652 C C . HIS A 1 333 ? -12.902 -8.577 8.108 1.00 98.81 333 HIS A C 1
ATOM 2654 O O . HIS A 1 333 ? -11.844 -8.804 8.693 1.00 98.81 333 HIS A O 1
ATOM 2660 N N . CYS A 1 334 ? -12.980 -8.578 6.772 1.00 98.88 334 CYS A N 1
ATOM 2661 C CA . CYS A 1 334 ? -11.809 -8.705 5.910 1.00 98.88 334 CYS A CA 1
ATOM 2662 C C . CYS A 1 334 ? -11.062 -7.367 5.874 1.00 98.88 334 CYS A C 1
ATOM 2664 O O . CYS A 1 334 ? -11.635 -6.354 5.460 1.00 98.88 334 CYS A O 1
ATOM 2666 N N . ALA A 1 335 ? -9.806 -7.374 6.317 1.00 98.81 335 ALA A N 1
ATOM 2667 C CA . ALA A 1 335 ? -8.938 -6.206 6.404 1.00 98.81 335 ALA A CA 1
ATOM 2668 C C . ALA A 1 335 ? -8.189 -5.961 5.085 1.00 98.81 335 ALA A C 1
ATOM 2670 O O . ALA A 1 335 ? -8.379 -4.915 4.468 1.00 98.81 335 ALA A O 1
ATOM 2671 N N . ALA A 1 336 ? -7.416 -6.947 4.617 1.00 98.69 336 ALA A N 1
ATOM 2672 C CA . ALA A 1 336 ? -6.459 -6.808 3.513 1.00 98.69 336 ALA A CA 1
ATOM 2673 C C . ALA A 1 336 ? -6.547 -7.958 2.483 1.00 98.69 336 ALA A C 1
ATOM 2675 O O . ALA A 1 336 ? -7.187 -8.984 2.724 1.00 98.69 336 ALA A O 1
ATOM 2676 N N . HIS A 1 337 ? -5.879 -7.788 1.335 1.00 98.56 337 HIS A N 1
ATOM 2677 C CA . HIS A 1 337 ? -5.677 -8.792 0.269 1.00 98.56 337 HIS A CA 1
ATOM 2678 C C . HIS A 1 337 ? -6.935 -9.399 -0.403 1.00 98.56 337 HIS A C 1
ATOM 2680 O O . HIS A 1 337 ? -6.824 -10.371 -1.160 1.00 98.56 337 HIS A O 1
ATOM 2686 N N . TYR A 1 338 ? -8.136 -8.840 -0.218 1.00 98.50 338 TYR A N 1
ATOM 2687 C CA . TYR A 1 338 ? -9.299 -9.213 -1.035 1.00 98.50 338 TYR A CA 1
ATOM 2688 C C . TYR A 1 338 ? -9.407 -8.343 -2.291 1.00 98.50 338 TYR A C 1
ATOM 2690 O O . TYR A 1 338 ? -9.592 -7.131 -2.213 1.00 98.50 338 TYR A O 1
ATOM 2698 N N . THR A 1 339 ? -9.366 -8.981 -3.462 1.00 97.50 339 THR A N 1
ATOM 2699 C CA . THR A 1 339 ? -9.858 -8.419 -4.726 1.00 97.50 339 THR A CA 1
ATOM 2700 C C . THR A 1 339 ? -10.681 -9.496 -5.448 1.00 97.50 339 THR A C 1
ATOM 2702 O O . THR A 1 339 ? -10.291 -10.667 -5.408 1.00 97.50 339 THR A O 1
ATOM 2705 N N . PRO A 1 340 ? -11.814 -9.171 -6.099 1.00 96.06 340 PRO A N 1
ATOM 2706 C CA . PRO A 1 340 ? -12.678 -10.172 -6.716 1.00 96.06 340 PRO A CA 1
ATOM 2707 C C . PRO A 1 340 ? -11.951 -10.970 -7.800 1.00 96.06 340 PRO A C 1
ATOM 2709 O O . PRO A 1 340 ? -11.226 -10.417 -8.633 1.00 96.06 340 PRO A O 1
ATOM 2712 N N . ASN A 1 341 ? -12.200 -12.278 -7.817 1.00 96.38 341 ASN A N 1
ATOM 2713 C CA . ASN A 1 341 ? -11.772 -13.190 -8.876 1.00 96.38 341 ASN A CA 1
ATOM 2714 C C . ASN A 1 341 ? -12.805 -13.223 -10.026 1.00 96.38 341 ASN A C 1
ATOM 2716 O O . ASN A 1 341 ? -13.930 -12.733 -9.899 1.00 96.38 341 ASN A O 1
ATOM 2720 N N . ALA A 1 342 ? -12.451 -13.806 -11.175 1.00 92.19 342 ALA A N 1
ATOM 2721 C CA . ALA A 1 342 ? -13.394 -13.958 -12.284 1.00 92.19 342 ALA A CA 1
ATOM 2722 C C . ALA A 1 342 ? -14.613 -14.813 -11.876 1.00 92.19 342 ALA A C 1
ATOM 2724 O O . ALA A 1 342 ? -14.468 -15.956 -11.448 1.00 92.19 342 ALA A O 1
ATOM 2725 N N . GLY A 1 343 ? -15.820 -14.259 -12.036 1.00 92.25 343 GLY A N 1
ATOM 2726 C CA . GLY A 1 343 ? -17.080 -14.906 -11.645 1.00 92.25 343 GLY A CA 1
ATOM 2727 C C . GLY A 1 343 ? -17.610 -14.520 -10.259 1.00 92.25 343 GLY A C 1
ATOM 2728 O O . GLY A 1 343 ? -18.720 -14.939 -9.924 1.00 92.25 343 GLY A O 1
ATOM 2729 N N . ASP A 1 344 ? -16.875 -13.704 -9.495 1.00 91.56 344 ASP A N 1
ATOM 2730 C CA . ASP A 1 344 ? -17.359 -13.089 -8.255 1.00 91.56 344 ASP A CA 1
ATOM 2731 C C . ASP A 1 344 ? -18.629 -12.247 -8.521 1.00 91.56 344 ASP A C 1
ATOM 2733 O O . ASP A 1 344 ? -18.807 -11.646 -9.587 1.00 91.56 344 ASP A O 1
ATOM 2737 N N . LYS A 1 345 ? -19.551 -12.252 -7.555 1.00 93.25 345 LYS A N 1
ATOM 2738 C CA . LYS A 1 345 ? -20.860 -11.580 -7.610 1.00 93.25 345 LYS A CA 1
ATOM 2739 C C . LYS A 1 345 ? -21.081 -10.634 -6.429 1.00 93.25 345 LYS A C 1
ATOM 2741 O O . LYS A 1 345 ? -22.199 -10.157 -6.250 1.00 93.25 345 LYS A O 1
ATOM 2746 N N . THR A 1 346 ? -20.047 -10.380 -5.632 1.00 91.62 346 THR A N 1
ATOM 2747 C CA . THR A 1 346 ? -20.102 -9.504 -4.462 1.00 91.62 346 THR A CA 1
ATOM 2748 C C . THR A 1 346 ? -20.488 -8.085 -4.882 1.00 91.62 346 THR A C 1
ATOM 2750 O O . THR A 1 346 ? -19.972 -7.528 -5.856 1.00 91.62 346 THR A O 1
ATOM 2753 N N . VAL A 1 347 ? -21.452 -7.519 -4.161 1.00 91.50 347 VAL A N 1
ATOM 2754 C CA . VAL A 1 347 ? -22.042 -6.200 -4.403 1.00 91.50 347 VAL A CA 1
ATOM 2755 C C . VAL A 1 347 ? -21.900 -5.397 -3.124 1.00 91.50 347 VAL A C 1
ATOM 2757 O O . VAL A 1 347 ? -22.392 -5.835 -2.087 1.00 91.50 347 VAL A O 1
ATOM 2760 N N . LEU A 1 348 ? -21.249 -4.240 -3.237 1.00 91.81 348 LEU A N 1
ATOM 2761 C CA . LEU A 1 348 ? -21.008 -3.301 -2.151 1.00 91.81 348 LEU A CA 1
ATOM 2762 C C . LEU A 1 348 ? -22.342 -2.754 -1.624 1.00 91.81 348 LEU A C 1
ATOM 2764 O O . LEU A 1 348 ? -23.184 -2.302 -2.406 1.00 91.81 348 LEU A O 1
ATOM 2768 N N . ARG A 1 349 ? -22.546 -2.805 -0.311 1.00 93.00 349 ARG A N 1
ATOM 2769 C CA . ARG A 1 349 ? -23.773 -2.396 0.386 1.00 93.00 349 ARG A CA 1
ATOM 2770 C C . ARG A 1 349 ? -23.595 -1.078 1.132 1.00 93.00 349 ARG A C 1
ATOM 2772 O O . ARG A 1 349 ? -22.511 -0.509 1.176 1.00 93.00 349 ARG A O 1
ATOM 2779 N N . TYR A 1 350 ? -24.695 -0.573 1.684 1.00 94.69 350 TYR A N 1
ATOM 2780 C CA . TYR A 1 350 ? -24.715 0.663 2.467 1.00 94.69 350 TYR A CA 1
ATOM 2781 C C . TYR A 1 350 ? -23.941 0.532 3.792 1.00 94.69 350 TYR A C 1
ATOM 2783 O O . TYR A 1 350 ? -23.155 1.411 4.142 1.00 94.69 350 TYR A O 1
ATOM 2791 N N . ASP A 1 351 ? -24.111 -0.598 4.479 1.00 96.44 351 ASP A N 1
ATOM 2792 C CA . ASP A 1 351 ? -23.446 -0.917 5.749 1.00 96.44 351 ASP A CA 1
ATOM 2793 C C . ASP A 1 351 ? -22.076 -1.604 5.582 1.00 96.44 351 ASP A C 1
ATOM 2795 O O . ASP A 1 351 ? -21.519 -2.104 6.555 1.00 96.44 351 ASP A O 1
ATOM 2799 N N . ASP A 1 352 ? -21.515 -1.648 4.368 1.00 97.50 352 ASP A N 1
ATOM 2800 C CA . ASP A 1 352 ? -20.171 -2.197 4.166 1.00 97.50 352 ASP A CA 1
ATOM 2801 C C . ASP A 1 352 ? -19.079 -1.183 4.549 1.00 97.50 352 ASP A C 1
ATOM 2803 O O . ASP A 1 352 ? -19.106 -0.021 4.138 1.00 97.50 352 ASP A O 1
ATOM 2807 N N . VAL A 1 353 ? -18.060 -1.666 5.264 1.00 98.06 353 VAL A N 1
ATOM 2808 C CA . VAL A 1 353 ? -16.799 -0.960 5.537 1.00 98.06 353 VAL A CA 1
ATOM 2809 C C . VAL A 1 353 ? -15.725 -1.500 4.594 1.00 98.06 353 VAL A C 1
ATOM 2811 O O . VAL A 1 353 ? -15.104 -2.543 4.843 1.00 98.06 353 VAL A O 1
ATOM 2814 N N . CYS A 1 354 ? -15.537 -0.804 3.475 1.00 98.31 354 CYS A N 1
ATOM 2815 C CA . CYS A 1 354 ? -14.682 -1.218 2.370 1.00 98.31 354 CYS A CA 1
ATOM 2816 C C . CYS A 1 354 ? -13.333 -0.492 2.418 1.00 98.31 354 CYS A C 1
ATOM 2818 O O . CYS A 1 354 ? -13.280 0.719 2.219 1.00 98.31 354 CYS A O 1
ATOM 2820 N N . LYS A 1 355 ? -12.232 -1.217 2.624 1.00 98.50 355 LYS A N 1
ATOM 2821 C CA . LYS A 1 355 ? -10.882 -0.663 2.433 1.00 98.50 355 LYS A CA 1
ATOM 2822 C C . LYS A 1 355 ? -10.597 -0.652 0.942 1.00 98.50 355 LYS A C 1
ATOM 2824 O O . LYS A 1 355 ? -10.701 -1.716 0.338 1.00 98.50 355 LYS A O 1
ATOM 2829 N N . ILE A 1 356 ? -10.285 0.500 0.348 1.00 97.44 356 ILE A N 1
ATOM 2830 C CA . ILE A 1 356 ? -9.745 0.544 -1.012 1.00 97.44 356 ILE A CA 1
ATOM 2831 C C . ILE A 1 356 ? -8.265 0.881 -0.946 1.00 97.44 356 ILE A C 1
ATOM 2833 O O . ILE A 1 356 ? -7.862 1.928 -0.443 1.00 97.44 356 ILE A O 1
ATOM 2837 N N . ASP A 1 357 ? -7.496 -0.021 -1.525 1.00 98.38 357 ASP A N 1
ATOM 2838 C CA . ASP A 1 357 ? -6.059 -0.142 -1.373 1.00 98.38 357 ASP A CA 1
ATOM 2839 C C . ASP A 1 357 ? -5.495 -0.427 -2.774 1.00 98.38 357 ASP A C 1
ATOM 2841 O O . ASP A 1 357 ? -6.015 -1.298 -3.477 1.00 98.38 357 ASP A O 1
ATOM 2845 N N . PHE A 1 358 ? -4.568 0.390 -3.279 1.00 98.12 358 PHE A N 1
ATOM 2846 C CA . PHE A 1 358 ? -4.028 0.226 -4.634 1.00 98.12 358 PHE A CA 1
ATOM 2847 C C . PHE A 1 358 ? -2.736 1.012 -4.845 1.00 98.12 358 PHE A C 1
ATOM 2849 O O . PHE A 1 358 ? -2.683 2.208 -4.570 1.00 98.12 358 PHE A O 1
ATOM 2856 N N . GLY A 1 359 ? -1.740 0.370 -5.458 1.00 98.06 359 GLY A N 1
ATOM 2857 C CA . GLY A 1 359 ? -0.456 1.006 -5.729 1.00 98.06 359 GLY A CA 1
ATOM 2858 C C . GLY A 1 359 ? -0.190 1.341 -7.190 1.00 98.06 359 GLY A C 1
ATOM 2859 O O . GLY A 1 359 ? -0.624 0.651 -8.118 1.00 98.06 359 GLY A O 1
ATOM 2860 N N . THR A 1 360 ? 0.615 2.378 -7.391 1.00 98.69 360 THR A N 1
ATOM 2861 C CA . THR A 1 360 ? 1.174 2.810 -8.682 1.00 98.69 360 THR A CA 1
ATOM 2862 C C . THR A 1 360 ? 2.700 2.820 -8.609 1.00 98.69 360 THR A C 1
ATOM 2864 O O . THR A 1 360 ? 3.271 2.938 -7.527 1.00 98.69 360 THR A O 1
ATOM 2867 N N . HIS A 1 361 ? 3.388 2.699 -9.747 1.00 98.75 361 HIS A N 1
ATOM 2868 C CA . HIS A 1 361 ? 4.844 2.866 -9.793 1.00 98.75 361 HIS A CA 1
ATOM 2869 C C . HIS A 1 361 ? 5.348 3.526 -11.076 1.00 98.75 361 HIS A C 1
ATOM 2871 O O . HIS A 1 361 ? 4.741 3.398 -12.141 1.00 98.75 361 HIS A O 1
ATOM 2877 N N . VAL A 1 362 ? 6.534 4.127 -10.966 1.00 98.62 362 VAL A N 1
ATOM 2878 C CA . VAL A 1 362 ? 7.430 4.480 -12.080 1.00 98.62 362 VAL A CA 1
ATOM 2879 C C . VAL A 1 362 ? 8.821 3.937 -11.745 1.00 98.62 362 VAL A C 1
ATOM 2881 O O . VAL A 1 362 ? 9.260 4.059 -10.606 1.00 98.62 362 VAL A O 1
ATOM 2884 N N . ASN A 1 363 ? 9.485 3.254 -12.680 1.00 98.00 363 ASN A N 1
ATOM 2885 C CA . ASN A 1 363 ? 10.786 2.584 -12.502 1.00 98.00 363 ASN A CA 1
ATOM 2886 C C . ASN A 1 363 ? 10.876 1.691 -11.244 1.00 98.00 363 ASN A C 1
ATOM 2888 O O . ASN A 1 363 ? 11.915 1.593 -10.587 1.00 98.00 363 ASN A O 1
ATOM 2892 N N . GLY A 1 364 ? 9.760 1.054 -10.877 1.00 98.06 364 GLY A N 1
ATOM 2893 C CA . GLY A 1 364 ? 9.626 0.251 -9.661 1.00 98.06 364 GLY A CA 1
ATOM 2894 C C . GLY A 1 364 ? 9.588 1.046 -8.351 1.00 98.06 364 GLY A C 1
ATOM 2895 O O . GLY A 1 364 ? 9.564 0.424 -7.294 1.00 98.06 364 GLY A O 1
ATOM 2896 N N . ARG A 1 365 ? 9.574 2.386 -8.382 1.00 98.25 365 ARG A N 1
ATOM 2897 C CA . ARG A 1 365 ? 9.308 3.249 -7.221 1.00 98.25 365 ARG A CA 1
ATOM 2898 C C . ARG A 1 365 ? 7.814 3.213 -6.928 1.00 98.25 365 ARG A C 1
ATOM 2900 O O . ARG A 1 365 ? 7.031 3.834 -7.643 1.00 98.25 365 ARG A O 1
ATOM 2907 N N . ILE A 1 366 ? 7.435 2.413 -5.939 1.00 98.81 366 ILE A N 1
ATOM 2908 C CA . ILE A 1 366 ? 6.040 2.146 -5.593 1.00 98.81 366 ILE A CA 1
ATOM 2909 C C . ILE A 1 366 ? 5.501 3.254 -4.684 1.00 98.81 366 ILE A C 1
ATOM 2911 O O . ILE A 1 366 ? 6.197 3.720 -3.783 1.00 98.81 366 ILE A O 1
ATOM 2915 N N . ILE A 1 367 ? 4.249 3.636 -4.919 1.00 98.81 367 ILE A N 1
ATOM 2916 C CA . ILE A 1 367 ? 3.381 4.255 -3.922 1.00 98.81 367 ILE A CA 1
ATOM 2917 C C . ILE A 1 367 ? 2.402 3.196 -3.426 1.00 98.81 367 ILE A C 1
ATOM 2919 O O . ILE A 1 367 ? 1.578 2.716 -4.201 1.00 98.81 367 ILE A O 1
ATOM 2923 N N . ASP A 1 368 ? 2.519 2.884 -2.141 1.00 98.81 368 ASP A N 1
ATOM 2924 C CA . ASP A 1 368 ? 1.498 2.289 -1.277 1.00 98.81 368 ASP A CA 1
ATOM 2925 C C . ASP A 1 368 ? 0.661 3.398 -0.636 1.00 98.81 368 ASP A C 1
ATOM 2927 O O . ASP A 1 368 ? 1.226 4.392 -0.149 1.00 98.81 368 ASP A O 1
ATOM 2931 N N . CYS A 1 369 ? -0.664 3.288 -0.706 1.00 98.62 369 CYS A N 1
ATOM 2932 C CA . CYS A 1 369 ? -1.594 4.269 -0.149 1.00 98.62 369 CYS A CA 1
ATOM 2933 C C . CYS A 1 369 ? -3.050 3.760 -0.237 1.00 98.62 369 CYS A C 1
ATOM 2935 O O . CYS A 1 369 ? -3.590 3.534 -1.329 1.00 98.62 369 CYS A O 1
ATOM 2937 N N . ALA A 1 370 ? -3.719 3.686 0.912 1.00 98.44 370 ALA A N 1
ATOM 2938 C CA . ALA A 1 370 ? -5.039 3.091 1.100 1.00 98.44 370 ALA A CA 1
ATOM 2939 C C . ALA A 1 370 ? -5.944 3.933 2.016 1.00 98.44 370 ALA A C 1
ATOM 2941 O O . ALA A 1 370 ? -5.484 4.715 2.854 1.00 98.44 370 ALA A O 1
ATOM 2942 N N . PHE A 1 371 ? -7.259 3.758 1.867 1.00 98.12 371 PHE A N 1
ATOM 2943 C CA . PHE A 1 371 ? -8.279 4.453 2.658 1.00 98.12 371 PHE A CA 1
ATOM 2944 C C . PHE A 1 371 ? -9.557 3.630 2.809 1.00 98.12 371 PHE A C 1
ATOM 2946 O O . PHE A 1 371 ? -9.903 2.799 1.968 1.00 98.12 371 PHE A O 1
ATOM 2953 N N . THR A 1 372 ? -10.319 3.916 3.863 1.00 98.12 372 THR A N 1
ATOM 2954 C CA . THR A 1 372 ? -11.610 3.262 4.105 1.00 98.12 372 THR A CA 1
ATOM 2955 C C . THR A 1 372 ? -12.782 4.069 3.546 1.00 98.12 372 THR A C 1
ATOM 2957 O O . THR A 1 372 ? -12.839 5.293 3.659 1.00 98.12 372 THR A O 1
ATOM 2960 N N . VAL A 1 373 ? -13.748 3.353 2.972 1.00 95.50 373 VAL A N 1
ATOM 2961 C CA . VAL A 1 373 ? -15.030 3.849 2.474 1.00 95.50 373 VAL A CA 1
ATOM 2962 C C . VAL A 1 373 ? -16.163 3.193 3.259 1.00 95.50 373 VAL A C 1
ATOM 2964 O O . VAL A 1 373 ? -16.288 1.969 3.285 1.00 95.50 373 VAL A O 1
ATOM 2967 N N . SER A 1 374 ? -17.012 4.027 3.848 1.00 95.31 374 SER A N 1
ATOM 2968 C CA . SER A 1 374 ? -18.307 3.692 4.444 1.00 95.31 374 SER A CA 1
ATOM 2969 C C . SER A 1 374 ? -19.391 4.584 3.822 1.00 95.31 374 SER A C 1
ATOM 2971 O O . SER A 1 374 ? -19.093 5.661 3.298 1.00 95.31 374 SER A O 1
ATOM 2973 N N . PHE A 1 375 ? -20.656 4.153 3.875 1.00 94.62 375 PHE A N 1
ATOM 2974 C CA . PHE A 1 375 ? -21.808 5.012 3.544 1.00 94.62 375 PHE A CA 1
ATOM 2975 C C . PHE A 1 375 ? -22.714 5.282 4.750 1.00 94.62 375 PHE A C 1
ATOM 2977 O O . PHE A 1 375 ? -23.372 6.319 4.790 1.00 94.62 375 PHE A O 1
ATOM 2984 N N . ASN A 1 376 ? -22.733 4.375 5.731 1.00 96.44 376 ASN A N 1
ATOM 2985 C CA . ASN A 1 376 ? -23.395 4.586 7.012 1.00 96.44 376 ASN A CA 1
ATOM 2986 C C . ASN A 1 376 ? -22.455 5.338 7.987 1.00 96.44 376 ASN A C 1
ATOM 2988 O O . ASN A 1 376 ? -21.380 4.809 8.292 1.00 96.44 376 ASN A O 1
ATOM 2992 N N . PRO A 1 377 ? -22.840 6.518 8.517 1.00 97.00 377 PRO A N 1
ATOM 2993 C CA . PRO A 1 377 ? -21.996 7.305 9.422 1.00 97.00 377 PRO A CA 1
ATOM 2994 C C . PRO A 1 377 ? -21.749 6.649 10.791 1.00 97.00 377 PRO A C 1
ATOM 2996 O O . PRO A 1 377 ? -20.889 7.113 11.534 1.00 97.00 377 PRO A O 1
ATOM 2999 N N . LYS A 1 378 ? -22.420 5.534 11.137 1.00 97.19 378 LYS A N 1
ATOM 3000 C CA . LYS A 1 378 ? -22.105 4.780 12.371 1.00 97.19 378 LYS A CA 1
ATOM 3001 C C . LYS A 1 378 ? -20.642 4.311 12.445 1.00 97.19 378 LYS A C 1
ATOM 3003 O O . LYS A 1 378 ? -20.134 4.048 13.527 1.00 97.19 378 LYS A O 1
ATOM 3008 N N . TYR A 1 379 ? -19.952 4.227 11.306 1.00 98.44 379 TYR A N 1
ATOM 3009 C CA . TYR A 1 379 ? -18.538 3.858 11.239 1.00 98.44 379 TYR A CA 1
ATOM 3010 C C . TYR A 1 379 ? -17.568 5.047 11.339 1.00 98.44 379 TYR A C 1
ATOM 3012 O O . TYR A 1 379 ? -16.361 4.818 11.398 1.00 98.44 379 TYR A O 1
ATOM 3020 N N . ASP A 1 380 ? -18.041 6.297 11.375 1.00 98.12 380 ASP A N 1
ATOM 3021 C CA . ASP A 1 380 ? -17.170 7.475 11.249 1.00 98.12 380 ASP A CA 1
ATOM 3022 C C . ASP A 1 380 ? -16.123 7.561 12.375 1.00 98.12 380 ASP A C 1
ATOM 3024 O O . ASP A 1 380 ? -14.968 7.881 12.100 1.00 98.12 380 ASP A O 1
ATOM 3028 N N . ASN A 1 381 ? -16.466 7.165 13.610 1.00 98.44 381 ASN A N 1
ATOM 3029 C CA . ASN A 1 381 ? -15.505 7.108 14.723 1.00 98.44 381 ASN A CA 1
ATOM 3030 C C . ASN A 1 381 ? -14.439 6.008 14.543 1.00 98.44 381 ASN A C 1
ATOM 3032 O O . ASN A 1 381 ? -13.284 6.209 14.912 1.00 98.44 381 ASN A O 1
ATOM 3036 N N . LEU A 1 382 ? -14.788 4.870 13.925 1.00 98.81 382 LEU A N 1
ATOM 3037 C CA . LEU A 1 382 ? -13.825 3.811 13.584 1.00 98.81 382 LEU A CA 1
ATOM 3038 C C . LEU A 1 382 ? -12.860 4.282 12.484 1.00 98.81 382 LEU A C 1
ATOM 3040 O O . LEU A 1 382 ? -11.663 4.009 12.555 1.00 98.81 382 LEU A O 1
ATOM 3044 N N . LEU A 1 383 ? -13.362 5.011 11.482 1.00 98.75 383 LEU A N 1
ATOM 3045 C CA . LEU A 1 383 ? -12.522 5.605 10.439 1.00 98.75 383 LEU A CA 1
ATOM 3046 C C . LEU A 1 383 ? -11.625 6.719 11.006 1.00 98.75 383 LEU A C 1
ATOM 3048 O O . LEU A 1 383 ? -10.455 6.792 10.632 1.00 98.75 383 LEU A O 1
ATOM 3052 N N . ALA A 1 384 ? -12.140 7.551 11.916 1.00 98.81 384 ALA A N 1
ATOM 3053 C CA . ALA A 1 384 ? -11.375 8.598 12.589 1.00 98.81 384 ALA A CA 1
ATOM 3054 C C . ALA A 1 384 ? -10.221 8.016 13.420 1.00 98.81 384 ALA A C 1
ATOM 3056 O O . ALA A 1 384 ? -9.079 8.428 13.222 1.00 98.81 384 ALA A O 1
ATOM 3057 N N . ALA A 1 385 ? -10.498 7.005 14.252 1.00 98.88 385 ALA A N 1
ATOM 3058 C CA . ALA A 1 385 ? -9.503 6.320 15.077 1.00 98.88 385 ALA A CA 1
ATOM 3059 C C . ALA A 1 385 ? -8.314 5.795 14.258 1.00 98.88 385 ALA A C 1
ATOM 3061 O O . ALA A 1 385 ? -7.157 6.051 14.585 1.00 98.88 385 ALA A O 1
ATOM 3062 N N . VAL A 1 386 ? -8.595 5.093 13.155 1.00 98.94 386 VAL A N 1
ATOM 3063 C CA . VAL A 1 386 ? -7.550 4.528 12.287 1.00 98.94 386 VAL A CA 1
ATOM 3064 C C . VAL A 1 386 ? -6.814 5.619 11.512 1.00 98.94 386 VAL A C 1
ATOM 3066 O O . VAL A 1 386 ? -5.595 5.563 11.378 1.00 98.94 386 VAL A O 1
ATOM 3069 N N . LYS A 1 387 ? -7.515 6.659 11.045 1.00 98.94 387 LYS A N 1
ATOM 3070 C CA . LYS A 1 387 ? -6.874 7.789 10.362 1.00 98.94 387 LYS A CA 1
ATOM 3071 C C . LYS A 1 387 ? -5.934 8.568 11.289 1.00 98.94 387 LYS A C 1
ATOM 3073 O O . LYS A 1 387 ? -4.873 9.003 10.840 1.00 98.94 387 LYS A O 1
ATOM 3078 N N . ASP A 1 388 ? -6.294 8.754 12.554 1.00 98.94 388 ASP A N 1
ATOM 3079 C CA . ASP A 1 388 ? -5.454 9.440 13.542 1.00 98.94 388 ASP A CA 1
ATOM 3080 C C . ASP A 1 388 ? -4.283 8.561 14.013 1.00 98.94 388 ASP A C 1
ATOM 3082 O O . ASP A 1 388 ? -3.146 9.027 14.092 1.00 98.94 388 ASP A O 1
ATOM 3086 N N . ALA A 1 389 ? -4.513 7.257 14.194 1.00 98.94 389 ALA A N 1
ATOM 3087 C CA . ALA A 1 389 ? -3.456 6.282 14.453 1.00 98.94 389 ALA A CA 1
ATOM 3088 C C . ALA A 1 389 ? -2.418 6.248 13.313 1.00 98.94 389 ALA A C 1
ATOM 3090 O O . ALA A 1 389 ? -1.220 6.372 13.569 1.00 98.94 389 ALA A O 1
ATOM 3091 N N . THR A 1 390 ? -2.854 6.198 12.047 1.00 98.94 390 THR A N 1
ATOM 3092 C CA . THR A 1 390 ? -1.968 6.299 10.873 1.00 98.94 390 THR A CA 1
ATOM 3093 C C . THR A 1 390 ? -1.226 7.633 10.822 1.00 98.94 390 THR A C 1
ATOM 3095 O O . THR A 1 390 ? -0.012 7.654 10.622 1.00 98.94 390 THR A O 1
ATOM 3098 N N . ASN A 1 391 ? -1.907 8.761 11.047 1.00 98.94 391 ASN A N 1
ATOM 3099 C CA . ASN A 1 391 ? -1.249 10.070 11.061 1.00 98.94 391 ASN A CA 1
ATOM 3100 C C . ASN A 1 391 ? -0.270 10.233 12.236 1.00 98.94 391 ASN A C 1
ATOM 3102 O O . ASN A 1 391 ? 0.750 10.908 12.089 1.00 98.94 391 ASN A O 1
ATOM 3106 N N . THR A 1 392 ? -0.513 9.561 13.360 1.00 98.94 392 THR A N 1
ATOM 3107 C CA . THR A 1 392 ? 0.447 9.440 14.459 1.00 98.94 392 THR A CA 1
ATOM 3108 C C . THR A 1 392 ? 1.638 8.576 14.056 1.00 98.94 392 THR A C 1
ATOM 3110 O O . THR A 1 392 ? 2.763 9.045 14.185 1.00 98.94 392 THR A O 1
ATOM 3113 N N . GLY A 1 393 ? 1.439 7.409 13.440 1.00 98.81 393 GLY A N 1
ATOM 3114 C CA . GLY A 1 393 ? 2.532 6.616 12.863 1.00 98.81 393 GLY A CA 1
ATOM 3115 C C . GLY A 1 393 ? 3.415 7.428 11.905 1.00 98.81 393 GLY A C 1
ATOM 3116 O O . GLY A 1 393 ? 4.639 7.432 12.026 1.00 98.81 393 GLY A O 1
ATOM 3117 N N . ILE A 1 394 ? 2.795 8.205 11.011 1.00 98.81 394 ILE A N 1
ATOM 3118 C CA . ILE A 1 394 ? 3.480 9.111 10.074 1.00 98.81 394 ILE A CA 1
ATOM 3119 C C . ILE A 1 394 ? 4.233 10.222 10.816 1.00 98.81 394 ILE A C 1
ATOM 3121 O O . ILE A 1 394 ? 5.352 10.562 10.433 1.00 98.81 394 ILE A O 1
ATOM 3125 N N . ARG A 1 395 ? 3.649 10.802 11.872 1.00 98.44 395 ARG A N 1
ATOM 3126 C CA . ARG A 1 395 ? 4.259 11.847 12.714 1.00 98.44 395 ARG A CA 1
ATOM 3127 C C . ARG A 1 395 ? 5.480 11.328 13.475 1.00 98.44 395 ARG A C 1
ATOM 3129 O O . ARG A 1 395 ? 6.501 12.015 13.487 1.00 98.44 395 ARG A O 1
ATOM 3136 N N . GLU A 1 396 ? 5.386 10.130 14.040 1.00 98.31 396 GLU A N 1
ATOM 3137 C CA . GLU A 1 396 ? 6.425 9.488 14.849 1.00 98.31 396 GLU A CA 1
ATOM 3138 C C . GLU A 1 396 ? 7.575 8.910 14.011 1.00 98.31 396 GLU A C 1
ATOM 3140 O O . GLU A 1 396 ? 8.730 9.022 14.415 1.00 98.31 396 GLU A O 1
ATOM 3145 N N . ALA A 1 397 ? 7.295 8.377 12.817 1.00 98.44 397 ALA A N 1
ATOM 3146 C CA . ALA A 1 397 ? 8.306 7.851 11.898 1.00 98.44 397 ALA A CA 1
ATOM 3147 C C . ALA A 1 397 ? 9.404 8.877 11.545 1.00 98.44 397 ALA A C 1
ATOM 3149 O O . ALA A 1 397 ? 9.135 10.060 11.314 1.00 98.44 397 ALA A O 1
ATOM 3150 N N . GLY A 1 398 ? 10.655 8.436 11.431 1.00 98.31 398 GLY A N 1
ATOM 3151 C CA . GLY A 1 398 ? 11.781 9.307 11.088 1.00 98.31 398 GLY A CA 1
ATOM 3152 C C . GLY A 1 398 ? 13.121 8.589 11.171 1.00 98.31 398 GLY A C 1
ATOM 3153 O O . GLY A 1 398 ? 13.219 7.539 11.797 1.00 98.31 398 GLY A O 1
ATOM 3154 N N . ILE A 1 399 ? 14.166 9.157 10.561 1.00 98.38 399 ILE A N 1
ATOM 3155 C CA . ILE A 1 399 ? 15.516 8.577 10.635 1.00 98.38 399 ILE A CA 1
ATOM 3156 C C . ILE A 1 399 ? 15.931 8.458 12.110 1.00 98.38 399 ILE A C 1
ATOM 3158 O O . ILE A 1 399 ? 15.644 9.351 12.907 1.00 98.38 399 ILE A O 1
ATOM 3162 N N . ASP A 1 400 ? 16.585 7.347 12.455 1.00 97.25 400 ASP A N 1
ATOM 3163 C CA . ASP A 1 400 ? 17.012 6.956 13.804 1.00 97.25 400 ASP A CA 1
ATOM 3164 C C . ASP A 1 400 ? 15.892 6.546 14.782 1.00 97.25 400 ASP A C 1
ATOM 3166 O O . ASP A 1 400 ? 16.210 6.067 15.877 1.00 97.25 400 ASP A O 1
ATOM 3170 N N . VAL A 1 401 ? 14.611 6.658 14.416 1.00 97.75 401 VAL A N 1
ATOM 3171 C CA . VAL A 1 401 ? 13.477 6.209 15.247 1.00 97.75 401 VAL A CA 1
ATOM 3172 C C . VAL A 1 401 ? 13.372 4.681 15.220 1.00 97.75 401 VAL A C 1
ATOM 3174 O O . VAL A 1 401 ? 13.572 4.059 14.174 1.00 97.75 401 VAL A O 1
ATOM 3177 N N . ARG A 1 402 ? 13.071 4.062 16.371 1.00 98.25 402 ARG A N 1
ATOM 3178 C CA . ARG A 1 402 ? 12.863 2.609 16.482 1.00 98.25 402 ARG A CA 1
ATOM 3179 C C . ARG A 1 402 ? 11.453 2.232 16.028 1.00 98.25 402 ARG A C 1
ATOM 3181 O O . ARG A 1 402 ? 10.488 2.890 16.404 1.00 98.25 402 ARG A O 1
ATOM 3188 N N . LEU A 1 403 ? 11.327 1.134 15.289 1.00 98.44 403 LEU A N 1
ATOM 3189 C CA . LEU A 1 403 ? 10.047 0.642 14.773 1.00 98.44 403 LEU A CA 1
ATOM 3190 C C . LEU A 1 403 ? 9.065 0.296 15.908 1.00 98.44 403 LEU A C 1
ATOM 3192 O O . LEU A 1 403 ? 7.887 0.628 15.809 1.00 98.44 403 LEU A O 1
ATOM 3196 N N . CYS A 1 404 ? 9.550 -0.271 17.019 1.00 98.31 404 CYS A N 1
ATOM 3197 C CA . CYS A 1 404 ? 8.748 -0.512 18.224 1.00 98.31 404 CYS A CA 1
ATOM 3198 C C . CYS A 1 404 ? 8.067 0.744 18.799 1.00 98.31 404 CYS A C 1
ATOM 3200 O O . CYS A 1 404 ? 6.924 0.650 19.238 1.00 98.31 404 CYS A O 1
ATOM 3202 N N . ASP A 1 405 ? 8.731 1.902 18.758 1.00 98.50 405 ASP A N 1
ATOM 3203 C CA . ASP A 1 405 ? 8.230 3.153 19.348 1.00 98.50 405 ASP A CA 1
ATOM 3204 C C . ASP A 1 405 ? 7.074 3.720 18.513 1.00 98.50 405 ASP A C 1
ATOM 3206 O O . ASP A 1 405 ? 6.079 4.206 19.047 1.00 98.50 405 ASP A O 1
ATOM 3210 N N . VAL A 1 406 ? 7.184 3.591 17.184 1.00 98.62 406 VAL A N 1
ATOM 3211 C CA . VAL A 1 406 ? 6.119 3.951 16.239 1.00 98.62 406 VAL A CA 1
ATOM 3212 C C . VAL A 1 406 ? 4.878 3.088 16.492 1.00 98.62 406 VAL A C 1
ATOM 3214 O O . VAL A 1 406 ? 3.773 3.620 16.554 1.00 98.62 406 VAL A O 1
ATOM 3217 N N . GLY A 1 407 ? 5.049 1.779 16.714 1.00 98.75 407 GLY A N 1
ATOM 3218 C CA . GLY A 1 407 ? 3.938 0.868 17.012 1.00 98.75 407 GLY A CA 1
ATOM 3219 C C . GLY A 1 407 ? 3.283 1.075 18.375 1.00 98.75 407 GLY A C 1
ATOM 3220 O O . GLY A 1 407 ? 2.071 0.905 18.495 1.00 98.75 407 GLY A O 1
ATOM 3221 N N . GLU A 1 408 ? 4.048 1.483 19.388 1.00 98.81 408 GLU A N 1
ATOM 3222 C CA . GLU A 1 408 ? 3.505 1.841 20.701 1.00 98.81 408 GLU A CA 1
ATOM 3223 C C . GLU A 1 408 ? 2.644 3.112 20.631 1.00 98.81 408 GLU A C 1
ATOM 3225 O O . GLU A 1 408 ? 1.508 3.095 21.100 1.00 98.81 408 GLU A O 1
ATOM 3230 N N . ALA A 1 409 ? 3.116 4.162 19.951 1.00 98.81 409 ALA A N 1
ATOM 3231 C CA . ALA A 1 409 ? 2.354 5.401 19.761 1.00 98.81 409 ALA A CA 1
ATOM 3232 C C . ALA A 1 409 ? 1.124 5.233 18.841 1.00 98.81 409 ALA A C 1
ATOM 3234 O O . ALA A 1 409 ? 0.086 5.856 19.068 1.00 98.81 409 ALA A O 1
ATOM 3235 N N . ILE A 1 410 ? 1.209 4.371 17.817 1.00 98.94 410 ILE A N 1
ATOM 3236 C CA . ILE A 1 410 ? 0.050 3.975 16.997 1.00 98.94 410 ILE A CA 1
ATOM 3237 C C . ILE A 1 410 ? -1.011 3.290 17.869 1.00 98.94 410 ILE A C 1
ATOM 3239 O O . ILE A 1 410 ? -2.193 3.616 17.755 1.00 98.94 410 ILE A O 1
ATOM 3243 N N . GLN A 1 411 ? -0.601 2.364 18.741 1.00 98.88 411 GLN A N 1
ATOM 3244 C CA . GLN A 1 411 ? -1.516 1.665 19.642 1.00 98.88 411 GLN A CA 1
ATOM 3245 C C . GLN A 1 411 ? -2.143 2.606 20.673 1.00 98.88 411 GLN A C 1
ATOM 3247 O O . GLN A 1 411 ? -3.354 2.548 20.852 1.00 98.88 411 GLN A O 1
ATOM 3252 N N . GLU A 1 412 ? -1.353 3.470 21.318 1.00 98.88 412 GLU A N 1
ATOM 3253 C CA . GLU A 1 412 ? -1.842 4.447 22.302 1.00 98.88 412 GLU A CA 1
ATOM 3254 C C . GLU A 1 412 ? -2.971 5.308 21.723 1.00 98.88 412 GLU A C 1
ATOM 3256 O O . GLU A 1 412 ? -4.047 5.405 22.315 1.00 98.88 412 GLU A O 1
ATOM 3261 N N . VAL A 1 413 ? -2.760 5.873 20.528 1.00 98.94 413 VAL A N 1
ATOM 3262 C CA . VAL A 1 413 ? -3.782 6.682 19.856 1.00 98.94 413 VAL A CA 1
ATOM 3263 C C . VAL A 1 413 ? -4.971 5.823 19.437 1.00 98.94 413 VAL A C 1
ATOM 3265 O O . VAL A 1 413 ? -6.100 6.200 19.730 1.00 98.94 413 VAL A O 1
ATOM 3268 N N . MET A 1 414 ? -4.767 4.658 18.816 1.00 98.88 414 MET A N 1
ATOM 3269 C CA . MET A 1 414 ? -5.888 3.840 18.337 1.00 98.88 414 MET A CA 1
ATOM 3270 C C . MET A 1 414 ? -6.776 3.313 19.477 1.00 98.88 414 MET A C 1
ATOM 3272 O O . MET A 1 414 ? -7.999 3.390 19.381 1.00 98.88 414 MET A O 1
ATOM 3276 N N . GLU A 1 415 ? -6.175 2.830 20.568 1.00 98.88 415 GLU A N 1
ATOM 3277 C CA . GLU A 1 415 ? -6.890 2.294 21.735 1.00 98.88 415 GLU A CA 1
ATOM 3278 C C . GLU A 1 415 ? -7.510 3.397 22.617 1.00 98.88 415 GLU A C 1
ATOM 3280 O O . GLU A 1 415 ? -8.296 3.082 23.512 1.00 98.88 415 GLU A O 1
ATOM 3285 N N . SER A 1 416 ? -7.229 4.681 22.352 1.00 98.81 416 SER A N 1
ATOM 3286 C CA . SER A 1 416 ? -7.922 5.812 22.990 1.00 98.81 416 SER A CA 1
ATOM 3287 C C . SER A 1 416 ? -9.335 6.066 22.437 1.00 98.81 416 SER A C 1
ATOM 3289 O O . SER A 1 416 ? -10.133 6.736 23.092 1.00 98.81 416 SER A O 1
ATOM 3291 N N . TYR A 1 417 ? -9.674 5.512 21.264 1.00 98.81 417 TYR A N 1
ATOM 3292 C CA . TYR A 1 417 ? -10.991 5.679 20.645 1.00 98.81 417 TYR A CA 1
ATOM 3293 C C . TYR A 1 417 ? -11.965 4.558 21.027 1.00 98.81 417 TYR A C 1
ATOM 3295 O O . TYR A 1 417 ? -11.668 3.362 20.920 1.00 98.81 417 TYR A O 1
ATOM 3303 N N . GLU A 1 418 ? -13.193 4.961 21.349 1.00 98.25 418 GLU A N 1
ATOM 3304 C CA . GLU A 1 418 ? -14.360 4.084 21.414 1.00 98.25 418 GLU A CA 1
ATOM 3305 C C . GLU A 1 418 ? -15.344 4.350 20.263 1.00 98.25 418 GLU A C 1
ATOM 3307 O O . GLU A 1 418 ? -15.395 5.433 19.671 1.00 98.25 418 GLU A O 1
ATOM 3312 N N . VAL A 1 419 ? -16.124 3.329 19.915 1.00 97.31 419 VAL A N 1
ATOM 3313 C CA . VAL A 1 419 ? -17.131 3.371 18.853 1.00 97.31 419 VAL A CA 1
ATOM 3314 C C . VAL A 1 419 ? -18.337 2.516 19.243 1.00 97.31 419 VAL A C 1
ATOM 3316 O O . VAL A 1 419 ? -18.195 1.341 19.586 1.00 97.31 419 VAL A O 1
ATOM 3319 N N . GLU A 1 420 ? -19.534 3.099 19.191 1.00 97.69 420 GLU A N 1
ATOM 3320 C CA . GLU A 1 420 ? -20.793 2.373 19.371 1.00 97.69 420 GLU A CA 1
ATOM 3321 C C . GLU A 1 420 ? -21.317 1.889 18.014 1.00 97.69 420 GLU A C 1
ATOM 3323 O O . GLU A 1 420 ? -21.514 2.679 17.092 1.00 97.69 420 GLU A O 1
ATOM 3328 N N . LEU A 1 421 ? -21.560 0.584 17.889 1.00 94.81 421 LEU A N 1
ATOM 3329 C CA . LEU A 1 421 ? -22.188 -0.021 16.719 1.00 94.81 421 LEU A CA 1
ATOM 3330 C C . LEU A 1 421 ? -23.372 -0.868 17.164 1.00 94.81 421 LEU A C 1
ATOM 3332 O O . LEU A 1 421 ? -23.221 -1.773 17.983 1.00 94.81 421 LEU A O 1
ATOM 3336 N N . ASP A 1 422 ? -24.538 -0.586 16.583 1.00 92.12 422 ASP A N 1
ATOM 3337 C CA . ASP A 1 422 ? -25.748 -1.405 16.704 1.00 92.12 422 ASP A CA 1
ATOM 3338 C C . ASP A 1 422 ? -26.147 -1.703 18.173 1.00 92.12 422 ASP A C 1
ATOM 3340 O O . ASP A 1 422 ? -26.607 -2.797 18.500 1.00 92.12 422 ASP A O 1
ATOM 3344 N N . GLY A 1 423 ? -25.965 -0.712 19.061 1.00 94.62 423 GLY A N 1
ATOM 3345 C CA . GLY A 1 423 ? -26.281 -0.783 20.495 1.00 94.62 423 GLY A CA 1
ATOM 3346 C C . GLY A 1 423 ? -25.168 -1.349 21.386 1.00 94.62 423 GLY A C 1
ATOM 3347 O O . GLY A 1 423 ? -25.438 -1.745 22.521 1.00 94.62 423 GLY A O 1
ATOM 3348 N N . LYS A 1 424 ? -23.927 -1.441 20.889 1.00 97.44 424 LYS A N 1
ATOM 3349 C CA . LYS A 1 424 ? -22.778 -1.955 21.644 1.00 97.44 424 LYS A CA 1
ATOM 3350 C C . LYS A 1 424 ? -21.515 -1.122 21.430 1.00 97.44 424 LYS A C 1
ATOM 3352 O O . LYS A 1 424 ? -21.078 -0.928 20.298 1.00 97.44 424 LYS A O 1
ATOM 3357 N N . THR A 1 425 ? -20.876 -0.725 22.527 1.00 98.31 425 THR A N 1
ATOM 3358 C CA . THR A 1 425 ? -19.580 -0.032 22.529 1.00 98.31 425 THR A CA 1
ATOM 3359 C C . THR A 1 425 ? -18.409 -0.993 22.320 1.00 98.31 425 THR A C 1
ATOM 3361 O O . THR A 1 425 ? -18.382 -2.109 22.850 1.00 98.31 425 THR A O 1
ATOM 3364 N N . TYR A 1 426 ? -17.412 -0.537 21.566 1.00 98.62 426 TYR A N 1
ATOM 3365 C CA . TYR A 1 426 ? -16.139 -1.206 21.332 1.00 98.62 426 TYR A CA 1
ATOM 3366 C C . TYR A 1 426 ? -14.998 -0.193 21.470 1.00 98.62 426 TYR A C 1
ATOM 3368 O O . TYR A 1 426 ? -15.020 0.846 20.816 1.00 98.62 426 TYR A O 1
ATOM 3376 N N . GLN A 1 427 ? -13.962 -0.525 22.239 1.00 98.75 427 GLN A N 1
ATOM 3377 C CA . GLN A 1 427 ? -12.643 0.092 22.072 1.00 98.75 427 GLN A CA 1
ATOM 3378 C C . GLN A 1 427 ? -12.059 -0.369 20.728 1.00 98.75 427 GLN A C 1
ATOM 3380 O O . GLN A 1 427 ? -12.126 -1.567 20.415 1.00 98.75 427 GLN A O 1
ATOM 3385 N N . VAL A 1 428 ? -11.506 0.548 19.930 1.00 98.88 428 VAL A N 1
ATOM 3386 C CA . VAL A 1 428 ? -10.860 0.196 18.655 1.00 98.88 428 VAL A CA 1
ATOM 3387 C C . VAL A 1 428 ? -9.529 -0.500 18.944 1.00 98.88 428 VAL A C 1
ATOM 3389 O O . VAL A 1 428 ? -8.715 0.003 19.710 1.00 98.88 428 VAL A O 1
ATOM 3392 N N . LYS A 1 429 ? -9.303 -1.673 18.342 1.00 98.88 429 LYS A N 1
ATOM 3393 C CA . LYS A 1 429 ? -8.087 -2.472 18.568 1.00 98.88 429 LYS A CA 1
ATOM 3394 C C . LYS A 1 429 ? -7.211 -2.511 17.323 1.00 98.88 429 LYS A C 1
ATOM 3396 O O . LYS A 1 429 ? -7.741 -2.854 16.260 1.00 98.88 429 LYS A O 1
ATOM 3401 N N . PRO A 1 430 ? -5.891 -2.299 17.440 1.00 98.94 430 PRO A N 1
ATOM 3402 C CA . PRO A 1 430 ? -4.965 -2.598 16.360 1.00 98.94 430 PRO A CA 1
ATOM 3403 C C . PRO A 1 430 ? -5.034 -4.074 15.957 1.00 98.94 430 PRO A C 1
ATOM 3405 O O . PRO A 1 430 ? -5.105 -4.969 16.808 1.00 98.94 430 PRO A O 1
ATOM 3408 N N . ILE A 1 431 ? -4.974 -4.357 14.656 1.00 98.94 431 ILE A N 1
ATOM 3409 C CA . ILE A 1 431 ? -4.795 -5.726 14.163 1.00 98.94 431 ILE A CA 1
ATOM 3410 C C . ILE A 1 431 ? -3.324 -6.119 14.340 1.00 98.94 431 ILE A C 1
ATOM 3412 O O . ILE A 1 431 ? -2.498 -5.901 13.463 1.00 98.94 431 ILE A O 1
ATOM 3416 N N . ARG A 1 432 ? -2.985 -6.710 15.492 1.00 98.69 432 ARG A N 1
ATOM 3417 C CA . ARG A 1 432 ? -1.597 -6.907 15.968 1.00 98.69 432 ARG A CA 1
ATOM 3418 C C . ARG A 1 432 ? -0.674 -7.749 15.074 1.00 98.69 432 ARG A C 1
ATOM 3420 O O . ARG A 1 432 ? 0.522 -7.807 15.339 1.00 98.69 432 ARG A O 1
ATOM 3427 N N . ASN A 1 433 ? -1.219 -8.435 14.070 1.00 98.62 433 ASN A N 1
ATOM 3428 C CA . ASN A 1 433 ? -0.480 -9.203 13.063 1.00 98.62 433 ASN A CA 1
ATOM 3429 C C . ASN A 1 433 ? -0.647 -8.660 11.628 1.00 98.62 433 ASN A C 1
ATOM 3431 O O . ASN A 1 433 ? -0.410 -9.394 10.673 1.00 98.62 433 ASN A O 1
ATOM 3435 N N . LEU A 1 434 ? -1.039 -7.391 11.490 1.00 98.69 434 LEU A N 1
ATOM 3436 C CA . LEU A 1 434 ? -0.798 -6.561 10.308 1.00 98.69 434 LEU A CA 1
ATOM 3437 C C . LEU A 1 434 ? 0.180 -5.445 10.685 1.00 98.69 434 LEU A C 1
ATOM 3439 O O . LEU A 1 434 ? 0.210 -4.993 11.832 1.00 98.69 434 LEU A O 1
ATOM 3443 N N . ASN A 1 435 ? 1.021 -5.035 9.742 1.00 98.62 435 ASN A N 1
ATOM 3444 C CA . ASN A 1 435 ? 2.140 -4.129 9.968 1.00 98.62 435 ASN A CA 1
ATOM 3445 C C . ASN A 1 435 ? 2.397 -3.336 8.686 1.00 98.62 435 ASN A C 1
ATOM 3447 O O . ASN A 1 435 ? 2.469 -3.953 7.627 1.00 98.62 435 ASN A O 1
ATOM 3451 N N . GLY A 1 436 ? 2.675 -2.034 8.797 1.00 98.75 436 GLY A N 1
ATOM 3452 C CA . GLY A 1 436 ? 3.321 -1.313 7.698 1.00 98.75 436 GLY A CA 1
ATOM 3453 C C . GLY A 1 436 ? 4.717 -1.879 7.413 1.00 98.75 436 GLY A C 1
ATOM 3454 O O . GLY A 1 436 ? 5.218 -2.752 8.129 1.00 98.75 436 GLY A O 1
ATOM 3455 N N . HIS A 1 437 ? 5.397 -1.393 6.381 1.00 98.88 437 HIS A N 1
ATOM 3456 C CA . HIS A 1 437 ? 6.655 -1.999 5.932 1.00 98.88 437 HIS A CA 1
ATOM 3457 C C . HIS A 1 437 ? 7.572 -1.020 5.204 1.00 98.88 437 HIS A C 1
ATOM 3459 O O . HIS A 1 437 ? 7.133 0.002 4.680 1.00 98.88 437 HIS A O 1
ATOM 3465 N N . SER A 1 438 ? 8.869 -1.334 5.142 1.00 98.69 438 SER A N 1
ATOM 3466 C CA . SER A 1 438 ? 9.758 -0.658 4.195 1.00 98.69 438 SER A CA 1
ATOM 3467 C C . SER A 1 438 ? 9.422 -1.068 2.757 1.00 98.69 438 SER A C 1
ATOM 3469 O O . SER A 1 438 ? 8.993 -2.197 2.512 1.00 98.69 438 SER A O 1
ATOM 3471 N N . VAL A 1 439 ? 9.637 -0.159 1.806 1.00 98.56 439 VAL A N 1
ATOM 3472 C CA . VAL A 1 439 ? 9.349 -0.334 0.371 1.00 98.56 439 VAL A CA 1
ATOM 3473 C C . VAL A 1 439 ? 10.635 -0.129 -0.437 1.00 98.56 439 VAL A C 1
ATOM 3475 O O . VAL A 1 439 ? 11.458 0.729 -0.111 1.00 98.56 439 VAL A O 1
ATOM 3478 N N . ALA A 1 440 ? 10.839 -0.916 -1.495 1.00 98.12 440 ALA A N 1
ATOM 3479 C CA . ALA A 1 440 ? 12.037 -0.863 -2.339 1.00 98.12 440 ALA A CA 1
ATOM 3480 C C . ALA A 1 440 ? 11.701 -1.069 -3.833 1.00 98.12 440 ALA A C 1
ATOM 3482 O O . ALA A 1 440 ? 10.589 -1.485 -4.163 1.00 98.12 440 ALA A O 1
ATOM 3483 N N . PRO A 1 441 ? 12.636 -0.786 -4.769 1.00 98.25 441 PRO A N 1
ATOM 3484 C CA . PRO A 1 441 ? 12.389 -0.933 -6.203 1.00 98.25 441 PRO A CA 1
ATOM 3485 C C . PRO A 1 441 ? 11.855 -2.320 -6.588 1.00 98.25 441 PRO A C 1
ATOM 3487 O O . PRO A 1 441 ? 12.536 -3.327 -6.401 1.00 98.25 441 PRO A O 1
ATOM 3490 N N . TYR A 1 442 ? 10.635 -2.358 -7.134 1.00 98.50 442 TYR A N 1
ATOM 3491 C CA . TYR A 1 442 ? 9.897 -3.582 -7.495 1.00 98.50 442 TYR A CA 1
ATOM 3492 C C . TYR A 1 442 ? 9.660 -4.570 -6.335 1.00 98.50 442 TYR A C 1
ATOM 3494 O O . TYR A 1 442 ? 9.452 -5.763 -6.572 1.00 98.50 442 TYR A O 1
ATOM 3502 N N . ARG A 1 443 ? 9.695 -4.097 -5.084 1.00 98.50 443 ARG A N 1
ATOM 3503 C CA . ARG A 1 443 ? 9.558 -4.914 -3.875 1.00 98.50 443 ARG A CA 1
ATOM 3504 C C . ARG A 1 443 ? 8.710 -4.182 -2.840 1.00 98.50 443 ARG A C 1
ATOM 3506 O O . ARG A 1 443 ? 9.205 -3.296 -2.146 1.00 98.50 443 ARG A O 1
ATOM 3513 N N . ILE A 1 444 ? 7.450 -4.597 -2.738 1.00 98.31 444 ILE A N 1
ATOM 3514 C CA . ILE A 1 444 ? 6.462 -4.003 -1.831 1.00 98.31 444 ILE A CA 1
ATOM 3515 C C . ILE A 1 444 ? 6.908 -4.143 -0.364 1.00 98.31 444 ILE A C 1
ATOM 3517 O O . ILE A 1 444 ? 7.135 -3.145 0.307 1.00 98.31 444 ILE A O 1
ATOM 3521 N N . HIS A 1 445 ? 7.221 -5.366 0.079 1.00 97.50 445 HIS A N 1
ATOM 3522 C CA . HIS A 1 445 ? 7.775 -5.648 1.406 1.00 97.50 445 HIS A CA 1
ATOM 3523 C C . HIS A 1 445 ? 9.312 -5.758 1.342 1.00 97.50 445 HIS A C 1
ATOM 3525 O O . HIS A 1 445 ? 9.871 -6.806 0.990 1.00 97.50 445 HIS A O 1
ATOM 3531 N N . ALA A 1 446 ? 10.023 -4.678 1.671 1.00 96.00 446 ALA A N 1
ATOM 3532 C CA . ALA A 1 446 ? 11.485 -4.605 1.586 1.00 96.00 446 ALA A CA 1
ATOM 3533 C C . ALA A 1 446 ? 12.240 -5.204 2.790 1.00 96.00 446 ALA A C 1
ATOM 3535 O O . ALA A 1 446 ? 13.459 -5.351 2.725 1.00 96.00 446 ALA A O 1
ATOM 3536 N N . GLY A 1 447 ? 11.531 -5.629 3.841 1.00 95.62 447 GLY A N 1
ATOM 3537 C CA . GLY A 1 447 ? 12.058 -6.510 4.893 1.00 95.62 447 GLY A CA 1
ATOM 3538 C C . GLY A 1 447 ? 12.042 -5.942 6.314 1.00 95.62 447 GLY A C 1
ATOM 3539 O O . GLY A 1 447 ? 12.150 -6.722 7.254 1.00 95.62 447 GLY A O 1
ATOM 3540 N N . LYS A 1 448 ? 11.851 -4.629 6.495 1.00 98.50 448 LYS A N 1
ATOM 3541 C CA . LYS A 1 448 ? 11.507 -4.048 7.804 1.00 98.50 448 LYS A CA 1
ATOM 3542 C C . LYS A 1 448 ? 9.989 -3.951 7.921 1.00 98.50 448 LYS A C 1
ATOM 3544 O O . LYS A 1 448 ? 9.337 -3.534 6.967 1.00 98.50 448 LYS A O 1
ATOM 3549 N N . THR A 1 449 ? 9.443 -4.278 9.087 1.00 98.31 449 THR A N 1
ATOM 3550 C CA . THR A 1 449 ? 8.014 -4.141 9.410 1.00 98.31 449 THR A CA 1
ATOM 3551 C C . THR A 1 449 ? 7.805 -3.055 10.461 1.00 98.31 449 THR A C 1
ATOM 3553 O O . THR A 1 449 ? 8.459 -3.065 11.501 1.00 98.31 449 THR A O 1
ATOM 3556 N N . VAL A 1 450 ? 6.879 -2.137 10.205 1.00 98.69 450 VAL A N 1
ATOM 3557 C CA . VAL A 1 450 ? 6.414 -1.099 11.129 1.00 98.69 450 VAL A CA 1
ATOM 3558 C C . VAL A 1 450 ? 5.266 -1.695 11.954 1.00 98.69 450 VAL A C 1
ATOM 3560 O O . VAL A 1 450 ? 4.170 -1.883 11.420 1.00 98.69 450 VAL A O 1
ATOM 3563 N N . PRO A 1 451 ? 5.483 -2.055 13.231 1.00 98.62 451 PRO A N 1
ATOM 3564 C CA . PRO A 1 451 ? 4.414 -2.592 14.057 1.00 98.62 451 PRO A CA 1
ATOM 3565 C C . PRO A 1 451 ? 3.339 -1.527 14.301 1.00 98.62 451 PRO A C 1
ATOM 3567 O O . PRO A 1 451 ? 3.625 -0.333 14.289 1.00 98.62 451 PRO A O 1
ATOM 3570 N N . ILE A 1 452 ? 2.112 -1.973 14.571 1.00 98.69 452 ILE A N 1
ATOM 3571 C CA . ILE A 1 452 ? 0.986 -1.116 15.001 1.00 98.69 452 ILE A CA 1
ATOM 3572 C C . ILE A 1 452 ? 0.566 -1.409 16.452 1.00 98.69 452 ILE A C 1
ATOM 3574 O O . ILE A 1 452 ? -0.538 -1.082 16.877 1.00 98.69 452 ILE A O 1
ATOM 3578 N N . VAL A 1 453 ? 1.459 -2.082 17.184 1.00 98.69 453 VAL A N 1
ATOM 3579 C CA . VAL A 1 453 ? 1.367 -2.440 18.603 1.00 98.69 453 VAL A CA 1
ATOM 3580 C C . VAL A 1 453 ? 2.735 -2.307 19.267 1.00 98.69 453 VAL A C 1
ATOM 3582 O O . VAL A 1 453 ? 3.772 -2.443 18.610 1.00 98.69 453 VAL A O 1
ATOM 3585 N N . LYS A 1 454 ? 2.746 -2.088 20.583 1.00 97.62 454 LYS A N 1
ATOM 3586 C CA . LYS A 1 454 ? 3.970 -2.109 21.398 1.00 97.62 454 LYS A CA 1
ATOM 3587 C C . LYS A 1 454 ? 4.600 -3.504 21.466 1.00 97.62 454 LYS A C 1
ATOM 3589 O O . LYS A 1 454 ? 3.932 -4.520 21.278 1.00 97.62 454 LYS A O 1
ATOM 3594 N N . GLY A 1 455 ? 5.896 -3.551 21.774 1.00 91.38 455 GLY A N 1
ATOM 3595 C CA . GLY A 1 455 ? 6.656 -4.803 21.903 1.00 91.38 455 GLY A CA 1
ATOM 3596 C C . GLY A 1 455 ? 7.216 -5.375 20.593 1.00 91.38 455 GLY A C 1
ATOM 3597 O O . GLY A 1 455 ? 7.688 -6.509 20.589 1.00 91.38 455 GLY A O 1
ATOM 3598 N N . GLY A 1 456 ? 7.181 -4.610 19.496 1.00 88.69 456 GLY A N 1
ATOM 3599 C CA . GLY A 1 456 ? 7.902 -4.939 18.261 1.00 88.69 456 GLY A CA 1
ATOM 3600 C C . GLY A 1 456 ? 9.428 -4.804 18.387 1.00 88.69 456 GLY A C 1
ATOM 3601 O O . GLY A 1 456 ? 9.967 -4.512 19.454 1.00 88.69 456 GLY A O 1
ATOM 3602 N N . GLU A 1 457 ? 10.147 -4.990 17.279 1.00 89.62 457 GLU A N 1
ATOM 3603 C CA . GLU A 1 457 ? 11.613 -4.935 17.277 1.00 89.62 457 GLU A CA 1
ATOM 3604 C C . GLU A 1 457 ? 12.172 -3.504 17.372 1.00 89.62 457 GLU A C 1
ATOM 3606 O O . GLU A 1 457 ? 11.662 -2.558 16.769 1.00 89.62 457 GLU A O 1
ATOM 3611 N N . ALA A 1 458 ? 13.301 -3.357 18.072 1.00 96.56 458 ALA A N 1
ATOM 3612 C CA . ALA A 1 458 ? 14.023 -2.091 18.232 1.00 96.56 458 ALA A CA 1
ATOM 3613 C C . ALA A 1 458 ? 14.902 -1.702 17.018 1.00 96.56 458 ALA A C 1
ATOM 3615 O O . ALA A 1 458 ? 15.798 -0.864 17.147 1.00 96.56 458 ALA A O 1
ATOM 3616 N N . ILE A 1 459 ? 14.662 -2.307 15.846 1.00 97.56 459 ILE A N 1
ATOM 3617 C CA . ILE A 1 459 ? 15.279 -1.912 14.570 1.00 97.56 459 ILE A CA 1
ATOM 3618 C C . ILE A 1 459 ? 14.929 -0.448 14.275 1.00 97.56 459 ILE A C 1
ATOM 3620 O O . ILE A 1 459 ? 13.835 0.012 14.596 1.00 97.56 459 ILE A O 1
ATOM 3624 N N . LYS A 1 460 ? 15.861 0.290 13.665 1.00 98.12 460 LYS A N 1
ATOM 3625 C CA . LYS A 1 460 ? 15.683 1.703 13.314 1.00 98.12 460 LYS A CA 1
ATOM 3626 C C . LYS A 1 460 ? 15.289 1.907 11.852 1.00 98.12 460 LYS A C 1
ATOM 3628 O O . LYS A 1 460 ? 15.680 1.137 10.973 1.00 98.12 460 LYS A O 1
ATOM 3633 N N . MET A 1 461 ? 14.558 2.987 11.607 1.00 98.56 461 MET A N 1
ATOM 3634 C CA . MET A 1 461 ? 14.382 3.574 10.279 1.00 98.56 461 MET A CA 1
ATOM 3635 C C . MET A 1 461 ? 15.644 4.352 9.858 1.00 98.56 461 MET A C 1
ATOM 3637 O O . MET A 1 461 ? 16.265 5.033 10.680 1.00 98.56 461 MET A O 1
ATOM 3641 N N . GLU A 1 462 ? 16.023 4.267 8.584 1.00 98.50 462 GLU A N 1
ATOM 3642 C CA . GLU A 1 462 ? 17.283 4.786 8.034 1.00 98.50 462 GLU A CA 1
ATOM 3643 C C . GLU A 1 462 ? 17.079 5.822 6.908 1.00 98.50 462 GLU A C 1
ATOM 3645 O O . GLU A 1 462 ? 15.981 6.050 6.402 1.00 98.50 462 GLU A O 1
ATOM 3650 N N . GLU A 1 463 ? 18.163 6.505 6.534 1.00 98.12 463 GLU A N 1
ATOM 3651 C CA . GLU A 1 463 ? 18.153 7.583 5.539 1.00 98.12 463 GLU A CA 1
ATOM 3652 C C . GLU A 1 463 ? 17.954 7.050 4.108 1.00 98.12 463 GLU A C 1
ATOM 3654 O O . GLU A 1 463 ? 18.667 6.156 3.657 1.00 98.12 463 GLU A O 1
ATOM 3659 N N . ASN A 1 464 ? 17.041 7.677 3.361 1.00 96.81 464 ASN A N 1
ATOM 3660 C CA . ASN A 1 464 ? 16.545 7.285 2.034 1.00 96.81 464 ASN A CA 1
ATOM 3661 C C . ASN A 1 464 ? 15.660 6.021 1.998 1.00 96.81 464 ASN A C 1
ATOM 3663 O O . ASN A 1 464 ? 15.317 5.564 0.906 1.00 96.81 464 ASN A O 1
ATOM 3667 N N . GLU A 1 465 ? 15.243 5.472 3.144 1.00 98.38 465 GLU A N 1
ATOM 3668 C CA . GLU A 1 465 ? 14.210 4.430 3.159 1.00 98.38 465 GLU A CA 1
ATOM 3669 C C . GLU A 1 465 ? 12.824 5.005 2.822 1.00 98.38 465 GLU A C 1
ATOM 3671 O O . GLU A 1 465 ? 12.441 6.090 3.274 1.00 98.38 465 GLU A O 1
ATOM 3676 N N . PHE A 1 466 ? 12.055 4.237 2.047 1.00 98.50 466 PHE A N 1
ATOM 3677 C CA . PHE A 1 466 ? 10.615 4.422 1.885 1.00 98.50 466 PHE A CA 1
ATOM 3678 C C . PHE A 1 466 ? 9.891 3.512 2.874 1.00 98.50 466 PHE A C 1
ATOM 3680 O O . PHE A 1 466 ? 10.302 2.365 3.061 1.00 98.50 466 PHE A O 1
ATOM 3687 N N . PHE A 1 467 ? 8.793 3.993 3.451 1.00 98.88 467 PHE A N 1
ATOM 3688 C CA . PHE A 1 467 ? 7.912 3.189 4.295 1.00 98.88 467 PHE A CA 1
ATOM 3689 C C . PHE A 1 467 ? 6.453 3.384 3.898 1.00 98.88 467 PHE A C 1
ATOM 3691 O O . PHE A 1 467 ? 5.986 4.519 3.809 1.00 98.88 467 PHE A O 1
ATOM 3698 N N . ALA A 1 468 ? 5.739 2.276 3.730 1.00 98.81 468 ALA A N 1
ATOM 3699 C CA . ALA A 1 468 ? 4.293 2.217 3.830 1.00 98.81 468 ALA A CA 1
ATOM 3700 C C . ALA A 1 468 ? 3.925 2.319 5.318 1.00 98.81 468 ALA A C 1
ATOM 3702 O O . ALA A 1 468 ? 4.252 1.430 6.112 1.00 98.81 468 ALA A O 1
ATOM 3703 N N . ILE A 1 469 ? 3.322 3.440 5.720 1.00 98.94 469 ILE A N 1
ATOM 3704 C CA . ILE A 1 469 ? 2.785 3.617 7.072 1.00 98.94 469 ILE A CA 1
ATOM 3705 C C . ILE A 1 469 ? 1.280 3.406 7.002 1.00 98.94 469 ILE A C 1
ATOM 3707 O O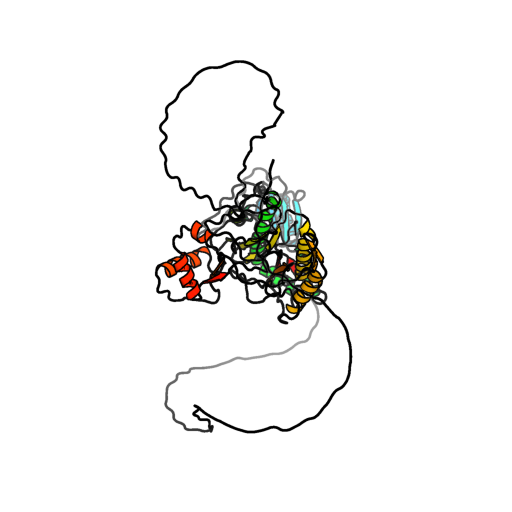 . ILE A 1 469 ? 0.524 4.355 6.794 1.00 98.94 469 ILE A O 1
ATOM 3711 N N . GLU A 1 470 ? 0.865 2.156 7.169 1.00 98.81 470 GLU A N 1
ATOM 3712 C CA . GLU A 1 470 ? -0.530 1.752 7.319 1.00 98.81 470 GLU A CA 1
ATOM 3713 C C . GLU A 1 470 ? -0.866 1.378 8.764 1.00 98.81 470 GLU A C 1
ATOM 3715 O O . GLU A 1 470 ? -0.015 0.912 9.527 1.00 98.81 470 GLU A O 1
ATOM 3720 N N . THR A 1 471 ? -2.131 1.562 9.146 1.00 98.94 471 THR A N 1
ATOM 3721 C CA . THR A 1 471 ? -2.675 1.001 10.388 1.00 98.94 471 THR A CA 1
ATOM 3722 C C . THR A 1 471 ? -4.058 0.412 10.155 1.00 98.94 471 THR A C 1
ATOM 3724 O O . THR A 1 471 ? -4.800 0.869 9.284 1.00 98.94 471 THR A O 1
ATOM 3727 N N . PHE A 1 472 ? -4.400 -0.608 10.946 1.00 98.94 472 PHE A N 1
ATOM 3728 C CA . PHE A 1 472 ? -5.680 -1.304 10.874 1.00 98.94 472 PHE A CA 1
ATOM 3729 C C . PHE A 1 472 ? -6.350 -1.353 12.242 1.00 98.94 472 PHE A C 1
ATOM 3731 O O . PHE A 1 472 ? -5.819 -1.976 13.164 1.00 98.94 472 PHE A O 1
ATOM 3738 N N . GLY A 1 473 ? -7.541 -0.769 12.344 1.00 98.88 473 GLY A N 1
ATOM 3739 C CA . GLY A 1 473 ? -8.397 -0.860 13.526 1.00 98.88 473 GLY A CA 1
ATOM 3740 C C . GLY A 1 473 ? -9.524 -1.864 13.327 1.00 98.88 473 GLY A C 1
ATOM 3741 O O . GLY A 1 473 ? -10.109 -1.942 12.246 1.00 98.88 473 GLY A O 1
ATOM 3742 N N . SER A 1 474 ? -9.837 -2.626 14.373 1.00 98.94 474 SER A N 1
ATOM 3743 C CA . SER A 1 474 ? -10.855 -3.679 14.382 1.00 98.94 474 SER A CA 1
ATOM 3744 C C . SER A 1 474 ? -11.751 -3.595 15.617 1.00 98.94 474 SE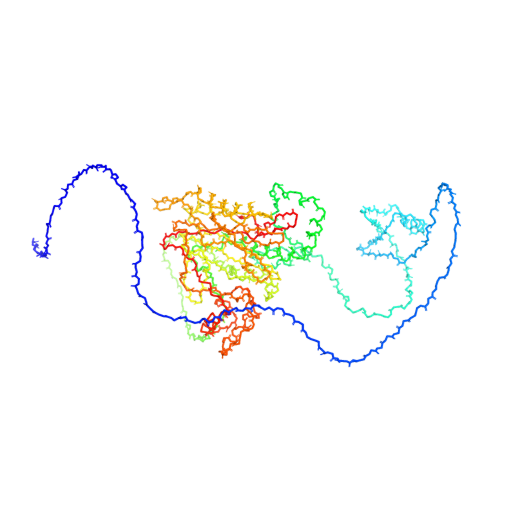R A C 1
ATOM 3746 O O . SER A 1 474 ? -11.277 -3.354 16.728 1.00 98.94 474 SER A O 1
ATOM 3748 N N . THR A 1 475 ? -13.043 -3.887 15.441 1.00 98.81 475 THR A N 1
ATOM 3749 C CA . THR A 1 475 ? -13.986 -4.142 16.549 1.00 98.81 475 THR A CA 1
ATOM 3750 C C . THR A 1 475 ? -14.009 -5.616 16.998 1.00 98.81 475 THR A C 1
ATOM 3752 O O . THR A 1 475 ? -14.780 -5.999 17.879 1.00 98.81 475 THR A O 1
ATOM 3755 N N . GLY A 1 476 ? -13.175 -6.468 16.394 1.00 98.50 476 GLY A N 1
ATOM 3756 C CA . GLY A 1 476 ? -13.099 -7.910 16.636 1.00 98.50 476 GLY A CA 1
ATOM 3757 C C . GLY A 1 476 ? -12.066 -8.319 17.693 1.00 98.50 476 GLY A C 1
ATOM 3758 O O . GLY A 1 476 ? -12.030 -7.806 18.821 1.00 98.50 476 GLY A O 1
ATOM 3759 N N . LYS A 1 477 ? -11.226 -9.297 17.332 1.00 98.50 477 LYS A N 1
ATOM 3760 C CA . LYS A 1 477 ? -10.117 -9.796 18.162 1.00 98.50 477 LYS A CA 1
ATOM 3761 C C . LYS A 1 477 ? -8.836 -8.971 18.019 1.00 98.50 477 LYS A C 1
ATOM 3763 O O . LYS A 1 477 ? -7.894 -9.224 18.777 1.00 98.50 477 LYS A O 1
ATOM 3768 N N . GLY A 1 478 ? -8.774 -8.037 17.067 1.00 98.56 478 GLY A N 1
ATOM 3769 C CA . GLY A 1 478 ? -7.545 -7.321 16.720 1.00 98.56 478 GLY A CA 1
ATOM 3770 C C . GLY A 1 478 ? -6.492 -8.280 16.166 1.00 98.56 478 GLY A C 1
ATOM 3771 O O . GLY A 1 478 ? -5.325 -8.194 16.539 1.00 98.56 478 GLY A O 1
ATOM 3772 N N . MET A 1 479 ? -6.915 -9.273 15.376 1.00 98.62 479 MET A N 1
ATOM 3773 C CA . MET A 1 479 ? -6.037 -10.294 14.797 1.00 98.62 479 MET A CA 1
ATOM 3774 C C . MET A 1 479 ? -6.693 -10.932 13.574 1.00 98.62 479 MET A C 1
ATOM 3776 O O . MET A 1 479 ? -7.836 -11.374 13.663 1.00 98.62 479 MET A O 1
ATOM 3780 N N . VAL A 1 480 ? -5.954 -11.016 12.469 1.00 98.81 480 VAL A N 1
ATOM 3781 C CA . VAL A 1 480 ? -6.417 -11.633 11.218 1.00 98.81 480 VAL A CA 1
ATOM 3782 C C . VAL A 1 480 ? -5.929 -13.071 11.054 1.00 98.81 480 VAL A C 1
ATOM 3784 O O . VAL A 1 480 ? -4.877 -13.449 11.574 1.00 98.81 480 VAL A O 1
ATOM 3787 N N . HIS A 1 481 ? -6.678 -13.848 10.279 1.00 98.69 481 HIS A N 1
ATOM 3788 C CA . HIS A 1 481 ? -6.285 -15.129 9.701 1.00 98.69 481 HIS A CA 1
ATOM 3789 C C . HIS A 1 481 ? -6.618 -15.157 8.202 1.00 98.69 481 HIS A C 1
ATOM 3791 O O . HIS A 1 481 ? -7.441 -14.372 7.729 1.00 98.69 481 HIS A O 1
ATOM 3797 N N . ASP A 1 482 ? -6.014 -16.086 7.467 1.00 98.62 482 ASP A N 1
ATOM 3798 C CA . ASP A 1 482 ? -6.381 -16.382 6.082 1.00 98.62 482 ASP A CA 1
ATOM 3799 C C . ASP A 1 482 ? -7.856 -16.826 6.005 1.00 98.62 482 ASP A C 1
ATOM 3801 O O . ASP A 1 482 ? -8.302 -17.657 6.804 1.00 98.62 482 ASP A O 1
ATOM 3805 N N . ASP A 1 483 ? -8.616 -16.300 5.045 1.00 97.81 483 ASP A N 1
ATOM 3806 C CA . ASP A 1 483 ? -9.961 -16.778 4.697 1.00 97.81 483 ASP A CA 1
ATOM 3807 C C . ASP A 1 483 ? -10.267 -16.494 3.211 1.00 97.81 483 ASP A C 1
ATOM 3809 O O . ASP A 1 483 ? -9.550 -15.757 2.532 1.00 97.81 483 ASP A O 1
ATOM 3813 N N . MET A 1 484 ? -11.371 -17.045 2.708 1.00 97.19 484 MET A N 1
ATOM 3814 C CA . MET A 1 484 ? -11.899 -16.854 1.356 1.00 97.19 484 MET A CA 1
ATOM 3815 C C . MET A 1 484 ? -10.957 -17.319 0.221 1.00 97.19 484 MET A C 1
ATOM 3817 O O . MET A 1 484 ? -9.934 -17.978 0.407 1.00 97.19 484 MET A O 1
ATOM 3821 N N . ASP A 1 485 ? -11.366 -17.044 -1.017 1.00 97.00 485 ASP A N 1
ATOM 3822 C CA . ASP A 1 485 ? -10.686 -17.493 -2.230 1.00 97.00 485 ASP A CA 1
ATOM 3823 C C . ASP A 1 485 ? -9.470 -16.590 -2.529 1.00 97.00 485 ASP A C 1
ATOM 3825 O O . ASP A 1 485 ? -9.625 -15.421 -2.895 1.00 97.00 485 ASP A O 1
ATOM 3829 N N . CYS A 1 486 ? -8.249 -17.121 -2.385 1.00 98.56 486 CYS A N 1
ATOM 3830 C CA . CYS A 1 486 ? -7.012 -16.368 -2.629 1.00 98.56 486 CYS A CA 1
ATOM 3831 C C . CYS A 1 486 ? -7.017 -15.691 -4.015 1.00 98.56 486 CYS A C 1
ATOM 3833 O O . CYS A 1 486 ? -7.348 -16.303 -5.034 1.00 98.56 486 CYS A O 1
ATOM 3835 N N . SER A 1 487 ? -6.656 -14.410 -4.056 1.00 98.00 487 SER A N 1
ATOM 3836 C CA . SER A 1 487 ? -6.741 -13.569 -5.257 1.00 98.00 487 SER A CA 1
ATOM 3837 C C . SER A 1 487 ? -5.404 -12.933 -5.638 1.00 98.00 487 SER A C 1
ATOM 3839 O O . SER A 1 487 ? -5.133 -12.801 -6.835 1.00 98.00 487 SER A O 1
ATOM 3841 N N . HIS A 1 488 ? -4.572 -12.599 -4.645 1.00 98.75 488 HIS A N 1
ATOM 3842 C CA . HIS A 1 488 ? -3.271 -11.952 -4.791 1.00 98.75 488 HIS A CA 1
ATOM 3843 C C . HIS A 1 488 ? -2.125 -12.973 -4.795 1.00 98.75 488 HIS A C 1
ATOM 3845 O O . HIS A 1 488 ? -2.131 -13.960 -4.058 1.00 98.75 488 HIS A O 1
ATOM 3851 N N . TYR A 1 489 ? -1.124 -12.715 -5.629 1.00 98.88 489 TYR A N 1
ATOM 3852 C CA . TYR A 1 489 ? 0.069 -13.537 -5.803 1.00 98.88 489 TYR A CA 1
ATOM 3853 C C . TYR A 1 489 ? 1.263 -12.624 -6.086 1.00 98.88 489 TYR A C 1
ATOM 3855 O O . TYR A 1 489 ? 1.114 -11.623 -6.783 1.00 98.88 489 TYR A O 1
ATOM 3863 N N . MET A 1 490 ? 2.452 -12.966 -5.602 1.00 98.75 490 MET A N 1
ATOM 3864 C CA . MET A 1 490 ? 3.675 -12.211 -5.894 1.00 98.75 490 MET A CA 1
ATOM 3865 C C . MET A 1 490 ? 4.834 -13.178 -6.103 1.00 98.75 490 MET A C 1
ATOM 3867 O O . MET A 1 490 ? 4.915 -14.210 -5.442 1.00 98.75 490 MET A O 1
ATOM 3871 N N . LYS A 1 491 ? 5.734 -12.886 -7.044 1.00 98.50 491 LYS A N 1
ATOM 3872 C CA . LYS A 1 491 ? 6.948 -13.694 -7.205 1.00 98.50 491 LYS A CA 1
ATOM 3873 C C . LYS A 1 491 ? 7.870 -13.449 -6.008 1.00 98.50 491 LYS A C 1
ATOM 3875 O O . LYS A 1 491 ? 8.134 -12.293 -5.686 1.00 98.50 491 LYS A O 1
ATOM 3880 N N . ASN A 1 492 ? 8.395 -14.509 -5.394 1.00 97.75 492 ASN A N 1
ATOM 3881 C CA . ASN A 1 492 ? 9.333 -14.355 -4.284 1.00 97.75 492 ASN A CA 1
ATOM 3882 C C . ASN A 1 492 ? 10.599 -13.616 -4.761 1.00 97.75 492 ASN A C 1
ATOM 3884 O O . ASN A 1 492 ? 11.237 -14.031 -5.733 1.00 97.75 492 ASN A O 1
ATOM 3888 N N . PHE A 1 493 ? 10.943 -12.507 -4.099 1.00 96.75 493 PHE A N 1
ATOM 3889 C CA . PHE A 1 493 ? 12.002 -11.598 -4.548 1.00 96.75 493 PHE A CA 1
ATOM 3890 C C . PHE A 1 493 ? 13.402 -12.229 -4.488 1.00 96.75 493 PHE A C 1
ATOM 3892 O O . PHE A 1 493 ? 14.217 -12.001 -5.379 1.00 96.75 493 PHE A O 1
ATOM 3899 N N . GLU A 1 494 ? 13.673 -13.054 -3.472 1.00 94.75 494 GLU A N 1
ATOM 3900 C CA . GLU A 1 494 ? 14.989 -13.680 -3.265 1.00 94.75 494 GLU A CA 1
ATOM 3901 C C . GLU A 1 494 ? 15.202 -14.915 -4.165 1.00 94.75 494 GLU A C 1
ATOM 3903 O O . GLU A 1 494 ? 16.314 -15.440 -4.282 1.00 94.75 494 GLU A O 1
ATOM 3908 N N . VAL A 1 495 ? 14.141 -15.413 -4.811 1.00 93.62 495 VAL A N 1
ATOM 3909 C CA . VAL A 1 495 ? 14.174 -16.661 -5.581 1.00 93.62 495 VAL A CA 1
ATOM 3910 C C . VAL A 1 495 ? 14.591 -16.409 -7.031 1.00 93.62 495 VAL A C 1
ATOM 3912 O O . VAL A 1 495 ? 13.851 -15.879 -7.865 1.00 93.62 495 VAL A O 1
ATOM 3915 N N . GLY A 1 496 ? 15.811 -16.859 -7.334 1.00 90.12 496 GLY A N 1
ATOM 3916 C CA . GLY A 1 496 ? 16.389 -16.884 -8.676 1.00 90.12 496 GLY A CA 1
ATOM 3917 C C . GLY A 1 496 ? 15.761 -17.931 -9.610 1.00 90.12 496 GLY A C 1
ATOM 3918 O O . GLY A 1 496 ? 14.561 -18.203 -9.596 1.00 90.12 496 GLY A O 1
ATOM 3919 N N . HIS A 1 497 ? 16.569 -18.528 -10.490 1.00 90.44 497 HIS A N 1
ATOM 3920 C CA . HIS A 1 497 ? 16.052 -19.480 -11.477 1.00 90.44 497 HIS A CA 1
ATOM 3921 C C . HIS A 1 497 ? 15.750 -20.864 -10.874 1.00 90.44 497 HIS A C 1
ATOM 3923 O O . HIS A 1 497 ? 16.667 -21.611 -10.536 1.00 90.44 497 HIS A O 1
ATOM 3929 N N . VAL A 1 498 ? 14.468 -21.244 -10.840 1.00 89.69 498 VAL A N 1
ATOM 3930 C CA . VAL A 1 498 ? 14.009 -22.583 -10.431 1.00 89.69 498 VAL A CA 1
ATOM 3931 C C . VAL A 1 498 ? 13.638 -23.435 -11.664 1.00 89.69 498 VAL A C 1
ATOM 3933 O O . VAL A 1 498 ? 12.812 -23.009 -12.479 1.00 89.69 498 VAL A O 1
ATOM 3936 N N . PRO A 1 499 ? 14.204 -24.650 -11.832 1.00 87.88 499 PRO A N 1
ATOM 3937 C CA . PRO A 1 499 ? 13.985 -25.487 -13.015 1.00 87.88 499 PRO A CA 1
ATOM 3938 C C . PRO A 1 499 ? 12.629 -26.221 -12.982 1.00 87.88 499 PRO A C 1
ATOM 3940 O O . PRO A 1 499 ? 12.515 -27.374 -12.558 1.00 87.88 499 PRO A O 1
ATOM 3943 N N . LEU A 1 500 ? 11.583 -25.558 -13.477 1.00 92.62 500 LEU A N 1
ATOM 3944 C CA . LEU A 1 500 ? 10.222 -26.103 -13.548 1.00 92.62 500 LEU A CA 1
ATOM 3945 C C . LEU A 1 500 ? 10.076 -27.233 -14.582 1.00 92.62 500 LEU A C 1
ATOM 3947 O O . LEU A 1 500 ? 10.344 -27.049 -15.771 1.00 92.62 500 LEU A O 1
ATOM 3951 N N . ARG A 1 501 ? 9.551 -28.385 -14.139 1.00 90.19 501 ARG A N 1
ATOM 3952 C CA . ARG A 1 501 ? 9.266 -29.557 -14.995 1.00 90.19 501 ARG A CA 1
ATOM 3953 C C . ARG A 1 501 ? 7.937 -29.471 -15.756 1.00 90.19 501 ARG A C 1
ATOM 3955 O O . ARG A 1 501 ? 7.788 -30.122 -16.784 1.00 90.19 501 ARG A O 1
ATOM 3962 N N . VAL A 1 502 ? 6.962 -28.704 -15.260 1.00 93.25 502 VAL A N 1
ATOM 3963 C CA . VAL A 1 502 ? 5.613 -28.604 -15.850 1.00 93.25 502 VAL A CA 1
ATOM 3964 C C . VAL A 1 502 ? 5.596 -27.513 -16.933 1.00 93.25 502 VAL A C 1
ATOM 3966 O O . VAL A 1 502 ? 5.760 -26.340 -16.589 1.00 93.25 502 VAL A O 1
ATOM 3969 N N . PRO A 1 503 ? 5.339 -27.827 -18.223 1.00 95.44 503 PRO A N 1
ATOM 3970 C CA . PRO A 1 503 ? 5.446 -26.841 -19.305 1.00 95.44 503 PRO A CA 1
ATOM 3971 C C . PRO A 1 503 ? 4.548 -25.612 -19.124 1.00 95.44 503 PR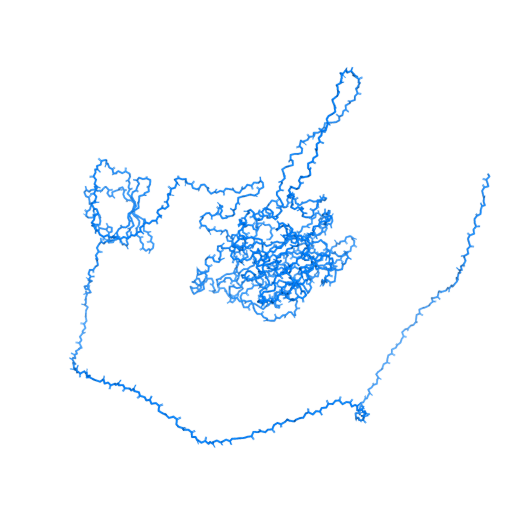O A C 1
ATOM 3973 O O . PRO A 1 503 ? 5.009 -24.491 -19.320 1.00 95.44 503 PRO A O 1
ATOM 3976 N N . ARG A 1 504 ? 3.302 -25.796 -18.659 1.00 96.38 504 ARG A N 1
ATOM 3977 C CA . ARG A 1 504 ? 2.384 -24.677 -18.375 1.00 96.38 504 ARG A CA 1
ATOM 3978 C C . ARG A 1 504 ? 2.839 -23.795 -17.210 1.00 96.38 504 ARG A C 1
ATOM 3980 O O . ARG A 1 504 ? 2.592 -22.599 -17.251 1.00 96.38 504 ARG A O 1
ATOM 3987 N N . ALA A 1 505 ? 3.514 -24.351 -16.200 1.00 97.12 505 ALA A N 1
ATOM 3988 C CA . ALA A 1 505 ? 4.081 -23.553 -15.110 1.00 97.12 505 ALA A CA 1
ATOM 3989 C C . ALA A 1 505 ? 5.258 -22.706 -15.614 1.00 97.12 505 ALA A C 1
ATOM 3991 O O . ALA A 1 505 ? 5.345 -21.529 -15.290 1.00 97.12 505 ALA A O 1
ATOM 3992 N N . LYS A 1 506 ? 6.106 -23.263 -16.492 1.00 96.94 506 LYS A N 1
ATOM 3993 C CA . LYS A 1 506 ? 7.176 -22.505 -17.160 1.00 96.94 506 LYS A CA 1
ATOM 3994 C C . LYS A 1 506 ? 6.625 -21.394 -18.065 1.00 96.94 506 LYS A C 1
ATOM 3996 O O . LYS A 1 506 ? 7.132 -20.281 -18.024 1.00 96.94 506 LYS A O 1
ATOM 4001 N N . GLN A 1 507 ? 5.569 -21.668 -18.835 1.00 97.62 507 GLN A N 1
ATOM 4002 C CA . GLN A 1 507 ? 4.881 -20.653 -19.646 1.00 97.62 507 GLN A CA 1
ATOM 4003 C C . GLN A 1 507 ? 4.286 -19.534 -18.778 1.00 97.62 507 GLN A C 1
ATOM 4005 O O . GLN A 1 507 ? 4.511 -18.362 -19.062 1.00 97.62 507 GLN A O 1
ATOM 4010 N N . LEU A 1 508 ? 3.590 -19.882 -17.691 1.00 98.50 508 LEU A N 1
ATOM 4011 C CA . LEU A 1 508 ? 3.012 -18.902 -16.769 1.00 98.50 508 LEU A CA 1
ATOM 4012 C C . LEU A 1 508 ? 4.088 -18.069 -16.053 1.00 98.50 508 LEU A C 1
ATOM 4014 O O . LEU A 1 508 ? 3.927 -16.861 -15.916 1.00 98.50 508 LEU A O 1
ATOM 4018 N N . LEU A 1 509 ? 5.204 -18.683 -15.645 1.00 98.31 509 LEU A N 1
ATOM 4019 C CA . LEU A 1 509 ? 6.322 -17.966 -15.029 1.00 98.31 509 LEU A CA 1
ATOM 4020 C C . LEU A 1 509 ? 6.969 -16.964 -15.998 1.00 98.31 509 LEU A C 1
ATOM 4022 O O . LEU A 1 509 ? 7.354 -15.882 -15.566 1.00 98.31 509 LEU A O 1
ATOM 4026 N N . ASN A 1 510 ? 7.062 -17.276 -17.295 1.00 97.50 510 ASN A N 1
ATOM 4027 C CA . ASN A 1 510 ? 7.500 -16.295 -18.294 1.00 97.50 510 ASN A CA 1
ATOM 4028 C C . ASN A 1 510 ? 6.546 -15.090 -18.335 1.00 97.50 510 ASN A C 1
ATOM 4030 O O . ASN A 1 510 ? 7.005 -13.963 -18.185 1.00 97.50 510 ASN A O 1
ATOM 4034 N N . VAL A 1 511 ? 5.228 -15.323 -18.418 1.00 98.31 511 VAL A N 1
ATOM 4035 C CA . VAL A 1 511 ? 4.215 -14.247 -18.388 1.00 98.31 511 VAL A CA 1
ATOM 4036 C C . VAL A 1 511 ? 4.343 -13.391 -17.121 1.00 98.31 511 VAL A C 1
ATOM 4038 O O . VAL A 1 511 ? 4.303 -12.167 -17.215 1.00 98.31 511 VAL A O 1
ATOM 4041 N N . ILE A 1 512 ? 4.563 -14.006 -15.954 1.00 98.44 512 ILE A N 1
ATOM 4042 C CA . ILE A 1 512 ? 4.775 -13.284 -14.688 1.00 98.44 512 ILE A CA 1
ATOM 4043 C C . ILE A 1 512 ? 6.055 -12.435 -14.740 1.00 98.44 512 ILE A C 1
ATOM 4045 O O . ILE A 1 512 ? 5.996 -11.244 -14.445 1.00 98.44 512 ILE A O 1
ATOM 4049 N N . ASN A 1 513 ? 7.192 -12.995 -15.169 1.00 97.56 513 ASN A N 1
ATOM 4050 C CA . ASN A 1 513 ? 8.449 -12.242 -15.285 1.00 97.56 513 ASN A CA 1
ATOM 4051 C C . ASN A 1 513 ? 8.349 -11.077 -16.294 1.00 97.56 513 ASN A C 1
ATOM 4053 O O . ASN A 1 513 ? 8.942 -10.030 -16.063 1.00 97.56 513 ASN A O 1
ATOM 4057 N N . GLU A 1 514 ? 7.619 -11.251 -17.401 1.00 97.62 514 GLU A N 1
ATOM 4058 C CA . GLU A 1 514 ? 7.499 -10.262 -18.486 1.00 97.62 514 GLU A CA 1
ATOM 4059 C C . GLU A 1 514 ? 6.530 -9.105 -18.182 1.00 97.62 514 GLU A C 1
ATOM 4061 O O . GLU A 1 514 ? 6.669 -8.036 -18.779 1.00 97.62 514 GLU A O 1
ATOM 4066 N N . ASN A 1 515 ? 5.546 -9.313 -17.296 1.00 98.06 515 ASN A N 1
ATOM 4067 C CA . ASN A 1 515 ? 4.468 -8.346 -17.033 1.00 98.06 515 ASN A CA 1
ATOM 4068 C C . ASN A 1 515 ? 4.456 -7.793 -15.599 1.00 98.06 515 ASN A C 1
ATOM 4070 O O . ASN A 1 515 ? 3.971 -6.685 -15.403 1.00 98.06 515 ASN A O 1
ATOM 4074 N N . PHE A 1 516 ? 4.977 -8.535 -14.613 1.00 98.31 516 PHE A N 1
ATOM 4075 C CA . PHE A 1 516 ? 4.965 -8.145 -13.192 1.00 98.31 516 PHE A CA 1
ATOM 4076 C C . PHE A 1 516 ? 6.365 -8.185 -12.553 1.00 98.31 516 PHE A C 1
ATOM 4078 O O . PHE A 1 516 ? 6.667 -7.402 -11.657 1.00 98.31 516 PHE A O 1
ATOM 4085 N N . GLY A 1 517 ? 7.255 -9.071 -13.014 1.00 97.56 517 GLY A N 1
ATOM 4086 C CA . GLY A 1 517 ? 8.596 -9.225 -12.446 1.00 97.56 517 GLY A CA 1
ATOM 4087 C C . GLY A 1 517 ? 8.531 -9.771 -11.017 1.00 97.56 517 GLY A C 1
ATOM 4088 O O . GLY A 1 517 ? 8.325 -10.970 -10.831 1.00 97.56 517 GLY A O 1
ATOM 4089 N N . THR A 1 518 ? 8.711 -8.890 -10.031 1.00 98.44 518 THR A N 1
ATOM 4090 C CA . THR A 1 518 ? 8.530 -9.145 -8.586 1.00 98.44 518 THR A CA 1
ATOM 4091 C C . THR A 1 518 ? 7.398 -8.326 -7.954 1.00 98.44 518 THR A C 1
ATOM 4093 O O . THR A 1 518 ? 7.172 -8.444 -6.755 1.00 98.44 518 THR A O 1
ATOM 4096 N N . LEU A 1 519 ? 6.658 -7.538 -8.741 1.00 98.75 519 LEU A N 1
ATOM 4097 C CA . LEU A 1 519 ? 5.424 -6.880 -8.304 1.00 98.75 519 LEU A CA 1
ATOM 4098 C C . LEU A 1 519 ? 4.307 -7.910 -8.070 1.00 98.75 519 LEU A C 1
ATOM 4100 O O . LEU A 1 519 ? 4.311 -9.006 -8.646 1.00 98.75 519 LEU A O 1
ATOM 4104 N N . ALA A 1 520 ? 3.330 -7.551 -7.237 1.00 98.69 520 ALA A N 1
ATOM 4105 C CA . ALA A 1 520 ? 2.175 -8.402 -6.980 1.00 98.69 520 ALA A CA 1
ATOM 4106 C C . ALA A 1 520 ? 1.149 -8.313 -8.122 1.00 98.69 520 ALA A C 1
ATOM 4108 O O . ALA A 1 520 ? 0.976 -7.284 -8.772 1.00 98.69 520 ALA A O 1
ATOM 4109 N N . PHE A 1 521 ? 0.426 -9.404 -8.354 1.00 98.81 521 PHE A N 1
ATOM 4110 C CA . PHE A 1 521 ? -0.592 -9.534 -9.391 1.00 98.81 521 PHE A CA 1
ATOM 4111 C C . PHE A 1 521 ? -1.797 -10.334 -8.880 1.00 98.81 521 PHE A C 1
ATOM 4113 O O . PHE A 1 521 ? -1.750 -10.972 -7.830 1.00 98.81 521 PHE A O 1
ATOM 4120 N N . CYS A 1 522 ? -2.902 -10.310 -9.628 1.00 98.62 522 CYS A N 1
ATOM 4121 C CA . CYS A 1 522 ? -4.096 -11.097 -9.308 1.00 98.62 522 CYS A CA 1
ATOM 4122 C C . CYS A 1 522 ? -4.569 -11.947 -10.490 1.00 98.62 522 CYS A C 1
ATOM 4124 O O . CYS A 1 522 ? -4.179 -11.717 -11.640 1.00 98.62 522 CYS A O 1
ATOM 4126 N N . ARG A 1 523 ? -5.465 -12.905 -10.214 1.00 98.44 523 ARG A N 1
ATOM 4127 C CA . ARG A 1 523 ? -6.069 -13.785 -11.236 1.00 98.44 523 ARG A CA 1
ATOM 4128 C C . ARG A 1 523 ? -6.669 -12.981 -12.408 1.00 98.44 523 ARG A C 1
ATOM 4130 O O . ARG A 1 523 ? -6.330 -13.249 -13.558 1.00 98.44 523 ARG A O 1
ATOM 4137 N N . ARG A 1 524 ? -7.406 -11.893 -12.124 1.00 97.56 524 ARG A N 1
ATOM 4138 C CA . ARG A 1 524 ? -7.986 -10.994 -13.151 1.00 97.56 524 ARG A CA 1
ATOM 4139 C C . ARG A 1 524 ? -6.956 -10.398 -14.116 1.00 97.56 524 ARG A C 1
ATOM 4141 O O . ARG A 1 524 ? -7.286 -10.131 -15.268 1.00 97.56 524 ARG A O 1
ATOM 4148 N N . TRP A 1 525 ? -5.718 -10.164 -13.679 1.00 97.88 525 TRP A N 1
ATOM 4149 C CA . TRP A 1 525 ? -4.670 -9.629 -14.556 1.00 97.88 525 TRP A CA 1
ATOM 4150 C C . TRP A 1 525 ? -4.084 -10.708 -15.472 1.00 97.88 525 TRP A C 1
ATOM 4152 O O . TRP A 1 525 ? -3.781 -10.415 -16.626 1.00 97.88 525 TRP A O 1
ATOM 4162 N N . LEU A 1 526 ? -4.016 -11.963 -15.018 1.00 98.38 526 LEU A N 1
ATOM 4163 C CA . LEU A 1 526 ? -3.726 -13.102 -15.895 1.00 98.38 526 LEU A CA 1
ATOM 4164 C C . LEU A 1 526 ? -4.854 -13.309 -16.922 1.00 98.38 526 LEU A C 1
ATOM 4166 O O . LEU A 1 526 ? -4.565 -13.517 -18.100 1.00 98.38 526 LEU A O 1
ATOM 4170 N N . ASP A 1 527 ? -6.118 -13.165 -16.509 1.00 96.81 527 ASP A N 1
ATOM 4171 C CA . ASP A 1 527 ? -7.275 -13.219 -17.415 1.00 96.81 527 ASP A CA 1
ATOM 4172 C C . ASP A 1 527 ? -7.209 -12.100 -18.483 1.00 96.81 527 ASP A C 1
ATOM 4174 O O . ASP A 1 527 ? -7.393 -12.369 -19.672 1.00 96.81 527 ASP A O 1
ATOM 4178 N N . ARG A 1 528 ? -6.861 -10.857 -18.093 1.00 95.31 528 ARG A N 1
ATOM 4179 C CA . ARG A 1 528 ? -6.635 -9.709 -19.007 1.00 95.31 528 ARG A CA 1
ATOM 4180 C C . ARG A 1 528 ? -5.499 -9.965 -20.007 1.00 95.31 528 ARG A C 1
ATOM 4182 O O . ARG A 1 528 ? -5.569 -9.494 -21.138 1.00 95.31 528 ARG A O 1
ATOM 4189 N N . LEU A 1 529 ? -4.483 -10.740 -19.617 1.00 96.38 529 LEU A N 1
ATOM 4190 C CA . LEU A 1 529 ? -3.381 -11.208 -20.474 1.00 96.38 529 LEU A CA 1
ATOM 4191 C C . LEU A 1 529 ? -3.730 -12.486 -21.271 1.00 96.38 529 LEU A C 1
ATOM 4193 O O . LEU A 1 529 ? -2.836 -13.192 -21.750 1.00 96.38 529 LEU A O 1
ATOM 4197 N N . GLY A 1 530 ? -5.019 -12.824 -21.396 1.00 97.06 530 GLY A N 1
ATOM 4198 C CA . GLY A 1 530 ? -5.512 -13.956 -22.185 1.00 97.06 530 GLY A CA 1
ATOM 4199 C C . GLY A 1 530 ? -5.142 -15.335 -21.631 1.00 97.06 530 GLY A C 1
ATOM 4200 O O . GLY A 1 530 ? -5.318 -16.342 -22.323 1.00 97.06 530 GLY A O 1
ATOM 4201 N N . GLN A 1 531 ? -4.621 -15.417 -20.403 1.00 97.81 531 GLN A N 1
ATOM 4202 C CA . GLN A 1 531 ? -4.272 -16.695 -19.794 1.00 97.81 531 GLN A CA 1
ATOM 4203 C C . GLN A 1 531 ? -5.547 -17.455 -19.433 1.00 97.81 531 GLN A C 1
ATOM 4205 O O . GLN A 1 531 ? -6.477 -16.908 -18.851 1.00 97.81 531 GLN A O 1
ATOM 4210 N N . THR A 1 532 ? -5.593 -18.753 -19.735 1.00 96.12 532 THR A N 1
ATOM 4211 C CA . THR A 1 532 ? -6.739 -19.608 -19.392 1.00 96.12 532 THR A CA 1
ATOM 4212 C C . THR A 1 532 ? -6.278 -20.931 -18.792 1.00 96.12 532 THR A C 1
ATOM 4214 O O . THR A 1 532 ? -5.192 -21.426 -19.094 1.00 96.12 532 THR A O 1
ATOM 4217 N N . LYS A 1 533 ? -7.106 -21.520 -17.916 1.00 95.75 533 LYS A N 1
ATOM 4218 C CA . LYS A 1 533 ? -6.842 -22.817 -17.251 1.00 95.75 533 LYS A CA 1
ATOM 4219 C C . LYS A 1 533 ? -5.499 -22.859 -16.487 1.00 95.75 533 LYS A C 1
ATOM 4221 O O . LYS A 1 533 ? -4.915 -23.927 -16.306 1.00 95.75 533 LYS A O 1
ATOM 4226 N N . TYR A 1 534 ? -5.019 -21.701 -16.025 1.00 97.75 534 TYR A N 1
ATOM 4227 C CA . TYR A 1 534 ? -3.703 -21.526 -15.404 1.00 97.75 534 TYR A CA 1
ATOM 4228 C C . TYR A 1 534 ? -3.655 -21.883 -13.912 1.00 97.75 534 TYR A C 1
ATOM 4230 O O . TYR A 1 534 ? -2.560 -22.029 -13.389 1.00 97.75 534 TYR A O 1
ATOM 4238 N N . LEU A 1 535 ? -4.786 -22.067 -13.218 1.00 97.69 535 LEU A N 1
ATOM 4239 C CA . LEU A 1 535 ? -4.819 -22.256 -11.754 1.00 97.69 535 LEU A CA 1
ATOM 4240 C C . LEU A 1 535 ? -3.907 -23.392 -11.252 1.00 97.69 535 LEU A C 1
ATOM 4242 O O . LEU A 1 535 ? -3.168 -23.207 -10.292 1.00 97.69 535 LEU A O 1
ATOM 4246 N N . LEU A 1 536 ? -3.880 -24.540 -11.942 1.00 97.38 536 LEU A N 1
ATOM 4247 C CA . LEU A 1 536 ? -2.960 -25.635 -11.604 1.00 97.38 536 LEU A CA 1
ATOM 4248 C C . LEU A 1 536 ? -1.494 -25.273 -11.900 1.00 97.38 536 LEU A C 1
ATOM 4250 O O . LEU A 1 536 ? -0.597 -25.693 -11.179 1.00 97.38 536 LEU A O 1
ATOM 4254 N N . ALA A 1 537 ? -1.227 -24.496 -12.951 1.00 98.12 537 ALA A N 1
ATOM 4255 C CA . ALA A 1 537 ? 0.118 -24.004 -13.242 1.00 98.12 537 ALA A CA 1
ATOM 4256 C C . ALA A 1 537 ? 0.588 -22.992 -12.184 1.00 98.12 537 ALA A C 1
ATOM 4258 O O . ALA A 1 537 ? 1.737 -23.071 -11.771 1.00 98.12 537 ALA A O 1
ATOM 4259 N N . LEU A 1 538 ? -0.308 -22.124 -11.700 1.00 98.44 538 LEU A N 1
ATOM 4260 C CA . LEU A 1 538 ? -0.057 -21.168 -10.622 1.00 98.44 538 LEU A CA 1
ATOM 4261 C C . LEU A 1 538 ? 0.204 -21.887 -9.293 1.00 98.44 538 LEU A C 1
ATOM 4263 O O . LEU A 1 538 ? 1.224 -21.626 -8.667 1.00 98.44 538 LEU A O 1
ATOM 4267 N N . LYS A 1 539 ? -0.620 -22.884 -8.927 1.00 97.88 539 LYS A N 1
ATOM 4268 C CA . LYS A 1 539 ? -0.362 -23.732 -7.750 1.00 97.88 539 LYS A CA 1
ATOM 4269 C C . LYS A 1 539 ? 1.017 -24.398 -7.818 1.00 97.88 539 LYS A C 1
ATOM 4271 O O . LYS A 1 539 ? 1.738 -24.379 -6.834 1.00 97.88 539 LYS A O 1
ATOM 4276 N N . ASN A 1 540 ? 1.427 -24.908 -8.983 1.00 97.62 540 ASN A N 1
ATOM 4277 C CA . ASN A 1 540 ? 2.767 -25.483 -9.169 1.00 97.62 540 ASN A CA 1
ATOM 4278 C C . ASN A 1 540 ? 3.919 -24.461 -9.017 1.00 97.62 540 ASN A C 1
ATOM 4280 O O . ASN A 1 540 ? 5.060 -24.885 -8.853 1.00 97.62 540 ASN A O 1
ATOM 4284 N N . LEU A 1 541 ? 3.664 -23.147 -9.101 1.00 98.38 541 LEU A N 1
ATOM 4285 C CA . LEU A 1 541 ? 4.655 -22.107 -8.784 1.00 98.38 541 LEU A CA 1
ATOM 4286 C C . LEU A 1 541 ? 4.720 -21.835 -7.274 1.00 98.38 541 LEU A C 1
ATOM 4288 O O . LEU A 1 541 ? 5.817 -21.647 -6.752 1.00 98.38 541 LEU A O 1
ATOM 4292 N N . CYS A 1 542 ? 3.577 -21.883 -6.583 1.00 98.12 542 CYS A N 1
ATOM 4293 C CA . CYS A 1 542 ? 3.491 -21.788 -5.122 1.00 98.12 542 CYS A CA 1
ATOM 4294 C C . CYS A 1 542 ? 4.104 -23.016 -4.432 1.00 98.12 542 CYS A C 1
ATOM 4296 O O . CYS A 1 542 ? 4.983 -22.878 -3.590 1.00 98.12 542 CYS A O 1
ATOM 4298 N N . ASP A 1 543 ? 3.745 -24.224 -4.877 1.00 96.88 543 ASP A N 1
ATOM 4299 C CA . ASP A 1 543 ? 4.302 -25.499 -4.395 1.00 96.88 543 ASP A CA 1
ATOM 4300 C C . ASP A 1 543 ? 5.828 -25.606 -4.610 1.00 96.88 543 ASP A C 1
ATOM 4302 O O . ASP A 1 543 ? 6.492 -26.430 -3.983 1.00 96.88 543 ASP A O 1
ATOM 4306 N N . ALA A 1 544 ? 6.384 -24.791 -5.513 1.00 96.31 544 ALA A N 1
ATOM 4307 C CA . ALA A 1 544 ? 7.811 -24.706 -5.817 1.00 96.31 544 ALA A CA 1
ATOM 4308 C C . ALA A 1 544 ? 8.521 -23.503 -5.158 1.00 96.31 544 ALA A C 1
ATOM 4310 O O . ALA A 1 544 ? 9.706 -23.301 -5.422 1.00 96.31 544 ALA A O 1
ATOM 4311 N N . GLY A 1 545 ? 7.821 -22.694 -4.350 1.00 96.94 545 GLY A N 1
ATOM 4312 C CA . GLY A 1 545 ? 8.374 -21.505 -3.687 1.00 96.94 545 GLY A CA 1
ATOM 4313 C C . GLY A 1 545 ? 8.789 -20.372 -4.635 1.00 96.94 545 GLY A C 1
ATOM 4314 O O . GLY A 1 545 ? 9.627 -19.555 -4.279 1.00 96.94 545 GLY A O 1
ATOM 4315 N N . VAL A 1 546 ? 8.263 -20.334 -5.865 1.00 97.75 546 VAL A N 1
ATOM 4316 C CA . VAL A 1 546 ? 8.600 -19.298 -6.864 1.00 97.75 546 VAL A CA 1
ATOM 4317 C C . VAL A 1 546 ? 7.632 -18.116 -6.798 1.00 97.75 546 VAL A C 1
ATOM 4319 O O . VAL A 1 546 ? 8.004 -16.984 -7.104 1.00 97.75 546 VAL A O 1
ATOM 4322 N N . VAL A 1 547 ? 6.377 -18.379 -6.431 1.00 98.56 547 VAL A N 1
ATOM 4323 C CA . VAL A 1 547 ? 5.303 -17.385 -6.333 1.00 98.56 547 VAL A CA 1
ATOM 4324 C C . VAL A 1 547 ? 4.553 -17.619 -5.035 1.00 98.56 547 VAL A C 1
ATOM 4326 O O . VAL A 1 547 ? 3.888 -18.640 -4.894 1.00 98.56 547 VAL A O 1
ATOM 4329 N N . ASP A 1 548 ? 4.622 -16.668 -4.118 1.00 98.62 548 ASP A N 1
ATOM 4330 C CA . ASP A 1 548 ? 3.894 -16.724 -2.860 1.00 98.62 548 ASP A CA 1
ATOM 4331 C C . ASP A 1 548 ? 2.440 -16.273 -3.072 1.00 98.62 548 ASP A C 1
ATOM 4333 O O . ASP A 1 548 ? 2.139 -15.397 -3.892 1.00 98.62 548 ASP A O 1
ATOM 4337 N N . SER A 1 549 ? 1.517 -16.928 -2.370 1.00 98.44 549 SER A N 1
ATOM 4338 C CA . SER A 1 549 ? 0.079 -16.657 -2.431 1.00 98.44 549 SER A CA 1
ATOM 4339 C C . SER A 1 549 ? -0.356 -15.829 -1.231 1.00 98.44 549 SER A C 1
ATOM 4341 O O . SER A 1 549 ? -0.106 -16.234 -0.099 1.00 98.44 549 SER A O 1
ATOM 4343 N N . TYR A 1 550 ? -1.065 -14.732 -1.481 1.00 98.75 550 TYR A N 1
ATOM 4344 C CA . TYR A 1 550 ? -1.551 -13.812 -0.458 1.00 98.75 550 TYR A CA 1
ATOM 4345 C C . TYR A 1 550 ? -3.085 -13.939 -0.394 1.00 98.75 550 TYR A C 1
ATOM 4347 O O . TYR A 1 550 ? -3.798 -13.410 -1.259 1.00 98.75 550 TYR A O 1
ATOM 4355 N N . PRO A 1 551 ? -3.628 -14.750 0.532 1.00 98.62 551 PRO A N 1
ATOM 4356 C CA . PRO A 1 551 ? -5.067 -14.854 0.735 1.00 98.62 551 PRO A CA 1
ATOM 4357 C C . PRO A 1 551 ? -5.616 -13.602 1.443 1.00 98.62 551 PRO A C 1
ATOM 4359 O O . PRO A 1 551 ? -4.861 -12.901 2.121 1.00 98.62 551 PRO A O 1
ATOM 4362 N N . PRO A 1 552 ? -6.925 -13.321 1.308 1.00 98.81 552 PRO A N 1
ATOM 4363 C CA . PRO A 1 552 ? -7.616 -12.327 2.120 1.00 98.81 552 PRO A CA 1
ATOM 4364 C C . PRO A 1 552 ? -7.400 -12.543 3.621 1.00 98.81 552 PRO A C 1
ATOM 4366 O O . PRO A 1 552 ? -7.548 -13.656 4.124 1.00 98.81 552 PRO A O 1
ATOM 4369 N N . LEU A 1 553 ? -7.092 -11.462 4.337 1.00 98.88 553 LEU A N 1
ATOM 4370 C CA . LEU A 1 553 ? -6.790 -11.492 5.768 1.00 98.88 553 LEU A CA 1
ATOM 4371 C C . LEU A 1 553 ? -7.980 -10.948 6.565 1.00 98.88 553 LEU A C 1
ATOM 4373 O O . LEU A 1 553 ? -8.368 -9.791 6.393 1.00 98.88 553 LEU A O 1
ATOM 4377 N N . CYS A 1 554 ? -8.581 -11.788 7.410 1.00 98.88 554 CYS A N 1
ATOM 4378 C CA . CYS A 1 554 ? -9.868 -11.531 8.063 1.00 98.88 554 CYS A CA 1
ATOM 4379 C C . CYS A 1 554 ? -9.801 -11.697 9.587 1.00 98.88 554 CYS A C 1
ATOM 4381 O O . CYS A 1 554 ? -9.271 -12.686 10.084 1.00 98.88 554 CYS A O 1
ATOM 4383 N N . ASP A 1 555 ? -10.353 -10.733 10.329 1.00 98.88 555 ASP A N 1
ATOM 4384 C CA . ASP A 1 555 ? -10.696 -10.888 11.752 1.00 98.88 555 ASP A CA 1
ATOM 4385 C C . ASP A 1 555 ? -12.077 -11.588 11.844 1.00 98.88 555 ASP A C 1
ATOM 4387 O O . ASP A 1 555 ? -12.677 -11.966 10.833 1.00 98.88 555 ASP A O 1
ATOM 4391 N N . ILE A 1 556 ? -12.598 -11.814 13.049 1.00 98.62 556 ILE A N 1
ATOM 4392 C CA . ILE A 1 556 ? -13.798 -12.626 13.264 1.00 98.62 556 ILE A CA 1
ATOM 4393 C C . ILE A 1 556 ? -15.033 -12.098 12.521 1.00 98.62 556 ILE A C 1
ATOM 4395 O O . ILE A 1 556 ? -15.393 -10.921 12.574 1.00 98.62 556 ILE A O 1
ATOM 4399 N N . LYS A 1 557 ? -15.750 -13.020 11.872 1.00 97.88 557 LYS A N 1
ATOM 4400 C CA . LYS A 1 557 ? -16.998 -12.731 11.163 1.00 97.88 557 LYS A CA 1
ATOM 4401 C C . LYS A 1 557 ? -17.994 -11.974 12.047 1.00 97.88 557 LYS A C 1
ATOM 4403 O O . LYS A 1 557 ? -18.358 -12.441 13.123 1.00 97.88 557 LYS A O 1
ATOM 4408 N N . GLY A 1 558 ? -18.458 -10.830 11.547 1.00 96.75 558 GLY A N 1
ATOM 4409 C CA . GLY A 1 558 ? -19.373 -9.928 12.252 1.00 96.75 558 GLY A CA 1
ATOM 4410 C C . GLY A 1 558 ? -18.699 -8.729 12.928 1.00 96.75 558 GLY A C 1
ATOM 4411 O O . GLY A 1 558 ? -19.412 -7.854 13.408 1.00 96.75 558 GLY A O 1
ATOM 4412 N N . CYS A 1 559 ? -17.364 -8.642 12.946 1.00 98.31 559 CYS A N 1
ATOM 4413 C CA . CYS A 1 559 ? -16.679 -7.386 13.251 1.00 98.31 559 CYS A CA 1
ATOM 4414 C C . CYS A 1 559 ? -16.499 -6.515 11.996 1.00 98.31 559 CYS A C 1
ATOM 4416 O O . CYS A 1 559 ? -16.748 -6.941 10.863 1.00 98.31 559 CYS A O 1
ATOM 4418 N N . TYR A 1 560 ? -16.023 -5.291 12.213 1.00 98.75 560 TYR A N 1
ATOM 4419 C CA . TYR A 1 560 ? -15.675 -4.340 11.163 1.00 98.75 560 TYR A CA 1
ATOM 4420 C C . TYR A 1 560 ? -14.206 -3.947 11.311 1.00 98.75 560 TYR A C 1
ATOM 4422 O O . TYR A 1 560 ? -13.705 -3.839 12.432 1.00 98.75 560 TYR A O 1
ATOM 4430 N N . THR A 1 561 ? -13.526 -3.746 10.182 1.00 98.94 561 THR A N 1
ATOM 4431 C CA . THR A 1 561 ? -12.133 -3.287 10.132 1.00 98.94 561 THR A CA 1
ATOM 4432 C C . THR A 1 561 ? -12.005 -2.084 9.204 1.00 98.94 561 THR A C 1
ATOM 4434 O O . THR A 1 561 ? -12.676 -2.042 8.168 1.00 98.94 561 THR A O 1
ATOM 4437 N N . ALA A 1 562 ? -11.138 -1.137 9.558 1.00 98.94 562 ALA A N 1
ATOM 4438 C CA . ALA A 1 562 ? -10.770 0.034 8.759 1.00 98.94 562 ALA A CA 1
ATOM 4439 C C . ALA A 1 562 ? -9.237 0.106 8.601 1.00 98.94 562 ALA A C 1
ATOM 4441 O O . ALA A 1 562 ? -8.515 -0.330 9.495 1.00 98.94 562 ALA A O 1
ATOM 4442 N N . GLN A 1 563 ? -8.771 0.656 7.478 1.00 98.94 563 GLN A N 1
ATOM 4443 C CA . GLN A 1 563 ? -7.369 0.919 7.108 1.00 98.94 563 GLN A CA 1
ATOM 4444 C C . GLN A 1 563 ? -7.233 2.377 6.645 1.00 98.94 563 GLN A C 1
ATOM 4446 O O . GLN A 1 563 ? -8.121 2.902 5.959 1.00 98.94 563 GLN A O 1
ATOM 4451 N N . PHE A 1 564 ? -6.113 3.006 6.983 1.00 98.94 564 PHE A N 1
ATOM 4452 C CA . PHE A 1 564 ? -5.609 4.223 6.343 1.00 98.94 564 PHE A CA 1
ATOM 4453 C C . PHE A 1 564 ? -4.093 4.122 6.225 1.00 98.94 564 PHE A C 1
ATOM 4455 O O . PHE A 1 564 ? -3.444 3.591 7.129 1.00 98.94 564 PHE A O 1
ATOM 4462 N N . GLU A 1 565 ? -3.529 4.668 5.153 1.00 98.94 565 GLU A N 1
ATOM 4463 C CA . GLU A 1 565 ? -2.113 4.494 4.837 1.00 98.94 565 GLU A CA 1
ATOM 4464 C C . GLU A 1 565 ? -1.522 5.654 4.033 1.00 98.94 565 GLU A C 1
ATOM 4466 O O . GLU A 1 565 ? -2.190 6.207 3.162 1.00 98.94 565 GLU A O 1
ATOM 4471 N N . HIS A 1 566 ? -0.229 5.930 4.246 1.00 98.94 566 HIS A N 1
ATOM 4472 C CA . HIS A 1 566 ? 0.596 6.650 3.273 1.00 98.94 566 HIS A CA 1
ATOM 4473 C C . HIS A 1 566 ? 2.010 6.074 3.126 1.00 98.94 566 HIS A C 1
ATOM 4475 O O . HIS A 1 566 ? 2.717 5.879 4.116 1.00 98.94 566 HIS A O 1
ATOM 4481 N N . THR A 1 567 ? 2.496 5.979 1.883 1.00 98.88 567 THR A N 1
ATOM 4482 C CA . THR A 1 567 ? 3.940 5.974 1.600 1.00 98.88 567 THR A CA 1
ATOM 4483 C C . THR A 1 567 ? 4.578 7.293 2.030 1.00 98.88 567 THR A C 1
ATOM 4485 O O . THR A 1 567 ? 4.202 8.367 1.535 1.00 98.88 567 THR A O 1
ATOM 4488 N N . ILE A 1 568 ? 5.598 7.185 2.882 1.00 98.88 568 ILE A N 1
ATOM 4489 C CA . ILE A 1 568 ? 6.546 8.242 3.241 1.00 98.88 568 ILE A CA 1
ATOM 4490 C C . ILE A 1 568 ? 7.945 7.932 2.693 1.00 98.88 568 ILE A C 1
ATOM 4492 O O . ILE A 1 568 ? 8.301 6.774 2.471 1.00 98.88 568 ILE A O 1
ATOM 4496 N N . LEU A 1 569 ? 8.766 8.970 2.542 1.00 98.69 569 LEU A N 1
ATOM 4497 C CA . LEU A 1 569 ? 10.197 8.869 2.255 1.00 98.69 569 LEU A CA 1
ATOM 4498 C C . LEU A 1 569 ? 11.006 9.656 3.281 1.00 98.69 569 LEU A C 1
ATOM 4500 O O . LEU A 1 569 ? 10.744 10.835 3.543 1.00 98.69 569 LEU A O 1
ATOM 4504 N N . LEU A 1 570 ? 12.033 9.003 3.815 1.00 98.50 570 LEU A N 1
ATOM 4505 C CA . LEU A 1 570 ? 12.958 9.567 4.785 1.00 98.50 570 LEU A CA 1
ATOM 4506 C C . LEU A 1 570 ? 14.147 10.231 4.071 1.00 98.50 570 LEU A C 1
ATOM 4508 O O . LEU A 1 570 ? 15.264 9.713 4.073 1.00 98.50 570 LEU A O 1
ATOM 4512 N N . ARG A 1 571 ? 13.909 11.376 3.413 1.00 98.38 571 ARG A N 1
ATOM 4513 C CA . ARG A 1 571 ? 14.951 12.116 2.670 1.00 98.38 571 ARG A CA 1
ATOM 4514 C C . ARG A 1 571 ? 16.061 12.601 3.622 1.00 98.38 571 ARG A C 1
ATOM 4516 O O . ARG A 1 571 ? 15.794 12.809 4.809 1.00 98.38 571 ARG A O 1
ATOM 4523 N N . PRO A 1 572 ? 17.291 12.862 3.137 1.00 98.44 572 PRO A N 1
ATOM 4524 C CA . PRO A 1 572 ? 18.412 13.252 4.001 1.00 98.44 572 PRO A CA 1
ATOM 4525 C C . PRO A 1 572 ? 18.166 14.506 4.851 1.00 98.44 572 PRO A C 1
ATOM 4527 O O . PRO A 1 572 ? 18.714 14.610 5.951 1.00 98.44 572 PRO A O 1
ATOM 4530 N N . THR A 1 573 ? 17.351 15.435 4.337 1.00 98.06 573 THR A N 1
ATOM 4531 C CA . THR A 1 573 ? 16.999 16.742 4.919 1.00 98.06 573 THR A CA 1
ATOM 4532 C C . THR A 1 573 ? 15.703 16.717 5.739 1.00 98.06 573 THR A C 1
ATOM 4534 O O . THR A 1 573 ? 15.673 17.274 6.831 1.00 98.06 573 THR A O 1
ATOM 4537 N N . VAL A 1 574 ? 14.647 16.079 5.218 1.00 98.06 574 VAL A N 1
ATOM 4538 C CA . VAL A 1 574 ? 13.254 16.131 5.711 1.00 98.06 574 VAL A CA 1
ATOM 4539 C C . VAL A 1 574 ? 12.513 14.803 5.502 1.00 98.06 574 VAL A C 1
ATOM 4541 O O . VAL A 1 574 ? 12.907 13.987 4.674 1.00 98.06 574 VAL A O 1
ATOM 4544 N N . LYS A 1 575 ? 11.383 14.608 6.183 1.00 98.38 575 LYS A N 1
ATOM 4545 C CA . LYS A 1 575 ? 10.408 13.557 5.859 1.00 98.38 575 LYS A CA 1
ATOM 4546 C C . LYS A 1 575 ? 9.432 14.084 4.804 1.00 98.38 575 LYS A C 1
ATOM 4548 O O . LYS A 1 575 ? 8.946 15.206 4.920 1.00 98.38 575 LYS A O 1
ATOM 4553 N N . GLU A 1 576 ? 9.118 13.292 3.784 1.00 98.69 576 GLU A N 1
ATOM 4554 C CA . GLU A 1 576 ? 8.095 13.632 2.784 1.00 98.69 576 GLU A CA 1
ATOM 4555 C C . GLU A 1 576 ? 7.002 12.563 2.770 1.00 98.69 576 GLU A C 1
ATOM 4557 O O . GLU A 1 576 ? 7.263 11.401 2.465 1.00 98.69 576 GLU A O 1
ATOM 4562 N N . VAL A 1 577 ? 5.765 12.952 3.081 1.00 98.75 577 VAL A N 1
ATOM 4563 C CA . VAL A 1 577 ? 4.573 12.109 2.914 1.00 98.75 577 VAL A CA 1
ATOM 4564 C C . VAL A 1 577 ? 4.147 12.230 1.451 1.00 98.75 577 VAL A C 1
ATOM 4566 O O . VAL A 1 577 ? 3.281 13.034 1.100 1.00 98.75 577 VAL A O 1
ATOM 4569 N N . ILE A 1 578 ? 4.843 11.500 0.572 1.00 98.12 578 ILE A N 1
ATOM 4570 C CA . ILE A 1 578 ? 4.768 11.668 -0.893 1.00 98.12 578 ILE A CA 1
ATOM 4571 C C . ILE A 1 578 ? 3.330 11.486 -1.396 1.00 98.12 578 ILE A C 1
ATOM 4573 O O . ILE A 1 578 ? 2.870 12.234 -2.260 1.00 98.12 578 ILE A O 1
ATOM 4577 N N . SER A 1 579 ? 2.616 10.518 -0.821 1.00 98.44 579 SER A N 1
ATOM 4578 C CA . SER A 1 579 ? 1.247 10.144 -1.190 1.00 98.44 579 SER A CA 1
ATOM 4579 C C . SER A 1 579 ? 0.144 11.020 -0.575 1.00 98.44 579 SER A C 1
ATOM 4581 O O . SER A 1 579 ? -1.021 10.816 -0.907 1.00 98.44 579 SER A O 1
ATOM 4583 N N . ARG A 1 580 ? 0.471 12.007 0.279 1.00 98.25 580 ARG A N 1
ATOM 4584 C CA . ARG A 1 580 ? -0.526 12.903 0.896 1.00 98.25 580 ARG A CA 1
ATOM 4585 C C . ARG A 1 580 ? -1.347 13.640 -0.165 1.00 98.25 580 ARG A C 1
ATOM 4587 O O . ARG A 1 580 ? -0.768 14.132 -1.137 1.00 98.25 580 ARG A O 1
ATOM 4594 N N . GLY A 1 581 ? -2.659 13.757 0.051 1.00 94.44 581 GLY A N 1
ATOM 4595 C CA . GLY A 1 581 ? -3.589 14.535 -0.774 1.00 94.44 581 GLY A CA 1
ATOM 4596 C C . GLY A 1 581 ? -4.351 15.611 0.008 1.00 94.44 581 GLY A C 1
ATOM 4597 O O . GLY A 1 581 ? -4.050 15.892 1.166 1.00 94.44 581 GLY A O 1
ATOM 4598 N N . ASP A 1 582 ? -5.352 16.211 -0.644 1.00 91.56 582 ASP A N 1
ATOM 4599 C CA . ASP A 1 582 ? -6.284 17.181 -0.034 1.00 91.56 582 ASP A CA 1
ATOM 4600 C C . ASP A 1 582 ? -7.393 16.483 0.797 1.00 91.56 582 ASP A C 1
ATOM 4602 O O . ASP A 1 582 ? -8.287 17.134 1.338 1.00 91.56 582 ASP A O 1
ATOM 4606 N N . ASP A 1 583 ? -7.391 15.147 0.826 1.00 90.12 583 ASP A N 1
ATOM 4607 C CA . ASP A 1 583 ? -8.500 14.281 1.219 1.00 90.12 583 ASP A CA 1
ATOM 4608 C C . ASP A 1 583 ? -8.238 13.419 2.466 1.00 90.12 583 ASP A C 1
ATOM 4610 O O . ASP A 1 583 ? -9.155 13.287 3.294 1.00 90.12 583 ASP A O 1
ATOM 4614 N N . TYR A 1 584 ? -7.028 12.871 2.661 1.00 93.31 584 TYR A N 1
ATOM 4615 C CA . TYR A 1 584 ? -6.688 12.181 3.914 1.00 93.31 584 TYR A CA 1
ATOM 4616 C C . TYR A 1 584 ? -5.287 12.380 4.494 1.00 93.31 584 TYR A C 1
ATOM 4618 O O . TYR A 1 584 ? -4.324 12.670 3.759 1.00 93.31 584 TYR A O 1
#